Protein AF-A0A958FWH8-F1 (afdb_monomer_lite)

Sequence (508 aa):
MVKNLGAVFLGICIAGCGDSGSDNGLSESYPSDLVITSPFATGSAVEGLTKLTSRFQQISEEPLSPPDYVEKEQEIQNRIQGSSIADCKFNLALFRPKVDVTCYGPQLDFMNHVDGDDASWPDQNMNGSPDLPSGDVGIWESTEASTNEPCVVAKINSIVSEAQAYIQTSQDLLASMLCLAKVKGLDTLPALGASSDLTNVFADIRSDALPIDAENALIERLDDIDGRPQYHSRVTAKIGEGTSFGAVSVSTDLYHLPTSTDNATYKGRLTFTFSGAGYATPGGGCSANSELIGGSIVYEKSASGINYQFKRAKYCEEAQAEPFDSSNDLDASNKYNATTNPGGWASDFTDFRGNFNPDTLVGTYSAAWQAGALDSNTRAFLAQIESADQTYNGCGYYGFGPDVEDTNVGNISGMICNWAGPGNSHTPLTQKVQRQCVDFNRTTKVWESDAALLNISYAPTNDCEINNETSTHDGGGVASFDGETVIPNNLLDLSEMPLSPPTPPSGI

Structure (mmCIF, N/CA/C/O backbone):
data_AF-A0A958FWH8-F1
#
_entry.id   AF-A0A958FWH8-F1
#
loop_
_atom_site.group_PDB
_atom_site.id
_atom_site.type_symbol
_atom_site.label_atom_id
_atom_site.label_alt_id
_atom_site.label_comp_id
_atom_site.label_asym_id
_atom_site.label_entity_id
_atom_site.label_seq_id
_atom_site.pdbx_PDB_ins_code
_atom_site.Cartn_x
_atom_site.Cartn_y
_atom_site.Cartn_z
_atom_site.occupancy
_atom_site.B_iso_or_equiv
_atom_site.auth_seq_id
_atom_site.auth_comp_id
_atom_site.auth_asym_id
_atom_site.auth_atom_id
_atom_site.pdbx_PDB_model_num
ATOM 1 N N . MET A 1 1 ? 34.923 -33.571 40.876 1.00 29.41 1 MET A N 1
ATOM 2 C CA . MET A 1 1 ? 34.723 -32.167 40.449 1.00 29.41 1 MET A CA 1
ATOM 3 C C . MET A 1 1 ? 34.253 -32.211 39.003 1.00 29.41 1 MET A C 1
ATOM 5 O O . MET A 1 1 ? 34.968 -32.812 38.229 1.00 29.41 1 MET A O 1
ATOM 9 N N . VAL A 1 2 ? 33.102 -31.727 38.545 1.00 27.58 2 VAL A N 1
ATOM 10 C CA . VAL A 1 2 ? 31.908 -31.097 39.121 1.00 27.58 2 VAL A CA 1
ATOM 11 C C . VAL A 1 2 ? 30.750 -31.450 38.160 1.00 27.58 2 VAL A C 1
ATOM 13 O O . VAL A 1 2 ? 30.905 -31.331 36.955 1.00 27.58 2 VAL A O 1
ATOM 16 N N . LYS A 1 3 ? 29.647 -31.933 38.748 1.00 27.77 3 LYS A N 1
ATOM 17 C CA . LYS A 1 3 ? 28.214 -31.902 38.370 1.00 27.77 3 LYS A CA 1
ATOM 18 C C . LYS A 1 3 ? 27.804 -31.788 36.881 1.00 27.77 3 LYS A C 1
ATOM 20 O O . LYS A 1 3 ? 27.838 -30.705 36.315 1.00 27.77 3 LYS A O 1
ATOM 25 N N . ASN A 1 4 ? 27.199 -32.864 36.364 1.00 24.00 4 ASN A N 1
ATOM 26 C CA . ASN A 1 4 ? 26.134 -32.806 35.355 1.00 24.00 4 ASN A CA 1
ATOM 27 C C . ASN A 1 4 ? 24.808 -32.478 36.064 1.00 24.00 4 ASN A C 1
ATOM 29 O O . ASN A 1 4 ? 24.345 -33.269 36.887 1.00 24.00 4 ASN A O 1
ATOM 33 N N . LEU A 1 5 ? 24.208 -31.327 35.756 1.00 26.72 5 LEU A N 1
ATOM 34 C CA . LEU A 1 5 ? 22.790 -31.061 35.995 1.00 26.72 5 LEU A CA 1
ATOM 35 C C . LEU A 1 5 ? 22.073 -31.249 34.655 1.00 26.72 5 LEU A C 1
ATOM 37 O O . LEU A 1 5 ? 22.311 -30.489 33.722 1.00 26.72 5 LEU A O 1
ATOM 41 N N . GLY A 1 6 ? 21.209 -32.258 34.565 1.00 24.42 6 GLY A N 1
ATOM 42 C CA . GLY A 1 6 ? 20.199 -32.319 33.517 1.00 24.42 6 GLY A CA 1
ATOM 43 C C . GLY A 1 6 ? 19.140 -31.264 33.813 1.00 24.42 6 GLY A C 1
ATOM 44 O O . GLY A 1 6 ? 18.428 -31.376 34.810 1.00 24.42 6 GLY A O 1
ATOM 45 N N . ALA A 1 7 ? 19.076 -30.228 32.982 1.00 25.33 7 ALA A N 1
ATOM 46 C CA . ALA A 1 7 ? 17.974 -29.281 32.978 1.00 25.33 7 ALA A CA 1
ATOM 47 C C . ALA A 1 7 ? 16.881 -29.824 32.053 1.00 25.33 7 ALA A C 1
ATOM 49 O O . ALA A 1 7 ? 17.103 -30.073 30.870 1.00 25.33 7 ALA A O 1
ATOM 50 N N . VAL A 1 8 ? 15.713 -30.048 32.644 1.00 24.62 8 VAL A N 1
ATOM 51 C CA . VAL A 1 8 ? 14.447 -30.300 31.962 1.00 24.62 8 VAL A CA 1
ATOM 52 C C . VAL A 1 8 ? 14.147 -29.084 31.082 1.00 24.62 8 VAL A C 1
ATOM 54 O O . VAL A 1 8 ? 13.968 -27.986 31.604 1.00 24.62 8 VAL A O 1
ATOM 57 N N . PHE A 1 9 ? 14.121 -29.270 29.761 1.00 24.20 9 PHE A N 1
ATOM 58 C CA . PHE A 1 9 ? 13.606 -28.274 28.822 1.00 24.20 9 PHE A CA 1
ATOM 59 C C . PHE A 1 9 ? 12.085 -28.208 28.991 1.00 24.20 9 PHE A C 1
ATOM 61 O O . PHE A 1 9 ? 11.350 -29.073 28.517 1.00 24.20 9 PHE A O 1
ATOM 68 N N . LEU A 1 10 ? 11.626 -27.202 29.731 1.00 23.67 10 LEU A N 1
ATOM 69 C CA . LEU A 1 10 ? 10.237 -26.774 29.732 1.00 23.67 10 LEU A CA 1
ATOM 70 C C . LEU A 1 10 ? 10.061 -25.907 28.481 1.00 23.67 10 LEU A C 1
ATOM 72 O O . LEU A 1 10 ? 10.603 -24.806 28.418 1.00 23.67 10 LEU A O 1
ATOM 76 N N . GLY A 1 11 ? 9.376 -26.435 27.467 1.00 24.73 11 GLY A N 1
ATOM 77 C CA . GLY A 1 11 ? 8.985 -25.657 26.297 1.00 24.73 11 GLY A CA 1
ATOM 78 C C . GLY A 1 11 ? 8.063 -24.525 26.733 1.00 24.73 11 GLY A C 1
ATOM 79 O O . GLY A 1 11 ? 6.911 -24.766 27.090 1.00 24.73 11 GLY A O 1
ATOM 80 N N . ILE A 1 12 ? 8.582 -23.301 26.730 1.00 24.11 12 ILE A N 1
ATOM 81 C CA . ILE A 1 12 ? 7.764 -22.096 26.791 1.00 24.11 12 ILE A CA 1
ATOM 82 C C . ILE A 1 12 ? 7.284 -21.876 25.361 1.00 24.11 12 ILE A C 1
ATOM 84 O O . ILE A 1 12 ? 7.985 -21.307 24.534 1.00 24.11 12 ILE A O 1
ATOM 88 N N . CYS A 1 13 ? 6.097 -22.399 25.060 1.00 23.88 13 CYS A N 1
ATOM 89 C CA . CYS A 1 13 ? 5.278 -21.800 24.021 1.00 23.88 13 CYS A CA 1
ATOM 90 C C . CYS A 1 13 ? 5.006 -20.369 24.485 1.00 23.88 13 CYS A C 1
ATOM 92 O O . CYS A 1 13 ? 4.452 -20.182 25.573 1.00 23.88 13 CYS A O 1
ATOM 94 N N . ILE A 1 14 ? 5.392 -19.375 23.689 1.00 28.11 14 ILE A N 1
ATOM 95 C CA . ILE A 1 14 ? 4.842 -18.028 23.812 1.00 28.11 14 ILE A CA 1
ATOM 96 C C . ILE A 1 14 ? 3.403 -18.141 23.300 1.00 28.11 14 ILE A C 1
ATOM 98 O O . ILE A 1 14 ? 3.083 -17.834 22.160 1.00 28.11 14 ILE A O 1
ATOM 102 N N . ALA A 1 15 ? 2.533 -18.698 24.143 1.00 27.69 15 ALA A N 1
ATOM 103 C CA . ALA A 1 15 ? 1.140 -18.316 24.121 1.00 27.69 15 ALA A CA 1
ATOM 104 C C . ALA A 1 15 ? 1.144 -16.809 24.366 1.00 27.69 15 ALA A C 1
ATOM 106 O O . ALA A 1 15 ? 1.812 -16.356 25.304 1.00 27.69 15 ALA A O 1
ATOM 107 N N . GLY A 1 16 ? 0.454 -16.050 23.513 1.00 27.23 16 GLY A N 1
ATOM 108 C CA . GLY A 1 16 ? 0.184 -14.646 23.778 1.00 27.23 16 GLY A CA 1
ATOM 109 C C . GLY A 1 16 ? -0.190 -14.499 25.247 1.00 27.23 16 GLY A C 1
ATOM 110 O O . GLY A 1 16 ? -0.942 -15.320 25.783 1.00 27.23 16 GLY A O 1
ATOM 111 N N . CYS A 1 17 ? 0.412 -13.524 25.923 1.00 25.53 17 CYS A N 1
ATOM 112 C CA . CYS A 1 17 ? -0.006 -13.152 27.261 1.00 25.53 17 CYS A CA 1
ATOM 113 C C . CYS A 1 17 ? -1.464 -12.683 27.181 1.00 25.53 17 CYS A C 1
ATOM 115 O O . CYS A 1 17 ? -1.738 -11.493 27.094 1.00 25.53 17 CYS A O 1
ATOM 117 N N . GLY A 1 18 ? -2.396 -13.634 27.227 1.00 30.58 18 GLY A N 1
ATOM 118 C CA . GLY A 1 18 ? -3.714 -13.447 27.787 1.00 30.58 18 GLY A CA 1
ATOM 119 C C . GLY A 1 18 ? -3.495 -13.196 29.266 1.00 30.58 18 GLY A C 1
ATOM 120 O O . GLY A 1 18 ? -3.504 -14.123 30.078 1.00 30.58 18 GLY A O 1
ATOM 121 N N . ASP A 1 19 ? -3.211 -11.941 29.603 1.00 27.64 19 ASP A N 1
ATOM 122 C CA . ASP A 1 19 ? -3.465 -11.482 30.951 1.00 27.64 19 ASP A CA 1
ATOM 123 C C . ASP A 1 19 ? -4.963 -11.668 31.187 1.00 27.64 19 ASP A C 1
ATOM 125 O O . ASP A 1 19 ? -5.799 -11.161 30.445 1.00 27.64 19 ASP A O 1
ATOM 129 N N . SER A 1 20 ? -5.305 -12.427 32.220 1.00 29.58 20 SER A N 1
ATOM 130 C CA . SER A 1 20 ? -6.669 -12.632 32.705 1.00 29.58 20 SER A CA 1
ATOM 131 C C . SER A 1 20 ? -7.260 -11.369 33.358 1.00 29.58 20 SER A C 1
ATOM 133 O O . SER A 1 20 ? -8.041 -11.460 34.307 1.00 29.58 20 SER A O 1
ATOM 135 N N . GLY A 1 21 ? -6.870 -10.185 32.883 1.00 34.41 21 GLY A N 1
ATOM 136 C CA . GLY A 1 21 ? -7.659 -8.973 33.023 1.00 34.41 21 GLY A CA 1
ATOM 137 C C . GLY A 1 21 ? -8.905 -9.125 32.157 1.00 34.41 21 GLY A C 1
ATOM 138 O O . GLY A 1 21 ? -8.860 -9.771 31.118 1.00 34.41 21 GLY A O 1
ATOM 139 N N . SER A 1 22 ? -10.042 -8.604 32.604 1.00 36.16 22 SER A N 1
ATOM 140 C CA . SER A 1 22 ? -11.286 -8.629 31.835 1.00 36.16 22 SER A CA 1
ATOM 141 C C . SER A 1 22 ? -11.073 -7.970 30.468 1.00 36.16 22 SER A C 1
ATOM 143 O O . SER A 1 22 ? -11.106 -6.743 30.364 1.00 36.16 22 SER A O 1
ATOM 145 N N . ASP A 1 23 ? -10.805 -8.766 29.437 1.00 47.56 23 ASP A N 1
ATOM 146 C CA . ASP A 1 23 ? -10.741 -8.272 28.073 1.00 47.56 23 ASP A CA 1
ATOM 147 C C . ASP A 1 23 ? -12.184 -7.993 27.652 1.00 47.56 23 ASP A C 1
ATOM 149 O O . ASP A 1 23 ? -12.983 -8.901 27.430 1.00 47.56 23 ASP A O 1
ATOM 153 N N . ASN A 1 24 ? -12.579 -6.722 27.683 1.00 53.94 24 ASN A N 1
ATOM 154 C CA . ASN A 1 24 ? -13.970 -6.297 27.512 1.00 53.94 24 ASN A CA 1
ATOM 155 C C . ASN A 1 24 ? -14.433 -6.339 26.033 1.00 53.94 24 ASN A C 1
ATOM 157 O O . ASN A 1 24 ? -15.383 -5.654 25.648 1.00 53.94 24 ASN A O 1
ATOM 161 N N . GLY A 1 25 ? -13.756 -7.143 25.203 1.00 66.06 25 GLY A N 1
ATOM 162 C CA . GLY A 1 25 ? -14.030 -7.372 23.782 1.00 66.06 25 GLY A CA 1
ATOM 163 C C . GLY A 1 25 ? -13.422 -6.340 22.824 1.00 66.06 25 GLY A C 1
ATOM 164 O O . GLY A 1 25 ? -13.482 -6.527 21.615 1.00 66.06 25 GLY A O 1
ATOM 165 N N . LEU A 1 26 ? -12.801 -5.261 23.319 1.00 71.06 26 LEU A N 1
ATOM 166 C CA . LEU A 1 26 ? -12.195 -4.237 22.454 1.00 71.06 26 LEU A CA 1
ATOM 167 C C . LEU A 1 26 ? -11.036 -4.781 21.599 1.00 71.06 26 LEU A C 1
ATOM 169 O O . LEU A 1 26 ? -10.888 -4.356 20.454 1.00 71.06 26 LEU A O 1
ATOM 173 N N . SER A 1 27 ? -10.254 -5.735 22.112 1.00 70.00 27 SER A N 1
ATOM 174 C CA . SER A 1 27 ? -9.196 -6.434 21.361 1.00 70.00 27 SER A CA 1
ATOM 175 C C . SER A 1 27 ? -9.745 -7.271 20.195 1.00 70.00 27 SER A C 1
ATOM 177 O O . SER A 1 27 ? -9.114 -7.361 19.147 1.00 70.00 27 SER A O 1
ATOM 179 N N . GLU A 1 28 ? -10.954 -7.822 20.335 1.00 82.50 28 GLU A N 1
ATOM 180 C CA . GLU A 1 28 ? -11.658 -8.547 19.269 1.00 82.50 28 GLU A CA 1
ATOM 181 C C . GLU A 1 28 ? -12.229 -7.601 18.203 1.00 82.50 28 GLU A C 1
ATOM 183 O O . GLU A 1 28 ? -12.536 -8.026 17.095 1.00 82.50 28 GLU A O 1
ATOM 188 N N . SER A 1 29 ? -12.400 -6.314 18.524 1.00 86.88 29 SER A N 1
ATOM 189 C CA . SER A 1 29 ? -12.998 -5.333 17.611 1.00 86.88 29 SER A CA 1
ATOM 190 C C . SER A 1 29 ? -12.020 -4.682 16.639 1.00 86.88 29 SER A C 1
ATOM 192 O O . SER A 1 29 ? -12.431 -3.889 15.790 1.00 86.88 29 SER A O 1
ATOM 194 N N . TYR A 1 30 ? -10.732 -5.009 16.756 1.00 91.50 30 TYR A N 1
ATOM 195 C CA . TYR A 1 30 ? -9.669 -4.296 16.072 1.00 91.50 30 TYR A CA 1
ATOM 196 C C . TYR A 1 30 ? -8.512 -5.226 15.660 1.00 91.50 30 TYR A C 1
ATOM 198 O O . TYR A 1 30 ? -8.052 -6.020 16.479 1.00 91.50 30 TYR A O 1
ATOM 206 N N . PRO A 1 31 ? -7.968 -5.100 14.433 1.00 91.69 31 PRO A N 1
ATOM 207 C CA . PRO A 1 31 ? -6.847 -5.914 13.965 1.00 91.69 31 PRO A CA 1
ATOM 208 C C . PRO A 1 31 ? -5.510 -5.369 14.501 1.00 91.69 31 PRO A C 1
ATOM 210 O O . PRO A 1 31 ? -4.778 -4.671 13.797 1.00 91.69 31 PRO A O 1
ATOM 213 N N . SER A 1 32 ? -5.184 -5.637 15.768 1.00 86.31 32 SER A N 1
ATOM 214 C CA . SER A 1 32 ? -3.998 -5.059 16.433 1.00 86.31 32 SER A CA 1
ATOM 215 C C . SER A 1 32 ? -2.649 -5.522 15.872 1.00 86.31 32 SER A C 1
ATOM 217 O O . SER A 1 32 ? -1.621 -4.935 16.189 1.00 86.31 32 SER A O 1
ATOM 219 N N . ASP A 1 33 ? -2.660 -6.579 15.072 1.00 83.75 33 ASP A N 1
ATOM 220 C CA . ASP A 1 33 ? -1.512 -7.233 14.445 1.00 83.75 33 ASP A CA 1
ATOM 221 C C . ASP A 1 33 ? -1.513 -7.102 12.910 1.00 83.75 33 ASP A C 1
ATOM 223 O O . ASP A 1 33 ? -0.659 -7.678 12.234 1.00 83.75 33 ASP A O 1
ATOM 227 N N . LEU A 1 34 ? -2.448 -6.328 12.341 1.00 86.50 34 LEU A N 1
ATOM 228 C CA . LEU A 1 34 ? -2.379 -5.924 10.940 1.00 86.50 34 LEU A CA 1
ATOM 229 C C . LEU A 1 34 ? -1.310 -4.845 10.811 1.00 86.50 34 LEU A C 1
ATOM 231 O O . LEU A 1 34 ? -1.566 -3.670 11.066 1.00 86.50 34 LEU A O 1
ATOM 235 N N . VAL A 1 35 ? -0.121 -5.243 10.381 1.00 81.94 35 VAL A N 1
ATOM 236 C CA . VAL A 1 35 ? 0.974 -4.321 10.102 1.00 81.94 35 VAL A CA 1
ATOM 237 C C . VAL A 1 35 ? 1.427 -4.512 8.665 1.00 81.94 35 VAL A C 1
ATOM 239 O O . VAL A 1 35 ? 1.616 -5.627 8.186 1.00 81.94 35 VAL A O 1
ATOM 242 N N . ILE A 1 36 ? 1.616 -3.399 7.962 1.00 78.25 36 ILE A N 1
ATOM 243 C CA . ILE A 1 36 ? 2.232 -3.391 6.638 1.00 78.25 36 ILE A CA 1
ATOM 244 C C . ILE A 1 36 ? 3.613 -2.786 6.790 1.00 78.25 36 ILE A C 1
ATOM 246 O O . ILE A 1 36 ? 3.741 -1.620 7.157 1.00 78.25 36 ILE A O 1
ATOM 250 N N . THR A 1 37 ? 4.652 -3.580 6.539 1.00 72.81 37 THR A N 1
ATOM 251 C CA . THR A 1 37 ? 6.037 -3.109 6.442 1.00 72.81 37 THR A CA 1
ATOM 252 C C . THR A 1 37 ? 6.692 -3.681 5.212 1.00 72.81 37 THR A C 1
ATOM 254 O O . THR A 1 37 ? 6.274 -4.718 4.694 1.00 72.81 37 THR A O 1
ATOM 257 N N . SER A 1 38 ? 7.748 -3.012 4.755 1.00 70.12 38 SER A N 1
ATOM 258 C CA . SER A 1 38 ? 8.576 -3.615 3.727 1.00 70.12 38 SER A CA 1
ATOM 259 C C . SER A 1 38 ? 9.249 -4.869 4.280 1.00 70.12 38 SER A C 1
ATOM 261 O O . SER A 1 38 ? 9.788 -4.821 5.393 1.00 70.12 38 SER A O 1
ATOM 263 N N . PRO A 1 39 ? 9.266 -5.967 3.515 1.00 65.12 39 PRO A N 1
ATOM 264 C CA . PRO A 1 39 ? 9.966 -7.178 3.912 1.00 65.12 39 PRO A CA 1
ATOM 265 C C . PRO A 1 39 ? 11.486 -7.070 3.738 1.00 65.12 39 PRO A C 1
ATOM 267 O O . PRO A 1 39 ? 12.247 -7.836 4.323 1.00 65.12 39 PRO A O 1
ATOM 270 N N . PHE A 1 40 ? 11.935 -6.076 2.972 1.00 65.44 40 PHE A N 1
ATOM 271 C CA . PHE A 1 40 ? 13.339 -5.771 2.739 1.00 65.44 40 PHE A CA 1
ATOM 272 C C . PHE A 1 40 ? 13.903 -4.739 3.718 1.00 65.44 40 PHE A C 1
ATOM 274 O O . PHE A 1 40 ? 15.076 -4.382 3.610 1.00 65.44 40 PHE A O 1
ATOM 281 N N . ALA A 1 41 ? 13.096 -4.268 4.676 1.00 61.44 41 ALA A N 1
ATOM 282 C CA . ALA A 1 41 ? 13.542 -3.336 5.699 1.00 61.44 41 ALA A CA 1
ATOM 283 C C . ALA A 1 41 ? 14.579 -4.019 6.602 1.00 61.44 41 ALA A C 1
ATOM 285 O O . ALA A 1 41 ? 14.269 -4.629 7.624 1.00 61.44 41 ALA A O 1
ATOM 286 N N . THR A 1 42 ? 15.849 -3.925 6.229 1.00 51.56 42 THR A N 1
ATOM 287 C CA . THR A 1 42 ? 16.951 -4.222 7.133 1.00 51.56 42 THR A CA 1
ATOM 288 C C . THR A 1 42 ? 17.038 -3.035 8.072 1.00 51.56 42 THR A C 1
ATOM 290 O O . THR A 1 42 ? 17.382 -1.938 7.636 1.00 51.56 42 THR A O 1
ATOM 293 N N . GLY A 1 43 ? 16.626 -3.222 9.327 1.00 41.19 43 GLY A N 1
ATOM 294 C CA . GLY A 1 43 ? 16.459 -2.128 10.278 1.00 41.19 43 GLY A CA 1
ATOM 295 C C . GLY A 1 43 ? 17.613 -1.127 10.228 1.00 41.19 43 GLY A C 1
ATOM 296 O O . GLY A 1 43 ? 18.748 -1.440 10.588 1.00 41.19 43 GLY A O 1
ATOM 297 N N . SER A 1 44 ? 17.303 0.108 9.841 1.00 31.08 44 SER A N 1
ATOM 298 C CA . SER A 1 44 ? 18.153 1.269 10.096 1.00 31.08 44 SER A CA 1
ATOM 299 C C . SER A 1 44 ? 17.977 1.675 11.561 1.00 31.08 44 SER A C 1
ATOM 301 O O . SER A 1 44 ? 17.493 2.754 11.879 1.00 31.08 44 SER A O 1
ATOM 303 N N . ALA A 1 45 ? 18.315 0.769 12.478 1.00 34.03 45 ALA A N 1
ATOM 304 C CA . ALA A 1 45 ? 18.151 0.959 13.916 1.00 34.03 45 ALA A CA 1
ATOM 305 C C . ALA A 1 45 ? 19.443 0.631 14.674 1.00 34.03 45 ALA A C 1
ATOM 307 O O . ALA A 1 45 ? 19.415 0.064 15.761 1.00 34.03 45 ALA A O 1
ATOM 308 N N . VAL A 1 46 ? 20.601 1.036 14.145 1.00 30.81 46 VAL A N 1
ATOM 309 C CA . VAL A 1 46 ? 21.830 1.089 14.961 1.00 30.81 46 VAL A CA 1
ATOM 310 C C . VAL A 1 46 ? 21.814 2.299 15.917 1.00 30.81 46 VAL A C 1
ATOM 312 O O . VAL A 1 46 ? 22.553 2.306 16.896 1.00 30.81 46 VAL A O 1
ATOM 315 N N . GLU A 1 47 ? 20.901 3.266 15.754 1.00 28.56 47 GLU A N 1
ATOM 316 C CA . GLU A 1 47 ? 20.754 4.390 16.703 1.00 28.56 47 GLU A CA 1
ATOM 317 C C . GLU A 1 47 ? 19.556 4.256 17.669 1.00 28.56 47 GLU A C 1
ATOM 319 O O . GLU A 1 47 ? 19.608 4.771 18.789 1.00 28.56 47 GLU A O 1
ATOM 324 N N . GLY A 1 48 ? 18.524 3.474 17.323 1.00 29.47 48 GLY A N 1
ATOM 325 C CA . GLY A 1 48 ? 17.379 3.179 18.205 1.00 29.47 48 GLY A CA 1
ATOM 326 C C . GLY A 1 48 ? 17.648 2.099 19.266 1.00 29.47 48 GLY A C 1
ATOM 327 O O . GLY A 1 48 ? 17.035 2.101 20.338 1.00 29.47 48 GLY A O 1
ATOM 328 N N . LEU A 1 49 ? 18.631 1.220 19.031 1.00 30.77 49 LEU A N 1
ATOM 329 C CA . LEU A 1 49 ? 18.928 0.071 19.895 1.00 30.77 49 LEU A CA 1
ATOM 330 C C . LEU A 1 49 ? 19.478 0.439 21.286 1.00 30.77 49 LEU A C 1
ATOM 332 O O . LEU A 1 49 ? 19.468 -0.390 22.196 1.00 30.77 49 LEU A O 1
ATOM 336 N N . THR A 1 50 ? 19.913 1.682 21.511 1.00 28.31 50 THR A N 1
ATOM 337 C CA . THR A 1 50 ? 20.470 2.097 22.813 1.00 28.31 50 THR A CA 1
ATOM 338 C C . THR A 1 50 ? 19.408 2.169 23.923 1.00 28.31 50 THR A C 1
ATOM 340 O O . THR A 1 50 ? 19.763 2.170 25.100 1.00 28.31 50 THR A O 1
ATOM 343 N N . LYS A 1 51 ? 18.104 2.163 23.596 1.00 30.70 51 LYS A N 1
ATOM 344 C CA . LYS A 1 51 ? 17.012 2.121 24.594 1.00 30.70 51 LYS A CA 1
ATOM 345 C C . LYS A 1 51 ? 16.431 0.725 24.866 1.00 30.70 51 LYS A C 1
ATOM 347 O O . LYS A 1 51 ? 15.707 0.573 25.846 1.00 30.70 51 LYS A O 1
ATOM 352 N N . LEU A 1 52 ? 16.791 -0.294 24.081 1.00 33.47 52 LEU A N 1
ATOM 353 C CA . LEU A 1 52 ? 16.289 -1.678 24.209 1.00 33.47 52 LEU A CA 1
ATOM 354 C C . LEU A 1 52 ? 17.336 -2.679 24.740 1.00 33.47 52 LEU A C 1
ATOM 356 O O . LEU A 1 52 ? 17.055 -3.867 24.906 1.00 33.47 52 LEU A O 1
ATOM 360 N N . THR A 1 53 ? 18.528 -2.201 25.107 1.00 30.73 53 THR A N 1
ATOM 361 C CA . THR A 1 53 ? 19.676 -3.009 25.566 1.00 30.73 53 THR A CA 1
ATOM 362 C C . THR A 1 53 ? 19.506 -3.729 26.911 1.00 30.73 53 THR A C 1
ATOM 364 O O . THR A 1 53 ? 20.422 -4.437 27.320 1.00 30.73 53 THR A O 1
ATOM 367 N N . SER A 1 54 ? 18.365 -3.637 27.604 1.00 29.34 54 SER A N 1
ATOM 368 C CA . SER A 1 54 ? 18.163 -4.366 28.870 1.00 29.34 54 SER A CA 1
ATOM 369 C C . SER A 1 54 ? 17.365 -5.670 28.758 1.00 29.34 54 SER A C 1
ATOM 371 O O . SER A 1 54 ? 17.334 -6.413 29.739 1.00 29.34 54 SER A O 1
ATOM 373 N N . ARG A 1 55 ? 16.762 -6.005 27.601 1.00 31.62 55 ARG A N 1
ATOM 374 C CA . ARG A 1 55 ? 15.929 -7.225 27.459 1.00 31.62 55 ARG A CA 1
ATOM 375 C C . ARG A 1 55 ? 16.227 -8.146 26.267 1.00 31.62 55 ARG A C 1
ATOM 377 O O . ARG A 1 55 ? 15.636 -9.213 26.203 1.00 31.62 55 ARG A O 1
ATOM 384 N N . PHE A 1 56 ? 17.204 -7.829 25.415 1.00 32.78 56 PHE A N 1
ATOM 385 C CA . PHE A 1 56 ? 17.590 -8.668 24.262 1.00 32.78 56 PHE A CA 1
ATOM 386 C C . PHE A 1 56 ? 18.802 -9.590 24.485 1.00 32.78 56 PHE A C 1
ATOM 388 O O . PHE A 1 56 ? 19.384 -10.107 23.536 1.00 32.78 56 PHE A O 1
ATOM 395 N N . GLN A 1 57 ? 19.200 -9.854 25.733 1.00 27.08 57 GLN A N 1
ATOM 396 C CA . GLN A 1 57 ? 20.378 -10.693 26.007 1.00 27.08 57 GLN A CA 1
ATOM 397 C C . GLN A 1 57 ? 20.132 -12.215 25.908 1.00 27.08 57 GLN A C 1
ATOM 399 O O . GLN A 1 57 ? 20.915 -13.002 26.436 1.00 27.08 57 GLN A O 1
ATOM 404 N N . GLN A 1 58 ? 19.083 -12.634 25.197 1.00 30.23 58 GLN A N 1
ATOM 405 C CA . GLN A 1 58 ? 18.873 -14.007 24.737 1.00 30.23 58 GLN A CA 1
ATOM 406 C C . GLN A 1 58 ? 18.183 -13.982 23.368 1.00 30.23 58 GLN A C 1
ATOM 408 O O . GLN A 1 58 ? 16.963 -14.028 23.291 1.00 30.23 58 GLN A O 1
ATOM 413 N N . ILE A 1 59 ? 18.960 -13.912 22.286 1.00 30.91 59 ILE A N 1
ATOM 414 C CA . ILE A 1 59 ? 18.476 -14.294 20.953 1.00 30.91 59 ILE A CA 1
ATOM 415 C C . ILE A 1 59 ? 19.133 -15.635 20.626 1.00 30.91 59 ILE A C 1
ATOM 417 O O . ILE A 1 59 ? 20.316 -15.695 20.284 1.00 30.91 59 ILE A O 1
ATOM 421 N N . SER A 1 60 ? 18.375 -16.715 20.817 1.00 30.53 60 SER A N 1
ATOM 422 C CA . SER A 1 60 ? 18.565 -17.972 20.091 1.00 30.53 60 SER A CA 1
ATOM 423 C C . SER A 1 60 ? 17.840 -17.880 18.749 1.00 30.53 60 SER A C 1
ATOM 425 O O . SER A 1 60 ? 16.837 -17.191 18.683 1.00 30.53 60 SER A O 1
ATOM 427 N N . GLU A 1 61 ? 18.374 -18.555 17.728 1.00 32.06 61 GLU A N 1
ATOM 428 C CA . GLU A 1 61 ? 17.771 -19.134 16.499 1.00 32.06 61 GLU A CA 1
ATOM 429 C C . GLU A 1 61 ? 16.291 -18.842 16.097 1.00 32.06 61 GLU A C 1
ATOM 431 O O . GLU A 1 61 ? 15.624 -19.727 15.574 1.00 32.06 61 GLU A O 1
ATOM 436 N N . GLU A 1 62 ? 15.769 -17.629 16.273 1.00 35.31 62 GLU A N 1
ATOM 437 C CA . GLU A 1 62 ? 14.394 -17.234 15.908 1.00 35.31 62 GLU A CA 1
ATOM 438 C C . GLU A 1 62 ? 14.323 -16.608 14.490 1.00 35.31 62 GLU A C 1
ATOM 440 O O . GLU A 1 62 ? 15.318 -16.030 14.021 1.00 35.31 62 GLU A O 1
ATOM 445 N N . PRO A 1 63 ? 13.179 -16.730 13.779 1.00 36.81 63 PRO A N 1
ATOM 446 C CA . PRO A 1 63 ? 12.969 -16.154 12.448 1.00 36.81 63 PRO A CA 1
ATOM 447 C C . PRO A 1 63 ? 13.078 -14.619 12.441 1.00 36.81 63 PRO A C 1
ATOM 449 O O . PRO A 1 63 ? 12.755 -13.935 13.409 1.00 36.81 63 PRO A O 1
ATOM 452 N N . LEU A 1 64 ? 13.583 -14.078 11.328 1.00 41.25 64 LEU A N 1
ATOM 453 C CA . LEU A 1 64 ? 13.814 -12.647 11.133 1.00 41.25 64 LEU A CA 1
ATOM 454 C C . LEU A 1 64 ? 12.520 -11.971 10.662 1.00 41.25 64 LEU A C 1
ATOM 456 O O . LEU A 1 64 ? 12.360 -11.731 9.470 1.00 41.25 64 LEU A O 1
ATOM 460 N N . SER A 1 65 ? 11.622 -11.611 11.573 1.00 41.72 65 SER A N 1
ATOM 461 C CA . SER A 1 65 ? 10.753 -10.469 11.275 1.00 41.72 65 SER A CA 1
ATOM 462 C C . SER A 1 65 ? 11.625 -9.202 11.272 1.00 41.72 65 SER A C 1
ATOM 464 O O . SER A 1 65 ? 12.473 -9.063 12.165 1.00 41.72 65 SER A O 1
ATOM 466 N N . PRO A 1 66 ? 11.472 -8.256 10.322 1.00 52.00 66 PRO A N 1
ATOM 467 C CA . PRO A 1 66 ? 12.109 -6.954 10.425 1.00 52.00 66 PRO A CA 1
ATOM 468 C C . PRO A 1 66 ? 11.791 -6.316 11.776 1.00 52.00 66 PRO A C 1
ATOM 470 O O . PRO A 1 66 ? 10.640 -6.414 12.225 1.00 52.00 66 PRO A O 1
ATOM 473 N N . PRO A 1 67 ? 12.769 -5.636 12.402 1.00 52.84 67 PRO A N 1
ATOM 474 C CA . PRO A 1 67 ? 12.550 -4.899 13.644 1.00 52.84 67 PRO A CA 1
ATOM 475 C C . PRO A 1 67 ? 11.313 -3.999 13.546 1.00 52.84 67 PRO A C 1
ATOM 477 O O . PRO A 1 67 ? 10.469 -4.015 14.432 1.00 52.84 67 PRO A O 1
ATOM 480 N N . ASP A 1 68 ? 11.140 -3.337 12.400 1.00 65.62 68 ASP A N 1
ATOM 481 C CA . ASP A 1 68 ? 10.032 -2.430 12.114 1.00 65.62 68 ASP A CA 1
ATOM 482 C C . ASP A 1 68 ? 8.635 -3.069 12.174 1.00 65.62 68 ASP A C 1
ATOM 484 O O . ASP A 1 68 ? 7.687 -2.368 12.522 1.00 65.62 68 ASP A O 1
ATOM 488 N N . TYR A 1 69 ? 8.467 -4.349 11.815 1.00 71.69 69 TYR A N 1
ATOM 489 C CA . TYR A 1 69 ? 7.155 -5.017 11.877 1.00 71.69 69 TYR A CA 1
ATOM 490 C C . TYR A 1 69 ? 6.765 -5.276 13.328 1.00 71.69 69 TYR A C 1
ATOM 492 O O . TYR A 1 69 ? 5.713 -4.819 13.772 1.00 71.69 69 TYR A O 1
ATOM 500 N N . VAL A 1 70 ? 7.657 -5.927 14.081 1.00 74.50 70 VAL A N 1
ATOM 501 C CA . VAL A 1 70 ? 7.432 -6.262 15.495 1.00 74.50 70 VAL A CA 1
ATOM 502 C C . VAL A 1 70 ? 7.281 -4.995 16.333 1.00 74.50 70 VAL A C 1
ATOM 504 O O . VAL A 1 70 ? 6.408 -4.920 17.194 1.00 74.50 70 VAL A O 1
ATOM 507 N N . GLU A 1 71 ? 8.104 -3.974 16.080 1.00 76.38 71 GLU A N 1
ATOM 508 C CA . GLU A 1 71 ? 8.016 -2.691 16.779 1.00 76.38 71 GLU A CA 1
ATOM 509 C C . GLU A 1 71 ? 6.671 -2.003 16.527 1.00 76.38 71 GLU A C 1
ATOM 511 O O . GLU A 1 71 ? 6.030 -1.569 17.483 1.00 76.38 71 GLU A O 1
ATOM 516 N N . LYS A 1 72 ? 6.197 -1.952 15.276 1.00 76.56 72 LYS A N 1
ATOM 517 C CA . LYS A 1 72 ? 4.908 -1.324 14.941 1.00 76.56 72 LYS A CA 1
ATOM 518 C C . LYS A 1 72 ? 3.708 -2.099 15.467 1.00 76.56 72 LYS A C 1
ATOM 520 O O . LYS A 1 72 ? 2.765 -1.493 15.973 1.00 76.56 72 LYS A O 1
ATOM 525 N N . GLU A 1 73 ? 3.748 -3.423 15.380 1.00 83.38 73 GLU A N 1
ATOM 526 C CA . GLU A 1 73 ? 2.729 -4.279 15.986 1.00 83.38 73 GLU A CA 1
ATOM 527 C C . GLU A 1 73 ? 2.644 -4.000 17.490 1.00 83.38 73 GLU A C 1
ATOM 529 O O . GLU A 1 73 ? 1.571 -3.719 18.029 1.00 83.38 73 GLU A O 1
ATOM 534 N N . GLN A 1 74 ? 3.795 -3.974 18.163 1.00 83.25 74 GLN A N 1
ATOM 535 C CA . GLN A 1 74 ? 3.863 -3.695 19.588 1.00 83.25 74 GLN A CA 1
ATOM 536 C C . GLN A 1 74 ? 3.401 -2.269 19.927 1.00 83.25 74 GLN A C 1
ATOM 538 O O . GLN A 1 74 ? 2.770 -2.075 20.966 1.00 83.25 74 GLN A O 1
ATOM 543 N N . GLU A 1 75 ? 3.680 -1.265 19.087 1.00 82.44 75 GLU A N 1
ATOM 544 C CA . GLU A 1 75 ? 3.168 0.104 19.250 1.00 82.44 75 GLU A CA 1
ATOM 545 C C . GLU A 1 75 ? 1.631 0.137 19.259 1.00 82.44 75 GLU A C 1
ATOM 547 O O . GLU A 1 75 ? 1.038 0.727 20.168 1.00 82.44 75 GLU A O 1
ATOM 552 N N . ILE A 1 76 ? 0.983 -0.531 18.298 1.00 84.69 76 ILE A N 1
ATOM 553 C CA . ILE A 1 76 ? -0.483 -0.608 18.201 1.00 84.69 76 ILE A CA 1
ATOM 554 C C . ILE A 1 76 ? -1.060 -1.377 19.397 1.00 84.69 76 ILE A C 1
ATOM 556 O O . ILE A 1 76 ? -1.989 -0.896 20.054 1.00 84.69 76 ILE A O 1
ATOM 560 N N . GLN A 1 77 ? -0.486 -2.537 19.728 1.00 86.38 77 GLN A N 1
ATOM 561 C CA . GLN A 1 77 ? -0.923 -3.356 20.861 1.00 86.38 77 GLN A CA 1
ATOM 562 C C . GLN A 1 77 ? -0.798 -2.607 22.192 1.00 86.38 77 GLN A C 1
ATOM 564 O O . GLN A 1 77 ? -1.749 -2.576 22.976 1.00 86.38 77 GLN A O 1
ATOM 569 N N . ASN A 1 78 ? 0.336 -1.942 22.434 1.00 85.81 78 ASN A N 1
ATOM 570 C CA . ASN A 1 78 ? 0.549 -1.128 23.632 1.00 85.81 78 ASN A CA 1
ATOM 571 C C . ASN A 1 78 ? -0.490 -0.013 23.742 1.00 85.81 78 ASN A C 1
ATOM 573 O O . ASN A 1 78 ? -0.969 0.269 24.841 1.00 85.81 78 ASN A O 1
ATOM 577 N N . ARG A 1 79 ? -0.854 0.609 22.614 1.00 86.62 79 ARG A N 1
ATOM 578 C CA . ARG A 1 79 ? -1.853 1.675 22.600 1.00 86.62 79 ARG A CA 1
ATOM 579 C C . ARG A 1 79 ? -3.228 1.155 22.989 1.00 86.62 79 ARG A C 1
ATOM 581 O O . ARG A 1 79 ? -3.843 1.704 23.894 1.00 86.62 79 ARG A O 1
ATOM 588 N N . ILE A 1 80 ? -3.692 0.074 22.367 1.00 86.94 80 ILE A N 1
ATOM 589 C CA . ILE A 1 80 ? -5.004 -0.527 22.672 1.00 86.94 80 ILE A CA 1
ATOM 590 C C . ILE A 1 80 ? -5.060 -1.009 24.128 1.00 86.94 80 ILE A C 1
ATOM 592 O O . ILE A 1 80 ? -6.079 -0.878 24.810 1.00 86.94 80 ILE A O 1
ATOM 596 N N . GLN A 1 81 ? -3.944 -1.526 24.642 1.00 86.06 81 GLN A N 1
ATOM 597 C CA . GLN A 1 81 ? -3.836 -1.981 26.024 1.00 86.06 81 GLN A CA 1
ATOM 598 C C . GLN A 1 81 ? -3.626 -0.842 27.033 1.00 86.06 81 GLN A C 1
ATOM 600 O O . GLN A 1 81 ? -3.707 -1.101 28.239 1.00 86.06 81 GLN A O 1
ATOM 605 N N . GLY A 1 82 ? -3.445 0.398 26.570 1.00 87.06 82 GLY A N 1
ATOM 606 C CA . GLY A 1 82 ? -3.187 1.584 27.380 1.00 87.06 82 GLY A CA 1
ATOM 607 C C . GLY A 1 82 ? -4.147 1.765 28.559 1.00 87.06 82 GLY A C 1
ATOM 608 O O . GLY A 1 82 ? -5.303 1.332 28.542 1.00 87.06 82 GLY A O 1
ATOM 609 N N . SER A 1 83 ? -3.644 2.393 29.624 1.00 88.56 83 SER A N 1
ATOM 610 C CA . SER A 1 83 ? -4.376 2.585 30.890 1.00 88.56 83 SER A CA 1
ATOM 611 C C . SER A 1 83 ? -4.447 4.047 31.335 1.00 88.56 83 SER A C 1
ATOM 613 O O . SER A 1 83 ? -5.122 4.382 32.309 1.00 88.56 83 SER A O 1
ATOM 615 N N . SER A 1 84 ? -3.783 4.937 30.601 1.00 90.00 84 SER A N 1
ATOM 616 C CA . SER A 1 84 ? -3.778 6.374 30.823 1.00 90.00 84 SER A CA 1
ATOM 617 C C . SER A 1 84 ? -3.945 7.134 29.507 1.00 90.00 84 SER A C 1
ATOM 619 O O . SER A 1 84 ? -3.628 6.629 28.434 1.00 90.00 84 SER A O 1
ATOM 621 N N . ILE A 1 85 ? -4.372 8.399 29.585 1.00 86.81 85 ILE A N 1
ATOM 622 C CA . ILE A 1 85 ? -4.467 9.286 28.409 1.00 86.81 85 ILE A CA 1
ATOM 623 C C . ILE A 1 85 ? -3.110 9.409 27.694 1.00 86.81 85 ILE A C 1
ATOM 625 O O . ILE A 1 85 ? -3.069 9.601 26.483 1.00 86.81 85 ILE A O 1
ATOM 629 N N . ALA A 1 86 ? -1.995 9.301 28.426 1.00 85.81 86 ALA A N 1
ATOM 630 C CA . ALA A 1 86 ? -0.662 9.359 27.837 1.00 85.81 86 ALA A CA 1
ATOM 631 C C . ALA A 1 86 ? -0.379 8.161 26.916 1.00 85.81 86 ALA A C 1
ATOM 633 O O . ALA A 1 86 ? 0.224 8.359 25.865 1.00 85.81 86 ALA A O 1
ATOM 634 N N . ASP A 1 87 ? -0.863 6.968 27.274 1.00 88.00 87 ASP A N 1
ATOM 635 C CA . ASP A 1 87 ? -0.692 5.744 26.479 1.00 88.00 87 ASP A CA 1
ATOM 636 C C . ASP A 1 87 ? -1.510 5.792 25.182 1.00 88.00 87 ASP A C 1
ATOM 638 O O . ASP A 1 87 ? -1.132 5.189 24.184 1.00 88.00 87 ASP A O 1
ATOM 642 N N . CYS A 1 88 ? -2.612 6.548 25.180 1.00 88.19 88 CYS A N 1
ATOM 643 C CA . CYS A 1 88 ? -3.490 6.683 24.022 1.00 88.19 88 CYS A CA 1
ATOM 644 C C . CYS A 1 88 ? -2.969 7.655 22.959 1.00 88.19 88 CYS A C 1
ATOM 646 O O . CYS A 1 88 ? -3.603 7.794 21.917 1.00 88.19 88 CYS A O 1
ATOM 648 N N . LYS A 1 89 ? -1.861 8.362 23.203 1.00 83.69 89 LYS A N 1
ATOM 649 C CA . LYS A 1 89 ? -1.285 9.309 22.239 1.00 83.69 89 LYS A CA 1
ATOM 650 C C . LYS A 1 89 ? -0.523 8.578 21.131 1.00 83.69 89 LYS A C 1
ATOM 652 O O . LYS A 1 89 ? -0.075 7.443 21.290 1.00 83.69 89 LYS A O 1
ATOM 657 N N . PHE A 1 90 ? -0.353 9.253 20.002 1.00 78.56 90 PHE A N 1
ATOM 658 C CA . PHE A 1 90 ? 0.348 8.724 18.838 1.00 78.56 90 PHE A CA 1
ATOM 659 C C . PHE A 1 90 ? 1.100 9.833 18.105 1.00 78.56 90 PHE A C 1
ATOM 661 O O . PHE A 1 90 ? 0.874 11.021 18.342 1.00 78.56 90 PHE A O 1
ATOM 668 N N . ASN A 1 91 ? 2.002 9.419 17.221 1.00 70.06 91 ASN A N 1
ATOM 669 C CA . ASN A 1 91 ? 2.675 10.302 16.281 1.00 70.06 91 ASN A CA 1
ATOM 670 C C . ASN A 1 91 ? 2.125 10.007 14.892 1.00 70.06 91 ASN A C 1
ATOM 672 O O . ASN A 1 91 ? 1.970 8.847 14.530 1.00 70.06 91 ASN A O 1
ATOM 676 N N . LEU A 1 92 ? 1.874 11.040 14.097 1.00 66.69 92 LEU A N 1
ATOM 677 C CA . LEU A 1 92 ? 1.382 10.841 12.741 1.00 66.69 92 LEU A CA 1
ATOM 678 C C . LEU A 1 92 ? 2.489 10.314 11.828 1.00 66.69 92 LEU A C 1
ATOM 680 O O . LEU A 1 92 ? 3.470 11.011 11.557 1.00 66.69 92 LEU A O 1
ATOM 684 N N . ALA A 1 93 ? 2.308 9.089 11.332 1.00 61.94 93 ALA A N 1
ATOM 685 C CA . ALA A 1 93 ? 3.226 8.467 10.383 1.00 61.94 93 ALA A CA 1
ATOM 686 C C . ALA A 1 93 ? 3.236 9.197 9.029 1.00 61.94 93 ALA A C 1
ATOM 688 O O . ALA A 1 93 ? 4.280 9.248 8.384 1.00 61.94 93 ALA A O 1
ATOM 689 N N . LEU A 1 94 ? 2.123 9.830 8.638 1.00 59.78 94 LEU A N 1
ATOM 690 C CA . LEU A 1 94 ? 2.000 10.604 7.394 1.00 59.78 94 LEU A CA 1
ATOM 691 C C . LEU A 1 94 ? 2.940 11.805 7.266 1.00 59.78 94 LEU A C 1
ATOM 693 O O . LEU A 1 94 ? 3.122 12.306 6.162 1.00 59.78 94 LEU A O 1
ATOM 697 N N . PHE A 1 95 ? 3.535 12.270 8.364 1.00 54.34 95 PHE A N 1
ATOM 698 C CA . PHE A 1 95 ? 4.521 13.354 8.331 1.00 54.34 95 PHE A CA 1
ATOM 699 C C . PHE A 1 95 ? 5.964 12.855 8.300 1.00 54.34 95 PHE A C 1
ATOM 701 O O . PHE A 1 95 ? 6.897 13.650 8.430 1.00 54.34 95 PHE A O 1
ATOM 708 N N . ARG A 1 96 ? 6.175 11.544 8.142 1.00 54.91 96 ARG A N 1
ATOM 709 C CA . ARG A 1 96 ? 7.508 11.016 7.867 1.00 54.91 96 ARG A CA 1
ATOM 710 C C . ARG A 1 96 ? 7.879 11.344 6.416 1.00 54.91 96 ARG A C 1
ATOM 712 O O . ARG A 1 96 ? 7.041 11.161 5.534 1.00 54.91 96 ARG A O 1
ATOM 719 N N . PRO A 1 97 ? 9.106 11.830 6.155 1.00 48.06 97 PRO A N 1
ATOM 720 C CA . PRO A 1 97 ? 9.565 12.067 4.794 1.00 48.06 97 PRO A CA 1
ATOM 721 C C . PRO A 1 97 ? 9.429 10.792 3.964 1.00 48.06 97 PRO A C 1
ATOM 723 O O . PRO A 1 97 ? 9.817 9.714 4.422 1.00 48.06 97 PRO A O 1
ATOM 726 N N . LYS A 1 98 ? 8.892 10.922 2.748 1.00 54.84 98 LYS A N 1
ATOM 727 C CA . LYS A 1 98 ? 8.956 9.855 1.752 1.00 54.84 98 LYS A CA 1
ATOM 728 C C . LYS A 1 98 ? 10.426 9.503 1.512 1.00 54.84 98 LYS A C 1
ATOM 730 O O . LYS A 1 98 ? 11.269 10.394 1.415 1.00 54.84 98 LYS A O 1
ATOM 735 N N . VAL A 1 99 ? 10.724 8.210 1.416 1.00 63.09 99 VAL A N 1
ATOM 736 C CA . VAL A 1 99 ? 12.039 7.748 0.967 1.00 63.09 99 VAL A CA 1
ATOM 737 C C . VAL A 1 99 ? 12.042 7.791 -0.556 1.00 63.09 99 VAL A C 1
ATOM 739 O O . VAL A 1 99 ? 11.424 6.941 -1.208 1.00 63.09 99 VAL A O 1
ATOM 742 N N . ASP A 1 100 ? 12.687 8.809 -1.115 1.00 67.00 100 ASP A N 1
ATOM 743 C CA . ASP A 1 100 ? 12.939 8.881 -2.549 1.00 67.00 100 ASP A CA 1
ATOM 744 C C . ASP A 1 100 ? 14.056 7.899 -2.914 1.00 67.00 100 ASP A C 1
ATOM 746 O O . ASP A 1 100 ? 15.114 7.873 -2.289 1.00 67.00 100 ASP A O 1
ATOM 750 N N . VAL A 1 101 ? 13.783 7.059 -3.910 1.00 78.56 101 VAL A N 1
ATOM 751 C CA . VAL A 1 101 ? 14.715 6.052 -4.426 1.00 78.56 101 VAL A CA 1
ATOM 752 C C . VAL A 1 101 ? 15.266 6.601 -5.724 1.00 78.56 101 VAL A C 1
ATOM 754 O O . VAL A 1 101 ? 14.506 6.814 -6.665 1.00 78.56 101 VAL A O 1
ATOM 757 N N . THR A 1 102 ? 16.567 6.862 -5.756 1.00 83.06 102 THR A N 1
ATOM 758 C CA . THR A 1 102 ? 17.231 7.524 -6.884 1.00 83.06 102 THR A CA 1
ATOM 759 C C . THR A 1 102 ? 17.679 6.538 -7.948 1.00 83.06 102 THR A C 1
ATOM 761 O O . THR A 1 102 ? 17.728 6.892 -9.122 1.00 83.06 102 THR A O 1
ATOM 764 N N . CYS A 1 103 ? 17.920 5.280 -7.568 1.00 85.12 103 CYS A N 1
ATOM 765 C CA . CYS A 1 103 ? 18.222 4.237 -8.537 1.00 85.12 103 CYS A CA 1
ATOM 766 C C . CYS A 1 103 ? 17.031 3.917 -9.440 1.00 85.12 103 CYS A C 1
ATOM 768 O O . CYS A 1 103 ? 17.251 3.400 -10.523 1.00 85.12 103 CYS A O 1
ATOM 770 N N . TYR A 1 104 ? 15.787 4.200 -9.037 1.00 85.25 104 TYR A N 1
ATOM 771 C CA . TYR A 1 104 ? 14.599 3.973 -9.861 1.00 85.25 104 TYR A CA 1
ATOM 772 C C . TYR A 1 104 ? 14.182 5.267 -10.558 1.00 85.25 104 TYR A C 1
ATOM 774 O O . TYR A 1 104 ? 13.822 6.239 -9.900 1.00 85.25 104 TYR A O 1
ATOM 782 N N . GLY A 1 105 ? 14.118 5.245 -11.887 1.00 79.75 105 GLY A N 1
ATOM 783 C CA . GLY A 1 105 ? 13.739 6.397 -12.695 1.00 79.75 105 GLY A CA 1
ATOM 784 C C . GLY A 1 105 ? 14.757 7.537 -12.628 1.00 79.75 105 GLY A C 1
ATOM 785 O O . GLY A 1 105 ? 14.341 8.661 -12.347 1.00 79.75 105 GLY A O 1
ATOM 786 N N . PRO A 1 106 ? 16.058 7.296 -12.868 1.00 75.69 106 PRO A N 1
ATOM 787 C CA . PRO A 1 106 ? 17.021 8.385 -12.943 1.00 75.69 106 PRO A CA 1
ATOM 788 C C . PRO A 1 106 ? 16.599 9.397 -14.018 1.00 75.69 106 PRO A C 1
ATOM 790 O O . PRO A 1 106 ? 15.868 9.071 -14.957 1.00 75.69 106 PRO A O 1
ATOM 793 N N . GLN A 1 107 ? 17.044 10.639 -13.861 1.00 74.75 107 GLN A N 1
ATOM 794 C CA . GLN A 1 107 ? 16.851 11.673 -14.873 1.00 74.75 107 GLN A CA 1
ATOM 795 C C . GLN A 1 107 ? 17.696 11.322 -16.101 1.00 74.75 107 GLN A C 1
ATOM 797 O O . GLN A 1 107 ? 18.888 11.042 -15.967 1.00 74.75 107 GLN A O 1
ATOM 802 N N . LEU A 1 108 ? 17.064 11.297 -17.273 1.00 71.38 108 LEU A N 1
ATOM 803 C CA . LEU A 1 108 ? 17.696 10.895 -18.527 1.00 71.38 108 LEU A CA 1
ATOM 804 C C . LEU A 1 108 ? 17.516 11.989 -19.564 1.00 71.38 108 LEU A C 1
ATOM 806 O O . LEU A 1 108 ? 16.383 12.266 -19.954 1.00 71.38 108 LEU A O 1
ATOM 810 N N . ASP A 1 109 ? 18.621 12.542 -20.046 1.00 69.06 109 ASP A N 1
ATOM 811 C CA . ASP A 1 109 ? 18.619 13.435 -21.195 1.00 69.06 109 ASP A CA 1
ATOM 812 C C . ASP A 1 109 ? 18.313 12.635 -22.479 1.00 69.06 109 ASP A C 1
ATOM 814 O O . ASP A 1 109 ? 18.831 11.531 -22.688 1.00 69.06 109 ASP A O 1
ATOM 818 N N . PHE A 1 110 ? 17.457 13.183 -23.341 1.00 65.44 110 PHE A N 1
ATOM 819 C CA . PHE A 1 110 ? 17.135 12.643 -24.665 1.00 65.44 110 PHE A CA 1
ATOM 820 C C . PHE A 1 110 ? 17.731 13.463 -25.828 1.00 65.44 110 PHE A C 1
ATOM 822 O O . PHE A 1 110 ? 17.296 13.343 -26.976 1.00 65.44 110 PHE A O 1
ATOM 829 N N . MET A 1 111 ? 18.736 14.301 -25.590 1.00 64.25 111 MET A N 1
ATOM 830 C CA . MET A 1 111 ? 19.500 14.969 -26.640 1.00 64.25 111 MET A CA 1
ATOM 831 C C . MET A 1 111 ? 20.093 13.951 -27.625 1.00 64.25 111 MET A C 1
ATOM 833 O O . MET A 1 111 ? 20.793 13.019 -27.242 1.00 64.25 111 MET A O 1
ATOM 837 N N . ASN A 1 112 ? 19.852 14.165 -28.924 1.00 62.38 112 ASN A N 1
ATOM 838 C CA . ASN A 1 112 ? 20.237 13.254 -30.014 1.00 62.38 112 ASN A CA 1
ATOM 839 C C . ASN A 1 112 ? 19.604 11.849 -29.925 1.00 62.38 112 ASN A C 1
ATOM 841 O O . ASN A 1 112 ? 20.193 10.866 -30.383 1.00 62.38 112 ASN A O 1
ATOM 845 N N . HIS A 1 113 ? 18.403 11.740 -29.350 1.00 68.44 113 HIS A N 1
ATOM 846 C CA . HIS A 1 113 ? 17.641 10.494 -29.344 1.00 68.44 113 HIS A CA 1
ATOM 847 C C . HIS A 1 113 ? 17.428 9.944 -30.764 1.00 68.44 113 HIS A C 1
ATOM 849 O O . HIS A 1 113 ? 17.032 10.689 -31.658 1.00 68.44 113 HIS A O 1
ATOM 855 N N . VAL A 1 114 ? 17.599 8.633 -30.963 1.00 71.12 114 VAL A N 1
ATOM 856 C CA . VAL A 1 114 ? 17.496 7.985 -32.294 1.00 71.12 114 VAL A CA 1
ATOM 857 C C . VAL A 1 114 ? 16.107 8.113 -32.922 1.00 71.12 114 VAL A C 1
ATOM 859 O O . VAL A 1 114 ? 15.970 8.176 -34.139 1.00 71.12 114 VAL A O 1
ATOM 862 N N . ASP A 1 115 ? 15.079 8.189 -32.077 1.00 73.06 115 ASP A N 1
ATOM 863 C CA . ASP A 1 115 ? 13.685 8.400 -32.484 1.00 73.06 115 ASP A CA 1
ATOM 864 C C . ASP A 1 115 ? 13.287 9.885 -32.591 1.00 73.06 115 ASP A C 1
ATOM 866 O O . ASP A 1 115 ? 12.119 10.208 -32.816 1.00 73.06 115 ASP A O 1
ATOM 870 N N . GLY A 1 116 ? 14.228 10.805 -32.365 1.00 67.19 116 GLY A N 1
ATOM 871 C CA . GLY A 1 116 ? 14.007 12.243 -32.451 1.00 67.19 116 GLY A CA 1
ATOM 872 C C . GLY A 1 116 ? 14.508 12.821 -33.773 1.00 67.19 116 GLY A C 1
ATOM 873 O O . GLY A 1 116 ? 15.668 12.652 -34.133 1.00 67.19 116 GLY A O 1
ATOM 874 N N . ASP A 1 117 ? 13.662 13.582 -34.469 1.00 59.44 117 ASP A N 1
ATOM 875 C CA . ASP A 1 117 ? 14.138 14.490 -35.513 1.00 59.44 117 ASP A CA 1
ATOM 876 C C . ASP A 1 117 ? 14.739 15.738 -34.841 1.00 59.44 117 ASP A C 1
ATOM 878 O O . ASP A 1 117 ? 14.025 16.551 -34.247 1.00 59.44 117 ASP A O 1
ATOM 882 N N . ASP A 1 118 ? 16.052 15.927 -34.995 1.00 52.06 118 ASP A N 1
ATOM 883 C CA . ASP A 1 118 ? 16.850 17.055 -34.468 1.00 52.06 118 ASP A CA 1
ATOM 884 C C . ASP A 1 118 ? 16.296 18.447 -34.880 1.00 52.06 118 ASP A C 1
ATOM 886 O O . ASP A 1 118 ? 16.621 19.487 -34.312 1.00 52.06 118 ASP A O 1
ATOM 890 N N . ALA A 1 119 ? 15.410 18.480 -35.885 1.00 46.50 119 ALA A N 1
ATOM 891 C CA . ALA A 1 119 ? 14.810 19.684 -36.456 1.00 46.50 119 ALA A CA 1
ATOM 892 C C . ALA A 1 119 ? 13.349 19.958 -36.033 1.00 46.50 119 ALA A C 1
ATOM 894 O O . ALA A 1 119 ? 12.818 21.012 -36.394 1.00 46.50 119 ALA A O 1
ATOM 895 N N . SER A 1 120 ? 12.670 19.044 -35.325 1.00 46.53 120 SER A N 1
ATOM 896 C CA . SER A 1 120 ? 11.226 19.163 -35.043 1.00 46.53 120 SER A CA 1
ATOM 897 C C . SER A 1 120 ? 10.872 19.608 -33.627 1.00 46.53 120 SER A C 1
ATOM 899 O O . SER A 1 120 ? 9.694 19.850 -33.359 1.00 46.53 120 SER A O 1
ATOM 901 N N . TRP A 1 121 ? 11.846 19.736 -32.727 1.00 51.91 121 TRP A N 1
ATOM 902 C CA . TRP A 1 121 ? 11.569 20.053 -31.329 1.00 51.91 121 TRP A CA 1
ATOM 903 C C . TRP A 1 121 ? 11.959 21.492 -30.993 1.00 51.91 121 TRP A C 1
ATOM 905 O O . TRP A 1 121 ? 13.144 21.811 -30.901 1.00 51.91 121 TRP A O 1
ATOM 915 N N . PRO A 1 122 ? 10.980 22.403 -30.828 1.00 39.62 122 PRO A N 1
ATOM 916 C CA . PRO A 1 122 ? 11.269 23.682 -30.216 1.00 39.62 122 PRO A CA 1
ATOM 917 C C . PRO A 1 122 ? 11.653 23.435 -28.754 1.00 39.62 122 PRO A C 1
ATOM 919 O O . PRO A 1 122 ? 11.002 22.656 -28.062 1.00 39.62 122 PRO A O 1
ATOM 922 N N . ASP A 1 123 ? 12.680 24.153 -28.311 1.00 44.00 123 ASP A N 1
ATOM 923 C CA . ASP A 1 123 ? 13.078 24.506 -26.938 1.00 44.00 123 ASP A CA 1
ATOM 924 C C . ASP A 1 123 ? 11.908 25.060 -26.083 1.00 44.00 123 ASP A C 1
ATOM 926 O O . ASP A 1 123 ? 11.962 26.152 -25.530 1.00 44.00 123 ASP A O 1
ATOM 930 N N . GLN A 1 124 ? 10.755 24.392 -26.058 1.00 41.25 124 GLN A N 1
ATOM 931 C CA . GLN A 1 124 ? 9.532 24.882 -25.429 1.00 41.25 124 GLN A CA 1
ATOM 932 C C . GLN A 1 124 ? 8.678 23.718 -24.932 1.00 41.25 124 GLN A C 1
ATOM 934 O O . GLN A 1 124 ? 7.644 23.392 -25.512 1.00 41.25 124 GLN A O 1
ATOM 939 N N . ASN A 1 125 ? 9.104 23.111 -23.824 1.00 39.91 125 ASN A N 1
ATOM 940 C CA . ASN A 1 125 ? 8.396 23.226 -22.541 1.00 39.91 125 ASN A CA 1
ATOM 941 C C . ASN A 1 125 ? 8.859 22.129 -21.580 1.00 39.91 125 ASN A C 1
ATOM 943 O O . ASN A 1 125 ? 8.299 21.046 -21.602 1.00 39.91 125 ASN A O 1
ATOM 947 N N . MET A 1 126 ? 9.836 22.449 -20.729 1.00 41.91 126 MET A N 1
ATOM 948 C CA . MET A 1 126 ? 9.778 22.365 -19.258 1.00 41.91 126 MET A CA 1
ATOM 949 C C . MET A 1 126 ? 11.118 22.912 -18.729 1.00 41.91 126 MET A C 1
ATOM 951 O O . MET A 1 126 ? 12.084 22.184 -18.576 1.00 41.91 126 MET A O 1
ATOM 955 N N . ASN A 1 127 ? 11.222 24.230 -18.518 1.00 40.78 127 ASN A N 1
ATOM 956 C CA . ASN A 1 127 ? 12.356 24.856 -17.812 1.00 40.78 127 ASN A CA 1
ATOM 957 C C . ASN A 1 127 ? 13.795 24.536 -18.306 1.00 40.78 127 ASN A C 1
ATOM 959 O O . ASN A 1 127 ? 14.736 24.591 -17.519 1.00 40.78 127 ASN A O 1
ATOM 963 N N . GLY A 1 128 ? 13.990 24.310 -19.609 1.00 42.75 128 GLY A N 1
ATOM 964 C CA . GLY A 1 128 ? 15.317 24.364 -20.239 1.00 42.75 128 GLY A CA 1
ATOM 965 C C . GLY A 1 128 ? 16.214 23.139 -20.042 1.00 42.75 128 GLY A C 1
ATOM 966 O O . GLY A 1 128 ? 17.425 23.287 -20.182 1.00 42.75 128 GLY A O 1
ATOM 967 N N . SER A 1 129 ? 15.649 21.964 -19.744 1.00 53.28 129 SER A N 1
ATOM 968 C CA . SER A 1 129 ? 16.401 20.704 -19.727 1.00 53.28 129 SER A CA 1
ATOM 969 C C . SER A 1 129 ? 15.682 19.620 -20.555 1.00 53.28 129 SER A C 1
ATOM 971 O O . SER A 1 129 ? 14.488 19.400 -20.332 1.00 53.28 129 SER A O 1
ATOM 973 N N . PRO A 1 130 ? 16.345 18.994 -21.543 1.00 59.56 130 PRO A N 1
ATOM 974 C CA . PRO A 1 130 ? 15.798 17.946 -22.412 1.00 59.56 130 PRO A CA 1
ATOM 975 C C . PRO A 1 130 ? 15.727 16.579 -21.708 1.00 59.56 130 PRO A C 1
ATOM 977 O O . PRO A 1 130 ? 16.241 15.585 -22.207 1.00 59.56 130 PRO A O 1
ATOM 980 N N . ASP A 1 131 ? 15.067 16.512 -20.550 1.00 69.06 131 ASP A N 1
ATOM 981 C CA . ASP A 1 131 ? 14.996 15.283 -19.753 1.00 69.06 131 ASP A CA 1
ATOM 982 C C . ASP A 1 131 ? 13.674 14.533 -19.910 1.00 69.06 131 ASP A C 1
ATOM 984 O O . ASP A 1 131 ? 12.589 15.122 -19.931 1.00 69.06 131 ASP A O 1
ATOM 988 N N . LEU A 1 132 ? 13.759 13.205 -19.953 1.00 69.19 132 LEU A N 1
ATOM 989 C CA . LEU A 1 132 ? 12.609 12.321 -19.845 1.00 69.19 132 LEU A CA 1
ATOM 990 C C . LEU A 1 132 ? 11.995 12.434 -18.440 1.00 69.19 132 LEU A C 1
ATOM 992 O O . LEU A 1 132 ? 12.732 12.496 -17.448 1.00 69.19 132 LEU A O 1
ATOM 996 N N . PRO A 1 133 ? 10.655 12.395 -18.315 1.00 70.38 133 PRO A N 1
ATOM 997 C CA . PRO A 1 133 ? 10.006 12.287 -17.018 1.00 70.38 133 PRO A CA 1
ATOM 998 C C . PRO A 1 133 ? 10.528 11.075 -16.232 1.00 70.38 133 PRO A C 1
ATOM 1000 O O . PRO A 1 133 ? 10.528 9.938 -16.713 1.00 70.38 133 PRO A O 1
ATOM 1003 N N . SER A 1 134 ? 10.983 11.326 -15.003 1.00 71.94 134 SER A N 1
ATOM 1004 C CA . SER A 1 134 ? 11.505 10.293 -14.106 1.00 71.94 134 SER A CA 1
ATOM 1005 C C . SER A 1 134 ? 10.473 9.182 -13.879 1.00 71.94 134 SER A C 1
ATOM 1007 O O . SER A 1 134 ? 9.297 9.436 -13.622 1.00 71.94 134 SER A O 1
ATOM 1009 N N . GLY A 1 135 ? 10.920 7.928 -13.973 1.00 73.94 135 GLY A N 1
ATOM 1010 C CA . GLY A 1 135 ? 10.112 6.740 -13.682 1.00 73.94 135 GLY A CA 1
ATOM 1011 C C . GLY A 1 135 ? 9.142 6.303 -14.784 1.00 73.94 135 GLY A C 1
ATOM 1012 O O . GLY A 1 135 ? 8.689 5.158 -14.735 1.00 73.94 135 GLY A O 1
ATOM 1013 N N . ASP A 1 136 ? 8.880 7.144 -15.788 1.00 72.94 136 ASP A N 1
ATOM 1014 C CA . ASP A 1 136 ? 7.945 6.855 -16.886 1.00 72.94 136 ASP A CA 1
ATOM 1015 C C . ASP A 1 136 ? 8.469 5.827 -17.880 1.00 72.94 136 ASP A C 1
ATOM 1017 O O . ASP A 1 136 ? 7.695 5.047 -18.419 1.00 72.94 136 ASP A O 1
ATOM 1021 N N . VAL A 1 137 ? 9.783 5.778 -18.079 1.00 73.44 137 VAL A N 1
ATOM 1022 C CA . VAL A 1 137 ? 10.432 4.708 -18.846 1.00 73.44 137 VAL A CA 1
ATOM 1023 C C . VAL A 1 137 ? 10.796 3.517 -17.957 1.00 73.44 137 VAL A C 1
ATOM 1025 O O . VAL A 1 137 ? 11.149 2.455 -18.442 1.00 73.44 137 VAL A O 1
ATOM 1028 N N . GLY A 1 138 ? 10.710 3.634 -16.631 1.00 77.81 138 GLY A N 1
ATOM 1029 C CA . GLY A 1 138 ? 11.019 2.510 -15.745 1.00 77.81 138 GLY A CA 1
ATOM 1030 C C . GLY A 1 138 ? 12.468 2.029 -15.793 1.00 77.81 138 GLY A C 1
ATOM 1031 O O . GLY A 1 138 ? 12.743 0.895 -15.420 1.00 77.81 138 GLY A O 1
ATOM 1032 N N . ILE A 1 139 ? 13.394 2.864 -16.264 1.00 81.38 139 ILE A N 1
ATOM 1033 C CA . ILE A 1 139 ? 14.829 2.598 -16.149 1.00 81.38 139 ILE A CA 1
ATOM 1034 C C . ILE A 1 139 ? 15.200 2.613 -14.674 1.00 81.38 139 ILE A C 1
ATOM 1036 O O . ILE A 1 139 ? 14.746 3.483 -13.929 1.00 81.38 139 ILE A O 1
ATOM 1040 N N . TRP A 1 140 ? 16.034 1.671 -14.252 1.00 86.06 140 TRP A N 1
ATOM 1041 C CA . TRP A 1 140 ? 16.651 1.736 -12.940 1.00 86.06 140 TRP A CA 1
ATOM 1042 C C . TRP A 1 140 ? 18.103 1.262 -12.958 1.00 86.06 140 TRP A C 1
ATOM 1044 O O . TRP A 1 140 ? 18.518 0.496 -13.827 1.00 86.06 140 TRP A O 1
ATOM 1054 N N . GLU A 1 141 ? 18.881 1.706 -11.980 1.00 85.88 141 GLU A N 1
ATOM 1055 C CA . GLU A 1 141 ? 20.243 1.248 -11.726 1.00 85.88 141 GLU A CA 1
ATOM 1056 C C . GLU A 1 141 ? 20.245 -0.038 -10.892 1.00 85.88 141 GLU A C 1
ATOM 1058 O O . GLU A 1 141 ? 19.252 -0.405 -10.269 1.00 85.88 141 GLU A O 1
ATOM 1063 N N . SER A 1 142 ? 21.371 -0.752 -10.835 1.00 88.44 142 SER A N 1
ATOM 1064 C CA . SER A 1 142 ? 21.462 -1.975 -10.027 1.00 88.44 142 SER A CA 1
ATOM 1065 C C . SER A 1 142 ? 21.413 -1.713 -8.519 1.00 88.44 142 SER A C 1
ATOM 1067 O O . SER A 1 142 ? 21.092 -2.616 -7.747 1.00 88.44 142 SER A O 1
ATOM 1069 N N . THR A 1 143 ? 21.763 -0.510 -8.072 1.00 87.75 143 TH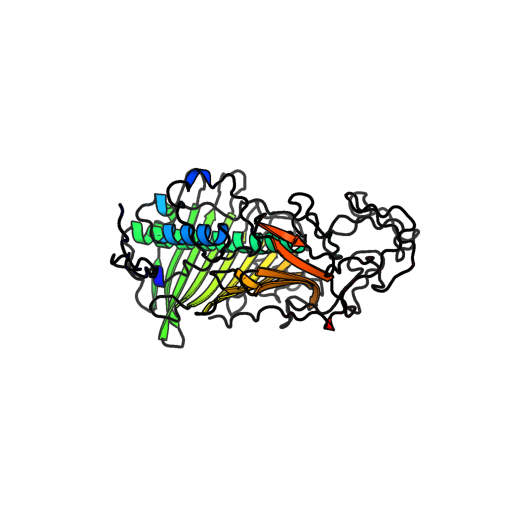R A N 1
ATOM 1070 C CA . THR A 1 143 ? 21.989 -0.197 -6.656 1.00 87.75 143 THR A CA 1
ATOM 1071 C C . THR A 1 143 ? 21.542 1.215 -6.332 1.00 87.75 143 THR A C 1
ATOM 1073 O O . THR A 1 143 ? 21.791 2.125 -7.113 1.00 87.75 143 THR A O 1
ATOM 1076 N N . GLU A 1 144 ? 20.947 1.407 -5.160 1.00 85.88 144 GLU A N 1
ATOM 1077 C CA . GLU A 1 144 ? 20.645 2.727 -4.611 1.00 85.88 144 GLU A CA 1
ATOM 1078 C C . GLU A 1 144 ? 21.927 3.410 -4.129 1.00 85.88 144 GLU A C 1
ATOM 1080 O O . GLU A 1 144 ? 22.636 2.886 -3.270 1.00 85.88 144 GLU A O 1
ATOM 1085 N N . ALA A 1 145 ? 22.233 4.592 -4.665 1.00 81.06 145 ALA A N 1
ATOM 1086 C CA . ALA A 1 145 ? 23.492 5.279 -4.381 1.00 81.06 145 ALA A CA 1
ATOM 1087 C C . ALA A 1 145 ? 23.643 5.668 -2.900 1.00 81.06 145 ALA A C 1
ATOM 1089 O O . ALA A 1 145 ? 24.754 5.687 -2.367 1.00 81.06 145 ALA A O 1
ATOM 1090 N N . SER A 1 146 ? 22.530 5.982 -2.230 1.00 76.56 146 SER A N 1
ATOM 1091 C CA . SER A 1 146 ? 22.527 6.458 -0.845 1.00 76.56 146 SER A CA 1
ATOM 1092 C C . SER A 1 146 ? 22.737 5.349 0.195 1.00 76.56 146 SER A C 1
ATOM 1094 O O . SER A 1 146 ? 23.389 5.586 1.215 1.00 76.56 146 SER A O 1
ATOM 1096 N N . THR A 1 147 ? 22.226 4.141 -0.057 1.00 75.88 147 THR A N 1
ATOM 1097 C CA . THR A 1 147 ? 22.250 3.005 0.885 1.00 75.88 147 THR A CA 1
ATOM 1098 C C . THR A 1 147 ? 23.130 1.844 0.420 1.00 75.88 147 THR A C 1
ATOM 1100 O O . THR A 1 147 ? 23.467 0.973 1.222 1.00 75.88 147 THR A O 1
ATOM 1103 N N . ASN A 1 148 ? 23.537 1.837 -0.853 1.00 81.62 148 ASN A N 1
ATOM 1104 C CA . ASN A 1 148 ? 24.234 0.743 -1.532 1.00 81.62 148 ASN A CA 1
ATOM 1105 C C . ASN A 1 148 ? 23.448 -0.586 -1.531 1.00 81.62 148 ASN A C 1
ATOM 1107 O O . ASN A 1 148 ? 24.028 -1.657 -1.720 1.00 81.62 148 ASN A O 1
ATOM 1111 N N . GLU A 1 149 ? 22.132 -0.538 -1.309 1.00 84.69 149 GLU A N 1
ATOM 1112 C CA . GLU A 1 149 ? 21.261 -1.709 -1.408 1.00 84.69 149 GLU A CA 1
ATOM 1113 C C . GLU A 1 149 ? 20.862 -1.967 -2.877 1.00 84.69 149 GLU A C 1
ATOM 1115 O O . GLU A 1 149 ? 20.859 -1.035 -3.688 1.00 84.69 149 GLU A O 1
ATOM 1120 N N . PRO A 1 150 ? 20.523 -3.210 -3.262 1.00 90.06 150 PRO A N 1
ATOM 1121 C CA . PRO A 1 150 ? 19.972 -3.500 -4.583 1.00 90.06 150 PRO A CA 1
ATOM 1122 C C . PRO A 1 150 ? 18.746 -2.633 -4.887 1.00 90.06 150 PRO A C 1
ATOM 1124 O O . PRO A 1 150 ? 17.878 -2.468 -4.033 1.00 90.06 150 PRO A O 1
ATOM 1127 N N . CYS A 1 151 ? 18.618 -2.105 -6.103 1.00 88.75 151 CYS A N 1
ATOM 1128 C CA . CYS A 1 151 ? 17.541 -1.153 -6.388 1.00 88.75 151 CYS A CA 1
ATOM 1129 C C . CYS A 1 151 ? 16.132 -1.736 -6.198 1.00 88.75 151 CYS A C 1
ATOM 1131 O O . CYS A 1 151 ? 15.234 -1.061 -5.699 1.00 88.75 151 CYS A O 1
ATOM 1133 N N . VAL A 1 152 ? 15.948 -3.022 -6.506 1.00 88.50 152 VAL A N 1
ATOM 1134 C CA . VAL A 1 152 ? 14.709 -3.761 -6.230 1.00 88.50 152 VAL A CA 1
ATOM 1135 C C . VAL A 1 152 ? 14.305 -3.705 -4.747 1.00 88.50 152 VAL A C 1
ATOM 1137 O O . VAL A 1 152 ? 13.130 -3.533 -4.433 1.00 88.50 152 VAL A O 1
ATOM 1140 N N . VAL A 1 153 ? 15.279 -3.775 -3.835 1.00 85.31 153 VAL A N 1
ATOM 1141 C CA . VAL A 1 153 ? 15.099 -3.718 -2.375 1.00 85.31 153 VAL A CA 1
ATOM 1142 C C . VAL A 1 153 ? 14.683 -2.303 -1.973 1.00 85.31 153 VAL A C 1
ATOM 1144 O O . VAL A 1 153 ? 13.638 -2.128 -1.342 1.00 85.31 153 VAL A O 1
ATOM 1147 N N . ALA A 1 154 ? 15.429 -1.291 -2.431 1.00 84.50 154 ALA A N 1
ATOM 1148 C CA . ALA A 1 154 ? 15.126 0.120 -2.185 1.00 84.50 154 ALA A CA 1
ATOM 1149 C C . ALA A 1 154 ? 13.723 0.506 -2.687 1.00 84.50 154 ALA A C 1
ATOM 1151 O O . ALA A 1 154 ? 12.940 1.143 -1.977 1.00 84.50 154 ALA A O 1
ATOM 1152 N N . LYS A 1 155 ? 13.362 0.077 -3.903 1.00 84.38 155 LYS A N 1
ATOM 1153 C CA . LYS A 1 155 ? 12.076 0.406 -4.524 1.00 84.38 155 LYS A CA 1
ATOM 1154 C C . LYS A 1 155 ? 10.899 -0.196 -3.763 1.00 84.38 155 LYS A C 1
ATOM 1156 O O . LYS A 1 155 ? 9.916 0.508 -3.528 1.00 84.38 155 LYS A O 1
ATOM 1161 N N . ILE A 1 156 ? 11.000 -1.454 -3.333 1.00 79.94 156 ILE A N 1
ATOM 1162 C CA . ILE A 1 156 ? 9.960 -2.087 -2.509 1.00 79.94 156 ILE A CA 1
ATOM 1163 C C . ILE A 1 156 ? 9.863 -1.387 -1.156 1.00 79.94 156 ILE A C 1
ATOM 1165 O O . ILE A 1 156 ? 8.757 -1.049 -0.741 1.00 79.94 156 ILE A O 1
ATOM 1169 N N . ASN A 1 157 ? 11.000 -1.092 -0.512 1.00 79.06 157 ASN A N 1
ATOM 1170 C CA . ASN A 1 157 ? 11.042 -0.320 0.733 1.00 79.06 157 ASN A CA 1
ATOM 1171 C C . ASN A 1 157 ? 10.251 0.992 0.608 1.00 79.06 157 ASN A C 1
ATOM 1173 O O . ASN A 1 157 ? 9.399 1.276 1.451 1.00 79.06 157 ASN A O 1
ATOM 1177 N N . SER A 1 158 ? 10.470 1.744 -0.472 1.00 78.62 158 SER A N 1
ATOM 1178 C CA . SER A 1 158 ? 9.771 3.004 -0.746 1.00 78.62 158 SER A CA 1
ATOM 1179 C C . SER A 1 158 ? 8.267 2.820 -0.977 1.00 78.62 158 SER A C 1
ATOM 1181 O O . SER A 1 158 ? 7.466 3.496 -0.329 1.00 78.62 158 SER A O 1
ATOM 1183 N N . ILE A 1 159 ? 7.865 1.866 -1.826 1.00 77.00 159 ILE A N 1
ATOM 1184 C CA . ILE A 1 159 ? 6.445 1.613 -2.124 1.00 77.00 159 ILE A CA 1
ATOM 1185 C C . ILE A 1 159 ? 5.684 1.188 -0.862 1.00 77.00 159 ILE A C 1
ATOM 1187 O O . ILE A 1 159 ? 4.613 1.721 -0.568 1.00 77.00 159 ILE A O 1
ATOM 1191 N N . VAL A 1 160 ? 6.230 0.243 -0.089 1.00 77.69 160 VAL A N 1
ATOM 1192 C CA . VAL A 1 160 ? 5.542 -0.244 1.112 1.00 77.69 160 VAL A CA 1
ATOM 1193 C C . VAL A 1 160 ? 5.517 0.825 2.205 1.00 77.69 160 VAL A C 1
ATOM 1195 O O . VAL A 1 160 ? 4.531 0.923 2.934 1.00 77.69 160 VAL A O 1
ATOM 1198 N N . SER A 1 161 ? 6.564 1.650 2.312 1.00 76.69 161 SER A N 1
ATOM 1199 C CA . SER A 1 161 ? 6.611 2.757 3.274 1.00 76.69 161 SER A CA 1
ATOM 1200 C C . SER A 1 161 ? 5.504 3.786 3.025 1.00 76.69 161 SER A C 1
ATOM 1202 O O . SER A 1 161 ? 4.912 4.282 3.986 1.00 76.69 161 SER A O 1
ATOM 1204 N N . GLU A 1 162 ? 5.163 4.054 1.761 1.00 75.62 162 GLU A N 1
ATOM 1205 C CA . GLU A 1 162 ? 4.046 4.936 1.420 1.00 75.62 162 GLU A CA 1
ATOM 1206 C C . GLU A 1 162 ? 2.708 4.360 1.902 1.00 75.62 162 GLU A C 1
ATOM 1208 O O . GLU A 1 162 ? 1.996 5.027 2.654 1.00 75.62 162 GLU A O 1
ATOM 1213 N N . ALA A 1 163 ? 2.384 3.112 1.543 1.00 81.38 163 ALA A N 1
ATOM 1214 C CA . ALA A 1 163 ? 1.151 2.454 1.992 1.00 81.38 163 ALA A CA 1
ATOM 1215 C C . ALA A 1 163 ? 1.067 2.400 3.529 1.00 81.38 163 ALA A C 1
ATOM 1217 O O . ALA A 1 163 ? 0.047 2.747 4.132 1.00 81.38 163 ALA A O 1
ATOM 1218 N N . GLN A 1 164 ? 2.180 2.038 4.169 1.00 82.12 164 GLN A N 1
ATOM 1219 C CA . GLN A 1 164 ? 2.316 1.983 5.619 1.00 82.12 164 GLN A CA 1
ATOM 1220 C C . GLN A 1 164 ? 1.976 3.316 6.292 1.00 82.12 164 GLN A C 1
ATOM 1222 O O . GLN A 1 164 ? 1.309 3.301 7.320 1.00 82.12 164 GLN A O 1
ATOM 1227 N N . ALA A 1 165 ? 2.407 4.460 5.754 1.00 79.44 165 ALA A N 1
ATOM 1228 C CA . ALA A 1 165 ? 2.193 5.753 6.403 1.00 79.44 165 ALA A CA 1
ATOM 1229 C C . ALA A 1 165 ? 0.700 6.110 6.537 1.00 79.44 165 ALA A C 1
ATOM 1231 O O . ALA A 1 165 ? 0.272 6.572 7.603 1.00 79.44 165 ALA A O 1
ATOM 1232 N N . TYR A 1 166 ? -0.093 5.856 5.489 1.00 85.12 166 TYR A N 1
ATOM 1233 C CA . TYR A 1 166 ? -1.545 6.068 5.503 1.00 85.12 166 TYR A CA 1
ATOM 1234 C C . TYR A 1 166 ? -2.241 5.086 6.442 1.00 85.12 166 TYR A C 1
ATOM 1236 O O . TYR A 1 166 ? -2.988 5.500 7.328 1.00 85.12 166 TYR A O 1
ATOM 1244 N N . ILE A 1 167 ? -1.942 3.794 6.293 1.00 88.19 167 ILE A N 1
ATOM 1245 C CA . ILE A 1 167 ? -2.588 2.734 7.070 1.00 88.19 167 ILE A CA 1
ATOM 1246 C C . ILE A 1 167 ? -2.259 2.877 8.555 1.00 88.19 167 ILE A C 1
ATOM 1248 O O . ILE A 1 167 ? -3.177 2.887 9.369 1.00 88.19 167 ILE A O 1
ATOM 1252 N N . GLN A 1 168 ? -0.987 3.086 8.909 1.00 84.81 168 GLN A N 1
ATOM 1253 C CA . GLN A 1 168 ? -0.568 3.293 10.295 1.00 84.81 168 GLN A CA 1
ATOM 1254 C C . GLN A 1 168 ? -1.233 4.533 10.896 1.00 84.81 168 GLN A C 1
ATOM 1256 O O . GLN A 1 168 ? -1.679 4.488 12.033 1.00 84.81 168 GLN A O 1
ATOM 1261 N N . THR A 1 169 ? -1.353 5.632 10.149 1.00 84.31 169 THR A N 1
ATOM 1262 C CA . THR A 1 169 ? -2.027 6.836 10.658 1.00 84.31 169 THR A CA 1
ATOM 1263 C C . THR A 1 169 ? -3.504 6.582 10.958 1.00 84.31 169 THR A C 1
ATOM 1265 O O . THR A 1 169 ? -3.991 6.939 12.031 1.00 84.31 169 THR A O 1
ATOM 1268 N N . SER A 1 170 ? -4.213 5.938 10.034 1.00 91.06 170 SER A N 1
ATOM 1269 C CA . SER A 1 170 ? -5.611 5.552 10.213 1.00 91.06 170 SER A CA 1
ATOM 1270 C C . SER A 1 170 ? -5.793 4.572 11.376 1.00 91.06 170 SER A C 1
ATOM 1272 O O . SER A 1 170 ? -6.691 4.739 12.201 1.00 91.06 170 SER A O 1
ATOM 1274 N N . GLN A 1 171 ? -4.903 3.589 11.494 1.00 91.06 171 GLN A N 1
ATOM 1275 C CA . GLN A 1 171 ? -4.877 2.646 12.606 1.00 91.06 171 GLN A CA 1
ATOM 1276 C C . GLN A 1 171 ? -4.600 3.334 13.944 1.00 91.06 171 GLN A C 1
ATOM 1278 O O . GLN A 1 171 ? -5.274 3.066 14.936 1.00 91.06 171 GLN A O 1
ATOM 1283 N N . ASP A 1 172 ? -3.647 4.260 13.981 1.00 87.12 172 ASP A N 1
ATOM 1284 C CA . ASP A 1 172 ? -3.287 4.990 15.187 1.00 87.12 172 ASP A CA 1
ATOM 1285 C C . ASP A 1 172 ? -4.467 5.819 15.709 1.00 87.12 172 ASP A C 1
ATOM 1287 O O . ASP A 1 172 ? -4.765 5.751 16.900 1.00 87.12 172 ASP A O 1
ATOM 1291 N N . LEU A 1 173 ? -5.191 6.517 14.824 1.00 90.69 173 LEU A N 1
ATOM 1292 C CA . LEU A 1 173 ? -6.404 7.272 15.168 1.00 90.69 173 LEU A CA 1
ATOM 1293 C C . LEU A 1 173 ? -7.475 6.383 15.814 1.00 90.69 173 LEU A C 1
ATOM 1295 O O . LEU A 1 173 ? -8.026 6.722 16.866 1.00 90.69 173 LEU A O 1
ATOM 1299 N N . LEU A 1 174 ? -7.751 5.229 15.206 1.00 93.88 174 LEU A N 1
ATOM 1300 C CA . LEU A 1 174 ? -8.758 4.287 15.690 1.00 93.88 174 LEU A CA 1
ATOM 1301 C C . LEU A 1 174 ? -8.322 3.611 16.999 1.00 93.88 174 LEU A C 1
ATOM 1303 O O . LEU A 1 174 ? -9.084 3.583 17.963 1.00 93.88 174 LEU A O 1
ATOM 1307 N N . ALA A 1 175 ? -7.079 3.132 17.085 1.00 91.75 175 ALA A N 1
ATOM 1308 C CA . ALA A 1 175 ? -6.521 2.533 18.298 1.00 91.75 175 ALA A CA 1
ATOM 1309 C C . ALA A 1 175 ? -6.523 3.525 19.474 1.00 91.75 175 ALA A C 1
ATOM 1311 O O . ALA A 1 175 ? -6.845 3.165 20.607 1.00 91.75 175 ALA A O 1
ATOM 1312 N N . SER A 1 176 ? -6.216 4.795 19.207 1.00 90.88 176 SER A N 1
ATOM 1313 C CA . SER A 1 176 ? -6.317 5.889 20.170 1.00 90.88 176 SER A CA 1
ATOM 1314 C C . SER A 1 176 ? -7.739 6.116 20.678 1.00 90.88 176 SER A C 1
ATOM 1316 O O . SER A 1 176 ? -7.930 6.302 21.882 1.00 90.88 176 SER A O 1
ATOM 1318 N N . MET A 1 177 ? -8.736 6.087 19.789 1.00 92.81 177 MET A N 1
ATOM 1319 C CA . MET A 1 177 ? -10.148 6.183 20.164 1.00 92.81 177 MET A CA 1
ATOM 1320 C C . MET A 1 177 ? -10.545 5.047 21.119 1.00 92.81 177 MET A C 1
ATOM 1322 O O . MET A 1 177 ? -11.125 5.316 22.174 1.00 92.81 177 MET A O 1
ATOM 1326 N N . LEU A 1 178 ? -10.181 3.800 20.800 1.00 91.88 178 LEU A N 1
ATOM 1327 C CA . LEU A 1 178 ? -10.480 2.632 21.641 1.00 91.88 178 LEU A CA 1
ATOM 1328 C C . LEU A 1 178 ? -9.755 2.695 22.994 1.00 91.88 178 LEU A C 1
ATOM 1330 O O . LEU A 1 178 ? -10.358 2.434 24.037 1.00 91.88 178 LEU A O 1
ATOM 1334 N N . CYS A 1 179 ? -8.488 3.117 23.001 1.00 91.81 179 CYS A N 1
ATOM 1335 C CA . CYS A 1 179 ? -7.729 3.346 24.230 1.00 91.81 179 CYS A CA 1
ATOM 1336 C C . CYS A 1 179 ? -8.410 4.382 25.132 1.00 91.81 179 CYS A C 1
ATOM 1338 O O . CYS A 1 179 ? -8.585 4.152 26.329 1.00 91.81 179 CYS A O 1
ATOM 1340 N N . LEU A 1 180 ? -8.843 5.518 24.576 1.00 91.38 180 LEU A N 1
ATOM 1341 C CA . LEU A 1 180 ? -9.505 6.561 25.360 1.00 91.38 180 LEU A CA 1
ATOM 1342 C C . LEU A 1 180 ? -10.858 6.101 25.896 1.00 91.38 180 LEU A C 1
ATOM 1344 O O . LEU A 1 180 ? -11.163 6.379 27.056 1.00 91.38 180 LEU A O 1
ATOM 1348 N N . ALA A 1 181 ? -11.634 5.354 25.107 1.00 90.88 181 ALA A N 1
ATOM 1349 C CA . ALA A 1 181 ? -12.865 4.729 25.583 1.00 90.88 181 ALA A CA 1
ATOM 1350 C C . ALA A 1 181 ? -12.589 3.859 26.818 1.00 90.88 181 ALA A C 1
ATOM 1352 O O . ALA A 1 181 ? -13.217 4.054 27.862 1.00 90.88 181 ALA A O 1
ATOM 1353 N N . LYS A 1 182 ? -11.560 3.005 26.760 1.00 90.50 182 LYS A N 1
ATOM 1354 C CA . LYS A 1 182 ? -11.121 2.184 27.895 1.00 90.50 182 LYS A CA 1
ATOM 1355 C C . LYS A 1 182 ? -10.705 3.021 29.107 1.00 90.50 182 LYS A C 1
ATOM 1357 O O . LYS A 1 182 ? -11.206 2.803 30.208 1.00 90.50 182 LYS A O 1
ATOM 1362 N N . VAL A 1 183 ? -9.844 4.022 28.919 1.00 90.38 183 VAL A N 1
ATOM 1363 C CA . VAL A 1 183 ? -9.365 4.913 29.996 1.00 90.38 183 VAL A CA 1
ATOM 1364 C C . VAL A 1 183 ? -10.511 5.668 30.680 1.00 90.38 183 VAL A C 1
ATOM 1366 O O . VAL A 1 183 ? -10.425 5.988 31.867 1.00 90.38 183 VAL A O 1
ATOM 1369 N N . LYS A 1 184 ? -11.600 5.945 29.958 1.00 89.00 184 LYS A N 1
ATOM 1370 C CA . LYS A 1 184 ? -12.796 6.618 30.483 1.00 89.00 184 LYS A CA 1
ATOM 1371 C C . LYS A 1 184 ? -13.849 5.664 31.054 1.00 89.00 184 LYS A C 1
ATOM 1373 O O . LYS A 1 184 ? -14.900 6.138 31.482 1.00 89.00 184 LYS A O 1
ATOM 1378 N N . GLY A 1 185 ? -13.576 4.359 31.103 1.00 86.62 185 GLY A N 1
ATOM 1379 C CA . GLY A 1 185 ? -14.521 3.353 31.596 1.00 86.62 185 GLY A CA 1
ATOM 1380 C C . GLY A 1 185 ? -15.690 3.087 30.642 1.00 86.62 185 GLY A C 1
ATOM 1381 O O . GLY A 1 185 ? -16.762 2.687 31.085 1.00 86.62 185 GLY A O 1
ATOM 1382 N N . LEU A 1 186 ? -15.496 3.348 29.346 1.00 84.56 186 LEU A N 1
ATOM 1383 C CA . LEU A 1 186 ? -16.383 2.963 28.243 1.00 84.56 186 LEU A CA 1
ATOM 1384 C C . LEU A 1 186 ? -15.787 1.762 27.496 1.00 84.56 186 LEU A C 1
ATOM 1386 O O . LEU A 1 186 ? -15.744 1.722 26.272 1.00 84.56 186 LEU A O 1
ATOM 1390 N N . ASP A 1 187 ? -15.267 0.801 28.251 1.00 74.69 187 ASP A N 1
ATOM 1391 C CA . ASP A 1 187 ? -14.543 -0.366 27.754 1.00 74.69 187 ASP A CA 1
ATOM 1392 C C . ASP A 1 187 ? -15.453 -1.479 27.220 1.00 74.69 187 ASP A C 1
ATOM 1394 O O . ASP A 1 187 ? -14.958 -2.476 26.706 1.00 74.69 187 ASP A O 1
ATOM 1398 N N . THR A 1 188 ? -16.772 -1.314 27.304 1.00 81.31 188 THR A N 1
ATOM 1399 C CA . THR A 1 188 ? -17.740 -2.291 26.796 1.00 81.31 188 THR A CA 1
ATOM 1400 C C . THR A 1 188 ? -18.138 -1.980 25.359 1.00 81.31 188 THR A C 1
ATOM 1402 O O . THR A 1 188 ? -18.575 -0.873 25.039 1.00 81.31 188 THR A O 1
ATOM 1405 N N . LEU A 1 189 ? -18.022 -2.984 24.488 1.00 85.19 189 LEU A N 1
ATOM 1406 C CA . LEU A 1 189 ? -18.545 -2.903 23.127 1.00 85.19 189 LEU A CA 1
ATOM 1407 C C . LEU A 1 189 ? -20.069 -2.683 23.125 1.00 85.19 189 LEU A C 1
ATOM 1409 O O . LEU A 1 189 ? -20.767 -3.233 23.987 1.00 85.19 189 LEU A O 1
ATOM 1413 N N . PRO A 1 190 ? -20.614 -1.939 22.142 1.00 90.50 190 PRO A N 1
ATOM 1414 C CA . PRO A 1 190 ? -22.055 -1.785 22.008 1.00 90.50 190 PRO A CA 1
ATOM 1415 C C . PRO A 1 190 ? -22.746 -3.139 21.779 1.00 90.50 190 PRO A C 1
ATOM 1417 O O . PRO A 1 190 ? -22.155 -4.118 21.307 1.00 90.50 190 PRO A O 1
ATOM 1420 N N . ALA A 1 191 ? -24.033 -3.200 22.125 1.00 90.56 191 ALA A N 1
ATOM 1421 C CA . ALA A 1 191 ? -24.871 -4.349 21.793 1.00 90.56 191 ALA A CA 1
ATOM 1422 C C . ALA A 1 191 ? -24.960 -4.537 20.267 1.00 90.56 191 ALA A C 1
ATOM 1424 O O . ALA A 1 191 ? -24.763 -3.593 19.506 1.00 90.56 191 ALA A O 1
ATOM 1425 N N . LEU A 1 192 ? -25.287 -5.751 19.816 1.00 90.38 192 LEU A N 1
ATOM 1426 C CA . LEU A 1 192 ? -25.504 -6.021 18.393 1.00 90.38 192 LEU A CA 1
ATOM 1427 C C . LEU A 1 192 ? -26.602 -5.097 17.831 1.00 90.38 192 LEU A C 1
ATOM 1429 O O . LEU A 1 192 ? -27.686 -4.998 18.409 1.00 90.38 192 LEU A O 1
ATOM 1433 N N . GLY A 1 193 ? -26.307 -4.424 16.721 1.00 91.31 193 GLY A N 1
ATOM 1434 C CA . GLY A 1 193 ? -27.153 -3.412 16.089 1.00 91.31 193 GLY A CA 1
ATOM 1435 C C . GLY A 1 193 ? -27.107 -2.026 16.746 1.00 91.31 193 GLY A C 1
ATOM 1436 O O . GLY A 1 193 ? -27.929 -1.181 16.398 1.00 91.31 193 GLY A O 1
ATOM 1437 N N . ALA A 1 194 ? -26.202 -1.785 17.701 1.00 93.56 194 ALA A N 1
ATOM 1438 C CA . ALA A 1 194 ? -26.055 -0.502 18.388 1.00 93.56 194 ALA A CA 1
ATOM 1439 C C . ALA A 1 194 ? -24.695 0.163 18.113 1.00 93.56 194 ALA A C 1
ATOM 1441 O O . ALA A 1 194 ? -23.732 -0.481 17.686 1.00 93.56 194 ALA A O 1
ATOM 1442 N N . SER A 1 195 ? -24.631 1.462 18.412 1.00 94.25 195 SER A N 1
ATOM 1443 C CA . SER A 1 195 ? -23.443 2.306 18.299 1.00 94.25 195 SER A CA 1
ATOM 1444 C C . SER A 1 195 ? -23.114 2.998 19.623 1.00 94.25 195 SER A C 1
ATOM 1446 O O . SER A 1 195 ? -23.994 3.241 20.455 1.00 94.25 195 SER A O 1
ATOM 1448 N N . SER A 1 196 ? -21.839 3.333 19.798 1.00 93.81 196 SER A N 1
ATOM 1449 C CA . SER A 1 196 ? -21.325 4.179 20.872 1.00 93.81 196 SER A CA 1
ATOM 1450 C C . SER A 1 196 ? -20.648 5.402 20.259 1.00 93.81 196 SER A C 1
ATOM 1452 O O . SER A 1 196 ? -19.678 5.261 19.517 1.00 93.81 196 SER A O 1
ATOM 1454 N N . ASP A 1 197 ? -21.144 6.598 20.584 1.00 95.00 197 ASP A N 1
ATOM 1455 C CA . ASP A 1 197 ? -20.512 7.868 20.209 1.00 95.00 197 ASP A CA 1
ATOM 1456 C C . ASP A 1 197 ? -19.380 8.195 21.192 1.00 95.00 197 ASP A C 1
ATOM 1458 O O . ASP A 1 197 ? -19.589 8.365 22.397 1.00 95.00 197 ASP A O 1
ATOM 1462 N N . LEU A 1 198 ? -18.169 8.267 20.654 1.00 94.31 198 LEU A N 1
ATOM 1463 C CA . LEU A 1 198 ? -16.922 8.522 21.358 1.00 94.31 198 LEU A CA 1
ATOM 1464 C C . LEU A 1 198 ? -16.336 9.893 21.004 1.00 94.31 198 LEU A C 1
ATOM 1466 O O . LEU A 1 198 ? -15.224 10.188 21.428 1.00 94.31 198 LEU A O 1
ATOM 1470 N N . THR A 1 199 ? -17.052 10.761 20.283 1.00 94.62 199 THR A N 1
ATOM 1471 C CA . THR A 1 199 ? -16.529 12.046 19.772 1.00 94.62 199 THR A CA 1
ATOM 1472 C C . THR A 1 199 ? -15.942 12.913 20.889 1.00 94.62 199 THR A C 1
ATOM 1474 O O . THR A 1 199 ? -14.799 13.364 20.814 1.00 94.62 199 THR A O 1
ATOM 1477 N N . ASN A 1 200 ? -16.682 13.071 21.991 1.00 91.62 200 ASN A N 1
ATOM 1478 C CA . ASN A 1 200 ? -16.218 13.840 23.152 1.00 91.62 200 ASN A CA 1
ATOM 1479 C C . ASN A 1 200 ? -15.048 13.171 23.886 1.00 91.62 200 ASN A C 1
ATOM 1481 O O . ASN A 1 200 ? -14.238 13.857 24.500 1.00 91.62 200 ASN A O 1
ATOM 1485 N N . VAL A 1 201 ? -14.968 11.839 23.848 1.00 90.81 201 VAL A N 1
ATOM 1486 C CA . VAL A 1 201 ? -13.886 11.072 24.477 1.00 90.81 201 VAL A CA 1
ATOM 1487 C C . VAL A 1 201 ? -12.615 11.174 23.645 1.00 90.81 201 VAL A C 1
ATOM 1489 O O . VAL A 1 201 ? -11.542 11.404 24.191 1.00 90.81 201 VAL A O 1
ATOM 1492 N N . PHE A 1 202 ? -12.738 11.062 22.325 1.00 91.00 202 PHE A N 1
ATOM 1493 C CA . PHE A 1 202 ? -11.628 11.182 21.394 1.00 91.00 202 PHE A CA 1
ATOM 1494 C C . PHE A 1 202 ? -11.010 12.585 21.419 1.00 91.00 202 PHE A C 1
ATOM 1496 O O . PHE A 1 202 ? -9.791 12.713 21.349 1.00 91.00 202 PHE A O 1
ATOM 1503 N N . ALA A 1 203 ? -11.812 13.634 21.639 1.00 88.19 203 ALA A N 1
ATOM 1504 C CA . ALA A 1 203 ? -11.321 15.005 21.799 1.00 88.19 203 ALA A CA 1
ATOM 1505 C C . ALA A 1 203 ? -10.298 15.184 22.947 1.00 88.19 203 ALA A C 1
ATOM 1507 O O . ALA A 1 203 ? -9.515 16.136 22.921 1.00 88.19 203 ALA A O 1
ATOM 1508 N N . ASP A 1 204 ? -10.238 14.269 23.924 1.00 86.38 204 ASP A N 1
ATOM 1509 C CA . ASP A 1 204 ? -9.250 14.310 25.012 1.00 86.38 204 ASP A CA 1
ATOM 1510 C C . ASP A 1 204 ? -7.831 13.908 24.573 1.00 86.38 204 ASP A C 1
ATOM 1512 O O . ASP A 1 204 ? -6.880 14.084 25.340 1.00 86.38 204 ASP A O 1
ATOM 1516 N N . ILE A 1 205 ? -7.647 13.403 23.345 1.00 80.81 205 ILE A N 1
ATOM 1517 C CA . ILE A 1 205 ? -6.312 13.097 22.811 1.00 80.81 205 ILE A CA 1
ATOM 1518 C C . ILE A 1 205 ? -5.452 14.342 22.575 1.00 80.81 205 ILE A C 1
ATOM 1520 O O . ILE A 1 205 ? -4.230 14.234 22.433 1.00 80.81 205 ILE A O 1
ATOM 1524 N N . ARG A 1 206 ? -6.096 15.517 22.520 1.00 70.69 206 ARG A N 1
ATOM 1525 C CA . ARG A 1 206 ? -5.484 16.809 22.205 1.00 70.69 206 ARG A CA 1
ATOM 1526 C C . ARG A 1 206 ? -4.146 16.984 22.921 1.00 70.69 206 ARG A C 1
ATOM 1528 O O . ARG A 1 206 ? -4.024 16.836 24.139 1.00 70.69 206 ARG A O 1
ATOM 1535 N N . SER A 1 207 ? -3.130 17.330 22.140 1.00 66.88 207 SER A N 1
ATOM 1536 C CA . SER A 1 207 ? -1.818 17.702 22.649 1.00 66.88 207 SER A CA 1
ATOM 1537 C C . SER A 1 207 ? -1.405 19.046 22.067 1.00 66.88 207 SER A C 1
ATOM 1539 O O . SER A 1 207 ? -1.717 19.338 20.916 1.00 66.88 207 SER A O 1
ATOM 1541 N N . ASP A 1 208 ? -0.662 19.842 22.837 1.00 61.38 208 ASP A N 1
ATOM 1542 C CA . ASP A 1 208 ? -0.142 21.133 22.360 1.00 61.38 208 ASP A CA 1
ATOM 1543 C C . ASP A 1 208 ? 0.801 20.972 21.150 1.00 61.38 208 ASP A C 1
ATOM 1545 O O . ASP A 1 208 ? 0.984 21.905 20.375 1.00 61.38 208 ASP A O 1
ATOM 1549 N N . ALA A 1 209 ? 1.398 19.785 20.980 1.00 62.47 209 ALA A N 1
ATOM 1550 C CA . ALA A 1 209 ? 2.295 19.462 19.871 1.00 62.47 209 ALA A CA 1
ATOM 1551 C C . ALA A 1 209 ? 1.555 19.023 18.596 1.00 62.47 209 ALA A C 1
ATOM 1553 O O . ALA A 1 209 ? 2.091 19.167 17.499 1.00 62.47 209 ALA A O 1
ATOM 1554 N N . LEU A 1 210 ? 0.340 18.488 18.736 1.00 67.56 210 LEU A N 1
ATOM 1555 C CA . LEU A 1 210 ? -0.497 18.040 17.632 1.00 67.56 210 LEU A CA 1
ATOM 1556 C C . LEU A 1 210 ? -1.974 18.297 17.975 1.00 67.56 210 LEU A C 1
ATOM 1558 O O . LEU A 1 210 ? -2.622 17.437 18.587 1.00 67.56 210 LEU A O 1
ATOM 1562 N N . PRO A 1 211 ? -2.498 19.488 17.637 1.00 79.00 211 PRO A N 1
ATOM 1563 C CA . PRO A 1 211 ? -3.901 19.818 17.842 1.00 79.00 211 PRO A CA 1
ATOM 1564 C C . PRO A 1 211 ? -4.788 18.885 17.018 1.00 79.00 211 PRO A C 1
ATOM 1566 O O . PRO A 1 211 ? -4.567 18.729 15.818 1.00 79.00 211 PRO A O 1
ATOM 1569 N N . ILE A 1 212 ? -5.774 18.268 17.668 1.00 84.94 212 ILE A N 1
ATOM 1570 C CA . ILE A 1 212 ? -6.768 17.397 17.035 1.00 84.94 212 ILE A CA 1
ATOM 1571 C C . ILE A 1 212 ? -8.153 17.930 17.396 1.00 84.94 212 ILE A C 1
ATOM 1573 O O . ILE A 1 212 ? -8.505 18.030 18.575 1.00 84.94 212 ILE A O 1
ATOM 1577 N N . ASP A 1 213 ? -8.938 18.272 16.386 1.00 89.56 213 ASP A N 1
ATOM 1578 C CA . ASP A 1 213 ? -10.339 18.630 16.526 1.00 89.56 213 ASP A CA 1
ATOM 1579 C C . ASP A 1 213 ? -11.213 17.474 16.045 1.00 89.56 213 ASP A C 1
ATOM 1581 O O . ASP A 1 213 ? -11.271 17.177 14.855 1.00 89.56 213 ASP A O 1
ATOM 1585 N N . ALA A 1 214 ? -11.830 16.772 16.994 1.00 92.31 214 ALA A N 1
ATOM 1586 C CA . ALA A 1 214 ? -12.680 15.625 16.716 1.00 92.31 214 ALA A CA 1
ATOM 1587 C C . ALA A 1 214 ? -14.049 16.096 16.210 1.00 92.31 214 ALA A C 1
ATOM 1589 O O . ALA A 1 214 ? -14.764 16.795 16.925 1.00 92.31 214 ALA A O 1
ATOM 1590 N N . GLU A 1 215 ? -14.428 15.673 15.007 1.00 95.25 215 GLU A N 1
ATOM 1591 C CA . GLU A 1 215 ? -15.738 15.969 14.417 1.00 95.25 215 GLU A CA 1
ATOM 1592 C C . GLU A 1 215 ? -16.701 14.790 14.598 1.00 95.25 215 GLU A C 1
ATOM 1594 O O . GLU A 1 215 ? -17.882 14.978 14.890 1.00 95.25 215 GLU A O 1
ATOM 1599 N N . ASN A 1 216 ? -16.185 13.567 14.471 1.00 95.94 216 ASN A N 1
ATOM 1600 C CA . ASN A 1 216 ? -16.919 12.337 14.720 1.00 95.94 216 ASN A CA 1
ATOM 1601 C C . ASN A 1 216 ? -15.967 11.249 15.225 1.00 95.94 216 ASN A C 1
ATOM 1603 O O . ASN A 1 216 ? -14.864 11.100 14.706 1.00 95.94 216 ASN A O 1
ATOM 1607 N N . ALA A 1 217 ? -16.388 10.480 16.220 1.00 96.44 217 ALA A N 1
ATOM 1608 C CA . ALA A 1 217 ? -15.728 9.237 16.590 1.00 96.44 217 ALA A CA 1
ATOM 1609 C C . ALA A 1 217 ? -16.784 8.246 17.082 1.00 96.44 217 ALA A C 1
ATOM 1611 O O . ALA A 1 217 ? -17.552 8.580 17.983 1.00 96.44 217 ALA A O 1
ATOM 1612 N N . LEU A 1 218 ? -16.856 7.050 16.503 1.00 95.75 218 LEU A N 1
ATOM 1613 C CA . LEU A 1 218 ? -17.834 6.039 16.901 1.00 95.75 218 LEU A CA 1
ATOM 1614 C C . LEU A 1 218 ? -17.302 4.620 16.744 1.00 95.75 218 LEU A C 1
ATOM 1616 O O . LEU A 1 218 ? -16.403 4.356 15.945 1.00 95.75 218 LEU A O 1
ATOM 1620 N N . ILE A 1 219 ? -17.927 3.710 17.486 1.00 95.12 219 ILE A N 1
ATOM 1621 C CA . ILE A 1 219 ? -17.833 2.267 17.277 1.00 95.12 219 ILE A CA 1
ATOM 1622 C C . ILE A 1 219 ? -19.236 1.660 17.221 1.00 95.12 219 ILE A C 1
ATOM 1624 O O . ILE A 1 219 ? -20.117 2.006 18.007 1.00 95.12 219 ILE A O 1
ATOM 1628 N N . GLU A 1 220 ? -19.430 0.737 16.295 1.00 94.94 220 GLU A N 1
ATOM 1629 C CA . GLU A 1 220 ? -20.660 0.019 15.999 1.00 94.94 220 GLU A CA 1
ATOM 1630 C C . GLU A 1 220 ? -20.413 -1.483 16.033 1.00 94.94 220 GLU A C 1
ATOM 1632 O O . GLU A 1 220 ? -19.351 -1.966 15.634 1.00 94.94 220 GLU A O 1
ATOM 1637 N N . ARG A 1 221 ? -21.423 -2.229 16.486 1.00 94.19 221 ARG A N 1
ATOM 1638 C CA . ARG A 1 221 ? -21.434 -3.689 16.403 1.00 94.19 221 ARG A CA 1
ATOM 1639 C C . ARG A 1 221 ? -22.565 -4.127 15.489 1.00 94.19 221 ARG A C 1
ATOM 1641 O O . ARG A 1 221 ? -23.735 -4.025 15.848 1.00 94.19 221 ARG A O 1
ATOM 1648 N N . LEU A 1 222 ? -22.204 -4.616 14.317 1.00 93.31 222 LEU A N 1
ATOM 1649 C CA . LEU A 1 222 ? -23.086 -5.059 13.246 1.00 93.31 222 LEU A CA 1
ATOM 1650 C C . LEU A 1 222 ? -23.154 -6.591 13.206 1.00 93.31 222 LEU A C 1
ATOM 1652 O O . LEU A 1 222 ? -22.357 -7.277 13.852 1.00 93.31 222 LEU A O 1
ATOM 1656 N N . ASP A 1 223 ? -24.127 -7.113 12.463 1.00 89.12 223 ASP A N 1
ATOM 1657 C CA . ASP A 1 223 ? -24.266 -8.545 12.192 1.00 89.12 223 ASP A CA 1
ATOM 1658 C C . ASP A 1 223 ? -23.816 -8.828 10.757 1.00 89.12 223 ASP A C 1
ATOM 1660 O O . ASP A 1 223 ? -24.303 -8.195 9.818 1.00 89.12 223 ASP A O 1
ATOM 1664 N N . ASP A 1 224 ? -22.871 -9.748 10.599 1.00 87.56 224 ASP A N 1
ATOM 1665 C CA . ASP A 1 224 ? -22.456 -10.266 9.297 1.00 87.56 224 ASP A CA 1
ATOM 1666 C C . ASP A 1 224 ? -23.504 -11.253 8.745 1.00 87.56 224 ASP A C 1
ATOM 1668 O O . ASP A 1 224 ? -24.355 -11.766 9.475 1.00 87.56 224 ASP A O 1
ATOM 1672 N N . ILE A 1 225 ? -23.422 -11.585 7.455 1.00 81.69 225 ILE A N 1
ATOM 1673 C CA . ILE A 1 225 ? -24.329 -12.533 6.790 1.00 81.69 225 ILE A CA 1
ATOM 1674 C C . ILE A 1 225 ? -24.354 -13.919 7.459 1.00 81.69 225 ILE A C 1
ATOM 1676 O O . ILE A 1 225 ? -25.380 -14.601 7.430 1.00 81.69 225 ILE A O 1
ATOM 1680 N N . ASP A 1 226 ? -23.246 -14.308 8.098 1.00 83.75 226 ASP A N 1
ATOM 1681 C CA . ASP A 1 226 ? -23.096 -15.565 8.839 1.00 83.75 226 ASP A CA 1
ATOM 1682 C C . ASP A 1 226 ? -23.507 -15.460 10.325 1.00 83.75 226 ASP A C 1
ATOM 1684 O O . ASP A 1 226 ? -23.302 -16.404 11.093 1.00 83.75 226 ASP A O 1
ATOM 1688 N N . GLY A 1 227 ? -24.070 -14.329 10.766 1.00 82.69 227 GLY A N 1
ATOM 1689 C CA . GLY A 1 227 ? -24.459 -14.101 12.163 1.00 82.69 227 GLY A CA 1
ATOM 1690 C C . GLY A 1 227 ? -23.278 -13.812 13.102 1.00 82.69 227 GLY A C 1
ATOM 1691 O O . GLY A 1 227 ? -23.361 -14.052 14.313 1.00 82.69 227 GLY A O 1
ATOM 1692 N N . ARG A 1 228 ? -22.128 -13.413 12.541 1.00 86.12 228 ARG A N 1
ATOM 1693 C CA . ARG A 1 228 ? -20.908 -13.081 13.291 1.00 86.12 228 ARG A CA 1
ATOM 1694 C C . ARG A 1 228 ? -20.883 -11.587 13.615 1.00 86.12 228 ARG A C 1
ATOM 1696 O O . ARG A 1 228 ? -21.303 -10.787 12.782 1.00 86.12 228 ARG A O 1
ATOM 1703 N N . PRO A 1 229 ? -20.339 -11.183 14.776 1.00 89.06 229 PRO A N 1
ATOM 1704 C CA . PRO A 1 229 ? -20.179 -9.770 15.076 1.00 89.06 229 PRO A CA 1
ATOM 1705 C C . PRO A 1 229 ? -19.160 -9.139 14.120 1.00 89.06 229 PRO A C 1
ATOM 1707 O O . PRO A 1 229 ? -17.995 -9.531 14.098 1.00 89.06 229 PRO A O 1
ATOM 1710 N N . GLN A 1 230 ? -19.606 -8.141 13.369 1.00 94.00 230 GLN A N 1
ATOM 1711 C CA . GLN A 1 230 ? -18.752 -7.236 12.612 1.00 94.00 230 GLN A CA 1
ATOM 1712 C C . GLN A 1 230 ? -18.628 -5.926 13.391 1.00 94.00 230 GLN A C 1
ATOM 1714 O O . GLN A 1 230 ? -19.603 -5.429 13.954 1.00 94.00 230 GLN A O 1
ATOM 1719 N N . TYR A 1 231 ? -17.436 -5.352 13.422 1.00 95.06 231 TYR A N 1
ATOM 1720 C CA . TYR A 1 231 ? -17.166 -4.098 14.110 1.00 95.06 231 TYR A CA 1
ATOM 1721 C C . TYR A 1 231 ? -16.904 -3.004 13.096 1.00 95.06 231 TYR A C 1
ATOM 1723 O O . TYR A 1 231 ? -16.087 -3.186 12.198 1.00 95.06 231 TYR A O 1
ATOM 1731 N N . HIS A 1 232 ? -17.588 -1.877 13.247 1.00 95.94 232 HIS A N 1
ATOM 1732 C CA . HIS A 1 232 ? -17.388 -0.699 12.416 1.00 95.94 232 HIS A CA 1
ATOM 1733 C C . HIS A 1 232 ? -16.919 0.455 13.302 1.00 95.94 232 HIS A C 1
ATOM 1735 O O . HIS A 1 232 ? -17.603 0.837 14.245 1.00 95.94 232 HIS A O 1
ATOM 1741 N N . SER A 1 233 ? -15.723 0.972 13.047 1.00 96.38 233 SER A N 1
ATOM 1742 C CA . SER A 1 233 ? -15.137 2.092 13.782 1.00 96.38 233 SER A CA 1
ATOM 1743 C C . SER A 1 233 ? -14.863 3.240 12.827 1.00 96.38 233 SER A C 1
ATOM 1745 O O . SER A 1 233 ? -14.255 3.028 11.780 1.00 96.38 233 SER A O 1
ATOM 1747 N N . ARG A 1 234 ? -15.261 4.456 13.200 1.00 97.31 234 ARG A N 1
ATOM 1748 C CA . ARG A 1 234 ? -15.049 5.656 12.387 1.00 97.31 234 ARG A CA 1
ATOM 1749 C C . ARG A 1 234 ? -14.456 6.776 13.219 1.00 97.31 234 ARG A C 1
ATOM 1751 O O . ARG A 1 234 ? -14.886 7.000 14.347 1.00 97.31 234 ARG A O 1
ATOM 1758 N N . VAL A 1 235 ? -13.509 7.500 12.630 1.00 96.56 235 VAL A N 1
ATOM 1759 C CA . VAL A 1 235 ? -12.984 8.768 13.143 1.00 96.56 235 VAL A CA 1
ATOM 1760 C C . VAL A 1 235 ? -12.949 9.786 12.006 1.00 96.56 235 VAL A C 1
ATOM 1762 O O . VAL A 1 235 ? -12.338 9.540 10.969 1.00 96.56 235 VAL A O 1
ATOM 1765 N N . THR A 1 236 ? -13.546 10.952 12.236 1.00 96.00 236 THR A N 1
ATOM 1766 C CA . THR A 1 236 ? -13.389 12.151 11.408 1.00 96.00 236 THR A CA 1
ATOM 1767 C C . THR A 1 236 ? -12.854 13.276 12.284 1.00 96.00 236 THR A C 1
ATOM 1769 O O . THR A 1 236 ? -13.401 13.559 13.354 1.00 96.00 236 THR A O 1
ATOM 1772 N N . ALA A 1 237 ? -11.759 13.902 11.865 1.00 92.25 237 ALA A N 1
ATOM 1773 C CA . ALA A 1 237 ? -11.095 14.938 12.641 1.00 92.25 237 ALA A CA 1
ATOM 1774 C C . ALA A 1 237 ? -10.304 15.906 11.760 1.00 92.25 237 ALA A C 1
ATOM 1776 O O . ALA A 1 237 ? -9.876 15.563 10.660 1.00 92.25 237 ALA A O 1
ATOM 1777 N N . LYS A 1 238 ? -10.029 17.095 12.295 1.00 89.81 238 LYS A N 1
ATOM 1778 C CA . LYS A 1 238 ? -9.015 18.010 11.765 1.00 89.81 238 LYS A CA 1
ATOM 1779 C C . LYS A 1 238 ? -7.768 17.945 12.621 1.00 89.81 238 LYS A C 1
ATOM 1781 O O . LYS A 1 238 ? -7.847 18.015 13.844 1.00 89.81 238 LYS A O 1
ATOM 1786 N N . ILE A 1 239 ? -6.610 17.827 11.989 1.00 83.62 239 ILE A N 1
ATOM 1787 C CA . ILE A 1 239 ? -5.336 17.656 12.676 1.00 83.62 239 ILE A CA 1
ATOM 1788 C C . ILE A 1 239 ? -4.354 18.742 12.245 1.00 83.62 239 ILE A C 1
ATOM 1790 O O . ILE A 1 239 ? -4.285 19.098 11.073 1.00 83.62 239 ILE A O 1
ATOM 1794 N N . GLY A 1 240 ? -3.577 19.265 13.194 1.00 78.81 240 GLY A N 1
ATOM 1795 C CA . GLY A 1 240 ? -2.470 20.176 12.905 1.00 78.81 240 GLY A CA 1
ATOM 1796 C C . GLY A 1 240 ? -2.864 21.636 12.696 1.00 78.81 240 GLY A C 1
ATOM 1797 O O . GLY A 1 240 ? -2.056 22.416 12.189 1.00 78.81 240 GLY A O 1
ATOM 1798 N N . GLU A 1 241 ? -4.067 22.047 13.098 1.00 78.44 241 GLU A N 1
ATOM 1799 C CA . GLU A 1 241 ? -4.457 23.457 13.032 1.00 78.44 241 GLU A CA 1
ATOM 1800 C C . GLU A 1 241 ? -3.464 24.343 13.809 1.00 78.44 241 GLU A C 1
ATOM 1802 O O . GLU A 1 241 ? -3.107 24.057 14.951 1.00 78.44 241 GLU A O 1
ATOM 1807 N N . GLY A 1 242 ? -2.972 25.408 13.169 1.00 72.38 242 GLY A N 1
ATOM 1808 C CA . GLY A 1 242 ? -1.972 26.310 13.755 1.00 72.38 242 GLY A CA 1
ATOM 1809 C C . GLY A 1 242 ? -0.533 25.772 13.787 1.00 72.38 242 GLY A C 1
ATOM 1810 O O . GLY A 1 242 ? 0.349 26.456 14.307 1.00 72.38 242 GLY A O 1
ATOM 1811 N N . THR A 1 243 ? -0.269 24.588 13.227 1.00 72.88 243 THR A N 1
ATOM 1812 C CA . THR A 1 243 ? 1.091 24.049 13.048 1.00 72.88 243 THR A CA 1
ATOM 1813 C C . THR A 1 243 ? 1.712 24.496 11.718 1.00 72.88 243 THR A C 1
ATOM 1815 O O . THR A 1 243 ? 1.039 25.048 10.847 1.00 72.88 243 THR A O 1
ATOM 1818 N N . SER A 1 244 ? 3.013 24.247 11.533 1.00 69.19 244 SER A N 1
ATOM 1819 C CA . SER A 1 244 ? 3.750 24.632 10.320 1.00 69.19 244 SER A CA 1
ATOM 1820 C C . SER A 1 244 ? 3.347 23.873 9.052 1.00 69.19 244 SER A C 1
ATOM 1822 O O . SER A 1 244 ? 3.667 24.341 7.965 1.00 69.19 244 SER A O 1
ATOM 1824 N N . PHE A 1 245 ? 2.679 22.721 9.169 1.00 67.06 245 PHE A N 1
ATOM 1825 C CA . PHE A 1 245 ? 2.222 21.918 8.025 1.00 67.06 245 PHE A CA 1
ATOM 1826 C C . PHE A 1 245 ? 0.739 22.151 7.672 1.00 67.06 245 PHE A C 1
ATOM 1828 O O . PHE A 1 245 ? 0.245 21.592 6.696 1.00 67.06 245 PHE A O 1
ATOM 1835 N N . GLY A 1 246 ? 0.044 23.024 8.413 1.00 73.81 246 GLY A N 1
ATOM 1836 C CA . GLY A 1 246 ? -1.352 23.382 8.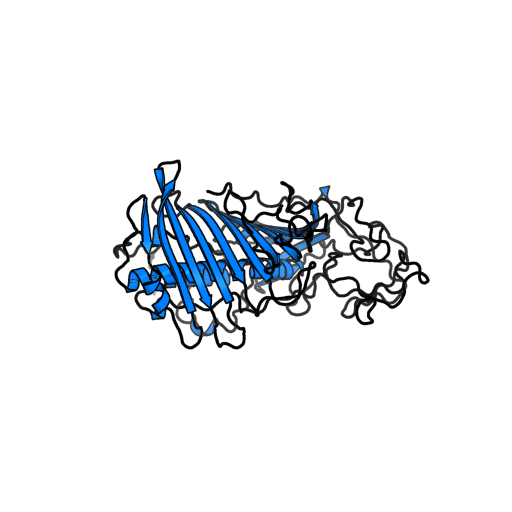158 1.00 73.81 246 GLY A CA 1
ATOM 1837 C C . GLY A 1 246 ? -2.367 22.360 8.677 1.00 73.81 246 GLY A C 1
ATOM 1838 O O . GLY A 1 246 ? -2.017 21.290 9.168 1.00 73.81 246 GLY A O 1
ATOM 1839 N N . ALA A 1 247 ? -3.649 22.723 8.597 1.00 81.19 247 ALA A N 1
ATOM 1840 C CA . ALA A 1 247 ? -4.741 21.842 8.998 1.00 81.19 247 ALA A CA 1
ATOM 1841 C C . ALA A 1 247 ? -4.991 20.760 7.937 1.00 81.19 247 ALA A C 1
ATOM 1843 O O . ALA A 1 247 ? -5.045 21.055 6.740 1.00 81.19 247 ALA A O 1
ATOM 1844 N N . VAL A 1 248 ? -5.183 19.531 8.407 1.00 82.56 248 VAL A N 1
ATOM 1845 C CA . VAL A 1 248 ? -5.473 18.342 7.604 1.00 82.56 248 VAL A CA 1
ATOM 1846 C C . VAL A 1 248 ? -6.790 17.750 8.080 1.00 82.56 248 VAL A C 1
ATOM 1848 O O . VAL A 1 248 ? -6.904 17.368 9.244 1.00 82.56 248 VAL A O 1
ATOM 1851 N N . SER A 1 249 ? -7.775 17.664 7.197 1.00 89.25 249 SER A N 1
ATOM 1852 C CA . SER A 1 249 ? -9.006 16.918 7.442 1.00 89.25 249 SER A CA 1
ATOM 1853 C C . SER A 1 249 ? -8.746 15.439 7.183 1.00 89.25 249 SER A C 1
ATOM 1855 O O . SER A 1 249 ? -8.207 15.074 6.139 1.00 89.25 249 SER A O 1
ATOM 1857 N N . VAL A 1 250 ? -9.127 14.594 8.136 1.00 90.25 250 VAL A N 1
ATOM 1858 C CA . VAL A 1 250 ? -8.985 13.141 8.069 1.00 90.25 250 VAL A CA 1
ATOM 1859 C C . VAL A 1 250 ? -10.341 12.500 8.296 1.00 90.25 250 VAL A C 1
ATOM 1861 O O . VAL A 1 250 ? -11.018 12.835 9.266 1.00 90.25 250 VAL A O 1
ATOM 1864 N N . SER A 1 251 ? -10.705 11.543 7.447 1.00 95.12 251 SER A N 1
ATOM 1865 C CA . SER A 1 251 ? -11.749 10.560 7.741 1.00 95.12 251 SER A CA 1
ATOM 1866 C C . SER A 1 251 ? -11.143 9.174 7.653 1.00 95.12 251 SER A C 1
ATOM 1868 O O . SER A 1 251 ? -10.309 8.910 6.790 1.00 95.12 251 SER A O 1
ATOM 1870 N N . THR A 1 252 ? -11.511 8.291 8.566 1.00 96.38 252 THR A N 1
ATOM 1871 C CA . THR A 1 252 ? -11.073 6.901 8.576 1.00 96.38 252 THR A CA 1
ATOM 1872 C C . THR A 1 252 ? -12.216 6.022 9.048 1.00 96.38 252 THR A C 1
ATOM 1874 O O . THR A 1 252 ? -12.848 6.312 10.061 1.00 96.38 252 THR A O 1
ATOM 1877 N N . ASP A 1 253 ? -12.416 4.924 8.334 1.00 96.88 253 ASP A N 1
ATOM 1878 C CA . ASP A 1 253 ? -13.509 3.977 8.498 1.00 96.88 253 ASP A CA 1
ATOM 1879 C C . ASP A 1 253 ? -12.944 2.563 8.458 1.00 96.88 253 ASP A C 1
ATOM 1881 O O . ASP A 1 253 ? -12.364 2.156 7.456 1.00 96.88 253 ASP A O 1
ATOM 1885 N N . LEU A 1 254 ? -13.101 1.810 9.540 1.00 97.00 254 LEU A N 1
ATOM 1886 C CA . LEU A 1 254 ? -12.644 0.434 9.666 1.00 97.00 254 LEU A CA 1
ATOM 1887 C C . LEU A 1 254 ? -13.835 -0.474 9.889 1.00 97.00 254 LEU A C 1
ATOM 1889 O O . LEU A 1 254 ? -14.499 -0.384 10.917 1.00 97.00 254 LEU A O 1
ATOM 1893 N N . TYR A 1 255 ? -14.021 -1.417 8.984 1.00 95.69 255 TYR A N 1
ATOM 1894 C CA . TYR A 1 255 ? -14.823 -2.595 9.226 1.00 95.69 255 TYR A CA 1
ATOM 1895 C C . TYR A 1 255 ? -13.907 -3.786 9.505 1.00 95.69 255 TYR A C 1
ATOM 1897 O O . TYR A 1 255 ? -12.989 -4.081 8.734 1.00 95.69 255 TYR A O 1
ATOM 1905 N N . HIS A 1 256 ? -14.166 -4.484 10.602 1.00 95.62 256 HIS A N 1
ATOM 1906 C CA . HIS A 1 256 ? -13.382 -5.618 11.067 1.00 95.62 256 HIS A CA 1
ATOM 1907 C C . HIS A 1 256 ? -14.300 -6.791 11.411 1.00 95.62 256 HIS A C 1
ATOM 1909 O O . HIS A 1 256 ? -15.287 -6.634 12.129 1.00 95.62 256 HIS A O 1
ATOM 1915 N N . LEU A 1 257 ? -13.981 -7.969 10.884 1.00 94.75 257 LEU A N 1
ATOM 1916 C CA . LEU A 1 257 ? -14.746 -9.196 11.057 1.00 94.75 257 LEU A CA 1
ATOM 1917 C C . LEU A 1 257 ? -13.814 -10.317 11.535 1.00 94.75 257 LEU A C 1
ATOM 1919 O O . LEU A 1 257 ? -13.129 -10.935 10.710 1.00 94.75 257 LEU A O 1
ATOM 1923 N N . PRO A 1 258 ? -13.803 -10.625 12.840 1.00 92.88 258 PRO A N 1
ATOM 1924 C CA . PRO A 1 258 ? -13.148 -11.820 13.350 1.00 92.88 258 PRO A CA 1
ATOM 1925 C C . PRO A 1 258 ? -13.782 -13.080 12.756 1.00 92.88 258 PRO A C 1
ATOM 1927 O O . PRO A 1 258 ? -15.000 -13.275 12.796 1.00 92.88 258 PRO A O 1
ATOM 1930 N N . THR A 1 259 ? -12.953 -13.967 12.210 1.00 91.06 259 THR A N 1
ATOM 1931 C CA . THR A 1 259 ? -13.386 -15.281 11.707 1.00 91.06 259 THR A CA 1
ATOM 1932 C C . THR A 1 259 ? -13.082 -16.413 12.685 1.00 91.06 259 THR A C 1
ATOM 1934 O O . THR A 1 259 ? -13.578 -17.526 12.506 1.00 91.06 259 THR A O 1
ATOM 1937 N N . SER A 1 260 ? -12.331 -16.121 13.748 1.00 88.06 260 SER A N 1
ATOM 1938 C CA . SER A 1 260 ? -12.183 -16.956 14.939 1.00 88.06 260 SER A CA 1
ATOM 1939 C C . SER A 1 260 ? -12.547 -16.166 16.198 1.00 88.06 260 SER A C 1
ATOM 1941 O O . SER A 1 260 ? -12.502 -14.939 16.218 1.00 88.06 260 SER A O 1
ATOM 1943 N N . THR A 1 261 ? -12.929 -16.873 17.263 1.00 80.12 261 THR A N 1
ATOM 1944 C CA . THR A 1 261 ? -13.393 -16.260 18.522 1.00 80.12 261 THR A CA 1
ATOM 1945 C C . THR A 1 261 ? -12.314 -15.484 19.270 1.00 80.12 261 THR A C 1
ATOM 1947 O O . THR A 1 261 ? -12.637 -14.653 20.097 1.00 80.12 261 THR A O 1
ATOM 1950 N N . ASP A 1 262 ? -11.048 -15.793 19.017 1.00 81.62 262 ASP A N 1
ATOM 1951 C CA . ASP A 1 262 ? -9.869 -15.167 19.620 1.00 81.62 262 ASP A CA 1
ATOM 1952 C C . ASP A 1 262 ? -9.235 -14.097 18.717 1.00 81.62 262 ASP A C 1
ATOM 1954 O O . ASP A 1 262 ? -8.134 -13.634 18.998 1.00 81.62 262 ASP A O 1
ATOM 1958 N N . ASN A 1 263 ? -9.893 -13.754 17.604 1.00 87.75 263 ASN A N 1
ATOM 1959 C CA . ASN A 1 263 ? -9.371 -12.854 16.579 1.00 87.75 263 ASN A CA 1
ATOM 1960 C C . ASN A 1 263 ? -8.012 -13.281 15.975 1.00 87.75 263 ASN A C 1
ATOM 1962 O O . ASN A 1 263 ? -7.306 -12.470 15.386 1.00 87.75 263 ASN A O 1
ATOM 1966 N N . ALA A 1 264 ? -7.629 -14.561 16.076 1.00 87.94 264 ALA A N 1
ATOM 1967 C CA . ALA A 1 264 ? -6.422 -15.084 15.426 1.00 87.94 264 ALA A CA 1
ATOM 1968 C C . ALA A 1 264 ? -6.534 -15.119 13.889 1.00 87.94 264 ALA A C 1
ATOM 1970 O O . ALA A 1 264 ? -5.526 -15.130 13.179 1.00 87.94 264 ALA A O 1
ATOM 1971 N N . THR A 1 265 ? -7.765 -15.153 13.374 1.00 92.19 265 THR A N 1
ATOM 1972 C CA . THR A 1 265 ? -8.092 -15.023 11.951 1.00 92.19 265 THR A CA 1
ATOM 1973 C C . THR A 1 265 ? -9.202 -14.002 11.782 1.00 92.19 265 THR A C 1
ATOM 1975 O O . THR A 1 265 ? -10.137 -13.963 12.589 1.00 92.19 265 THR A O 1
ATOM 1978 N N . TYR A 1 266 ? -9.117 -13.195 10.730 1.00 94.00 266 TYR A N 1
ATOM 1979 C CA . TYR A 1 266 ? -10.074 -12.125 10.482 1.00 94.00 266 TYR A CA 1
ATOM 1980 C C . TYR A 1 266 ? -10.030 -11.636 9.041 1.00 94.00 266 TYR A C 1
ATOM 1982 O O . TYR A 1 266 ? -9.085 -11.890 8.291 1.00 94.00 266 TYR A O 1
ATOM 1990 N N . LYS A 1 267 ? -11.043 -10.856 8.679 1.00 95.50 267 LYS A N 1
ATOM 1991 C CA . LYS A 1 267 ? -11.093 -10.060 7.454 1.00 95.50 267 LYS A CA 1
ATOM 1992 C C . LYS A 1 267 ? -11.480 -8.634 7.794 1.00 95.50 267 LYS A C 1
ATOM 1994 O O . LYS A 1 267 ? -12.081 -8.377 8.836 1.00 95.50 267 LYS A O 1
ATOM 1999 N N . GLY A 1 268 ? -11.180 -7.704 6.905 1.00 95.38 268 GLY A N 1
ATOM 2000 C CA . GLY A 1 268 ? -11.705 -6.363 7.058 1.00 95.38 268 GLY A CA 1
ATOM 2001 C C . GLY A 1 268 ? -11.375 -5.434 5.914 1.00 95.38 268 GLY A C 1
ATOM 2002 O O . GLY A 1 268 ? -10.716 -5.798 4.935 1.00 95.38 268 GLY A O 1
ATOM 2003 N N . ARG A 1 269 ? -11.874 -4.213 6.069 1.00 96.25 269 ARG A N 1
ATOM 2004 C CA . ARG A 1 269 ? -11.674 -3.109 5.145 1.00 96.25 269 ARG A CA 1
ATOM 2005 C C . ARG A 1 269 ? -11.442 -1.835 5.940 1.00 96.25 269 ARG A C 1
ATOM 2007 O O . ARG A 1 269 ? -12.193 -1.548 6.866 1.00 96.25 269 ARG A O 1
ATOM 2014 N N . LEU A 1 270 ? -10.415 -1.084 5.577 1.00 96.56 270 LEU A N 1
ATOM 2015 C CA . LEU A 1 270 ? -10.145 0.246 6.107 1.00 96.56 270 LEU A CA 1
ATOM 2016 C C . LEU A 1 270 ? -10.158 1.229 4.940 1.00 96.56 270 LEU A C 1
ATOM 2018 O O . LEU A 1 270 ? -9.410 1.038 3.988 1.00 96.56 270 LEU A O 1
ATOM 2022 N N . THR A 1 271 ? -10.976 2.268 5.011 1.00 97.56 271 THR A N 1
ATOM 2023 C CA . THR A 1 271 ? -10.960 3.389 4.067 1.00 97.56 271 THR A CA 1
ATOM 2024 C C . THR A 1 271 ? -10.534 4.661 4.764 1.00 97.56 271 THR A C 1
ATOM 2026 O O . THR A 1 271 ? -10.777 4.840 5.959 1.00 97.56 271 THR A O 1
ATOM 2029 N N . PHE A 1 272 ? -9.908 5.562 4.020 1.00 95.50 272 PHE A N 1
ATOM 2030 C CA . PHE A 1 272 ? -9.507 6.856 4.537 1.00 95.50 272 PHE A CA 1
ATOM 2031 C C . PHE A 1 272 ? -9.561 7.945 3.478 1.00 95.50 272 PHE A C 1
ATOM 2033 O O . PHE A 1 272 ? -9.370 7.704 2.284 1.00 95.50 272 PHE A O 1
ATOM 2040 N N . THR A 1 273 ? -9.736 9.172 3.951 1.00 93.88 273 THR A N 1
ATOM 2041 C CA . THR A 1 273 ? -9.541 10.375 3.153 1.00 93.88 273 THR A CA 1
ATOM 2042 C C . THR A 1 273 ? -8.682 11.378 3.903 1.00 93.88 273 THR A C 1
ATOM 2044 O O . THR A 1 273 ? -8.912 11.610 5.090 1.00 93.88 273 THR A O 1
ATOM 2047 N N . PHE A 1 274 ? -7.750 12.014 3.200 1.00 88.19 274 PHE A N 1
ATOM 2048 C CA . PHE A 1 274 ? -6.937 13.117 3.706 1.00 88.19 274 PHE A CA 1
ATOM 2049 C C . PHE A 1 274 ? -7.084 14.320 2.775 1.00 88.19 274 PHE A C 1
ATOM 2051 O O . PHE A 1 274 ? -6.871 14.179 1.573 1.00 88.19 274 PHE A O 1
ATOM 2058 N N . SER A 1 275 ? -7.423 15.496 3.303 1.00 86.44 275 SER A N 1
ATOM 2059 C CA . SER A 1 275 ? -7.402 16.746 2.529 1.00 86.44 275 SER A CA 1
ATOM 2060 C C . SER A 1 275 ? -6.842 17.910 3.338 1.00 86.44 275 SER A C 1
ATOM 2062 O O . SER A 1 275 ? -6.924 17.931 4.568 1.00 86.44 275 SER A O 1
ATOM 2064 N N . GLY A 1 276 ? -6.223 18.877 2.664 1.00 77.12 276 GLY A N 1
ATOM 2065 C CA . GLY A 1 276 ? -5.654 20.060 3.309 1.00 77.12 276 GLY A CA 1
ATOM 2066 C C . GLY A 1 276 ? -4.406 20.607 2.620 1.00 77.12 276 GLY A C 1
ATOM 2067 O O . GLY A 1 276 ? -3.788 19.966 1.772 1.00 77.12 276 GLY A O 1
ATOM 2068 N N . ALA A 1 277 ? -4.003 21.813 3.028 1.00 60.44 277 ALA A N 1
ATOM 2069 C CA . ALA A 1 277 ? -2.963 22.603 2.361 1.00 60.44 277 ALA A CA 1
ATOM 2070 C C . ALA A 1 277 ? -1.565 21.949 2.340 1.00 60.44 277 ALA A C 1
ATOM 2072 O O . ALA A 1 277 ? -0.748 22.299 1.494 1.00 60.44 277 ALA A O 1
ATOM 2073 N N . GLY A 1 278 ? -1.285 21.008 3.249 1.00 56.00 278 GLY A N 1
ATOM 2074 C CA . GLY A 1 278 ? -0.009 20.286 3.316 1.00 56.00 278 GLY A CA 1
ATOM 2075 C C . GLY A 1 278 ? 0.175 19.188 2.259 1.00 56.00 278 GLY A C 1
ATOM 2076 O O . GLY A 1 278 ? 1.276 18.655 2.154 1.00 56.00 278 GLY A O 1
ATOM 2077 N N . TYR A 1 279 ? -0.871 18.856 1.490 1.00 59.12 279 TYR A N 1
ATOM 2078 C CA . TYR A 1 279 ? -0.875 17.734 0.537 1.00 59.12 279 TYR A CA 1
ATOM 2079 C C . TYR A 1 279 ? -1.067 18.139 -0.923 1.00 59.12 279 TYR A C 1
ATOM 2081 O O . TYR A 1 279 ? -0.961 17.279 -1.787 1.00 59.12 279 TYR A O 1
ATOM 2089 N N . ALA A 1 280 ? -1.326 19.417 -1.207 1.00 54.94 280 ALA A N 1
ATOM 2090 C CA . ALA A 1 280 ? -1.573 19.875 -2.567 1.00 54.94 280 ALA A CA 1
ATOM 2091 C C . ALA A 1 280 ? -0.267 19.910 -3.379 1.00 54.94 280 ALA A C 1
ATOM 2093 O O . ALA A 1 280 ? 0.505 20.868 -3.303 1.00 54.94 280 ALA A O 1
ATOM 2094 N N . THR A 1 281 ? -0.032 18.880 -4.187 1.00 53.03 281 THR A N 1
ATOM 2095 C CA . THR A 1 281 ? 0.980 18.890 -5.247 1.00 53.03 281 THR A CA 1
ATOM 2096 C C . THR A 1 281 ? 0.269 19.054 -6.587 1.00 53.03 281 THR A C 1
ATOM 2098 O O . THR A 1 281 ? -0.379 18.115 -7.025 1.00 53.03 281 THR A O 1
ATOM 2101 N N . PRO A 1 282 ? 0.346 20.215 -7.264 1.00 50.19 282 PRO A N 1
ATOM 2102 C CA . PRO A 1 282 ? -0.363 20.412 -8.525 1.00 50.19 282 PRO A CA 1
ATOM 2103 C C . PRO A 1 282 ? 0.020 19.341 -9.560 1.00 50.19 282 PRO A C 1
ATOM 2105 O O . PRO A 1 282 ? 1.177 19.264 -9.971 1.00 50.19 282 PRO A O 1
ATOM 2108 N N . GLY A 1 283 ? -0.953 18.538 -9.992 1.00 55.34 283 GLY A N 1
ATOM 2109 C CA . GLY A 1 283 ? -0.802 17.501 -11.013 1.00 55.34 283 GLY A CA 1
ATOM 2110 C C . GLY A 1 283 ? -2.152 17.128 -11.638 1.00 55.34 283 GLY A C 1
ATOM 2111 O O . GLY A 1 283 ? -3.206 17.483 -11.115 1.00 55.34 283 GLY A O 1
ATOM 2112 N N . GLY A 1 284 ? -2.138 16.473 -12.802 1.00 58.47 284 GLY A N 1
ATOM 2113 C CA . GLY A 1 284 ? -3.327 15.796 -13.353 1.00 58.47 284 GLY A CA 1
ATOM 2114 C C . GLY A 1 284 ? -4.473 16.669 -13.890 1.00 58.47 284 GLY A C 1
ATOM 2115 O O . GLY A 1 284 ? -5.458 16.129 -14.381 1.00 58.47 284 GLY A O 1
ATOM 2116 N N . GLY A 1 285 ? -4.368 18.001 -13.862 1.00 60.38 285 GLY A N 1
ATOM 2117 C CA . GLY A 1 285 ? -5.426 18.908 -14.341 1.00 60.38 285 GLY A CA 1
ATOM 2118 C C . GLY A 1 285 ? -6.320 19.503 -13.246 1.00 60.38 285 GLY A C 1
ATOM 2119 O O . GLY A 1 285 ? -7.252 20.236 -13.575 1.00 60.38 285 GLY A O 1
ATOM 2120 N N . CYS A 1 286 ? -6.021 19.255 -11.966 1.00 66.25 286 CYS A N 1
ATOM 2121 C CA . CYS A 1 286 ? -6.621 19.994 -10.851 1.00 66.25 286 CYS A CA 1
ATOM 2122 C C . CYS A 1 286 ? -6.089 21.441 -10.811 1.00 66.25 286 CYS A C 1
ATOM 2124 O O . CYS A 1 286 ? -4.933 21.688 -11.175 1.00 66.25 286 CYS A O 1
ATOM 2126 N N . SER A 1 287 ? -6.889 22.417 -10.363 1.00 62.34 287 SER A N 1
ATOM 2127 C CA . SER A 1 287 ? -6.350 23.749 -10.073 1.00 62.34 287 SER A CA 1
ATOM 2128 C C . SER A 1 287 ? -5.520 23.701 -8.784 1.00 62.34 287 SER A C 1
ATOM 2130 O O . SER A 1 287 ? -5.649 22.811 -7.941 1.00 62.34 287 SER A O 1
ATOM 2132 N N . ALA A 1 288 ? -4.573 24.629 -8.658 1.00 56.34 288 ALA A N 1
ATOM 2133 C CA . ALA A 1 288 ? -3.649 24.624 -7.537 1.00 56.34 288 ALA A CA 1
ATOM 2134 C C . ALA A 1 288 ? -4.400 24.808 -6.202 1.00 56.34 288 ALA A C 1
ATOM 2136 O O . ALA A 1 288 ? -5.179 25.753 -6.060 1.00 56.34 288 ALA A O 1
ATOM 2137 N N . ASN A 1 289 ? -4.030 23.992 -5.204 1.00 56.84 289 ASN A N 1
ATOM 2138 C CA . ASN A 1 289 ? -4.312 24.134 -3.762 1.00 56.84 289 ASN A CA 1
ATOM 2139 C C . ASN A 1 289 ? -5.492 23.352 -3.154 1.00 56.84 289 ASN A C 1
ATOM 2141 O O . ASN A 1 289 ? -5.863 23.659 -2.020 1.00 56.84 289 ASN A O 1
ATOM 2145 N N . SER A 1 290 ? -6.048 22.338 -3.819 1.00 62.25 290 SER A N 1
ATOM 2146 C CA . SER A 1 290 ? -7.060 21.478 -3.184 1.00 62.25 290 SER A CA 1
ATOM 2147 C C . SER A 1 290 ? -7.023 20.053 -3.750 1.00 62.25 290 SER A C 1
ATOM 2149 O O . SER A 1 290 ? -7.569 19.779 -4.822 1.00 62.25 290 SER A O 1
ATOM 2151 N N . GLU A 1 291 ? -6.347 19.153 -3.036 1.00 77.06 291 GLU A N 1
ATOM 2152 C CA . GLU A 1 291 ? -6.296 17.725 -3.351 1.00 77.06 291 GLU A CA 1
ATOM 2153 C C . GLU A 1 291 ? -6.887 16.917 -2.194 1.00 77.06 291 GLU A C 1
ATOM 2155 O O . GLU A 1 291 ? -6.594 17.161 -1.019 1.00 77.06 291 GLU A O 1
ATOM 2160 N N . LEU A 1 292 ? -7.696 15.923 -2.551 1.00 86.75 292 LEU A N 1
ATOM 2161 C CA . LEU A 1 292 ? -8.180 14.888 -1.651 1.00 86.75 292 LEU A CA 1
ATOM 2162 C C . LEU A 1 292 ? -7.428 13.598 -1.974 1.00 86.75 292 LEU A C 1
ATOM 2164 O O . LEU A 1 292 ? -7.451 13.122 -3.107 1.00 86.75 292 LEU A O 1
ATOM 2168 N N . ILE A 1 293 ? -6.788 13.003 -0.977 1.00 89.38 293 ILE A N 1
ATOM 2169 C CA . ILE A 1 293 ? -6.210 11.667 -1.083 1.00 89.38 293 ILE A CA 1
ATOM 2170 C C . ILE A 1 293 ? -7.243 10.686 -0.552 1.00 89.38 293 ILE A C 1
ATOM 2172 O O . ILE A 1 293 ? -7.551 10.712 0.637 1.00 89.38 293 ILE A O 1
ATOM 2176 N N . GLY A 1 294 ? -7.762 9.828 -1.424 1.00 92.75 294 GLY A N 1
ATOM 2177 C CA . GLY A 1 294 ? -8.614 8.704 -1.047 1.00 92.75 294 GLY A CA 1
ATOM 2178 C C . GLY A 1 294 ? -7.809 7.413 -1.048 1.00 92.75 294 GLY A C 1
ATOM 2179 O O . GLY A 1 294 ? -6.957 7.211 -1.917 1.00 92.75 294 GLY A O 1
ATOM 2180 N N . GLY A 1 295 ? -8.075 6.525 -0.098 1.00 95.31 295 GLY A N 1
ATOM 2181 C CA . GLY A 1 295 ? -7.485 5.196 -0.125 1.00 95.31 295 GLY A CA 1
ATOM 2182 C C . GLY A 1 295 ? -8.274 4.158 0.646 1.00 95.31 295 GLY A C 1
ATOM 2183 O O . GLY A 1 295 ? -9.091 4.470 1.512 1.00 95.31 295 GLY A O 1
ATOM 2184 N N . SER A 1 296 ? -8.025 2.907 0.294 1.00 96.69 296 SER A N 1
ATOM 2185 C CA . SER A 1 296 ? -8.639 1.735 0.897 1.00 96.69 296 SER A CA 1
ATOM 2186 C C . SER A 1 296 ? -7.592 0.651 1.112 1.00 96.69 296 SER A C 1
ATOM 2188 O O . SER A 1 296 ? -6.605 0.552 0.386 1.00 96.69 296 SER A O 1
ATOM 2190 N N . ILE A 1 297 ? -7.804 -0.190 2.114 1.00 96.00 297 ILE A N 1
ATOM 2191 C CA . ILE A 1 297 ? -7.156 -1.487 2.226 1.00 96.00 297 ILE A CA 1
ATOM 2192 C C . ILE A 1 297 ? -8.200 -2.540 2.550 1.00 96.00 297 ILE A C 1
ATOM 2194 O O . ILE A 1 297 ? -8.954 -2.409 3.511 1.00 96.00 297 ILE A O 1
ATOM 2198 N N . VAL A 1 298 ? -8.195 -3.612 1.770 1.00 96.44 298 VAL A N 1
ATOM 2199 C CA . VAL A 1 298 ? -8.908 -4.851 2.063 1.00 96.44 298 VAL A CA 1
ATOM 2200 C C . VAL A 1 298 ? -7.884 -5.874 2.522 1.00 96.44 298 VAL A C 1
ATOM 2202 O O . VAL A 1 298 ? -6.852 -6.043 1.873 1.00 96.44 298 VAL A O 1
ATOM 2205 N N . TYR A 1 299 ? -8.147 -6.552 3.635 1.00 95.88 299 TYR A N 1
ATOM 2206 C CA . TYR A 1 299 ? -7.194 -7.480 4.236 1.00 95.88 299 TYR A CA 1
ATOM 2207 C C . TYR A 1 299 ? -7.870 -8.741 4.776 1.00 95.88 299 TYR A C 1
ATOM 2209 O O . TYR A 1 299 ? -9.043 -8.749 5.154 1.00 95.88 299 TYR A O 1
ATOM 2217 N N . GLU A 1 300 ? -7.095 -9.818 4.825 1.00 95.56 300 GLU A N 1
ATOM 2218 C CA . GLU A 1 300 ? -7.459 -11.104 5.403 1.00 95.56 300 GLU A CA 1
ATOM 2219 C C . GLU A 1 300 ? -6.245 -11.698 6.116 1.00 95.56 300 GLU A C 1
ATOM 2221 O O . GLU A 1 300 ? -5.179 -11.856 5.520 1.00 95.56 300 GLU A O 1
ATOM 2226 N N . LYS A 1 301 ? -6.421 -12.060 7.387 1.00 93.81 301 LYS A N 1
ATOM 2227 C CA . LYS A 1 301 ? -5.467 -12.863 8.143 1.00 93.81 301 LYS A CA 1
ATOM 2228 C C . LYS A 1 301 ? -5.995 -14.283 8.279 1.00 93.81 301 LYS A C 1
ATOM 2230 O O . LYS A 1 301 ? -7.084 -14.525 8.798 1.00 93.81 301 LYS A O 1
ATOM 2235 N N . SER A 1 302 ? -5.172 -15.224 7.841 1.00 92.19 302 SER A N 1
ATOM 2236 C CA . SER A 1 302 ? -5.379 -16.663 7.973 1.00 92.19 302 SER A CA 1
ATOM 2237 C C . SER A 1 302 ? -4.314 -17.268 8.890 1.00 92.19 302 SER A C 1
ATOM 2239 O O . SER A 1 302 ? -3.340 -16.609 9.247 1.00 92.19 302 SER A O 1
ATOM 2241 N N . ALA A 1 303 ? -4.440 -18.559 9.206 1.00 86.50 303 ALA A N 1
ATOM 2242 C CA . ALA A 1 303 ? -3.397 -19.285 9.935 1.00 86.50 303 ALA A CA 1
ATOM 2243 C C . ALA A 1 303 ? -2.049 -19.347 9.183 1.00 86.50 303 ALA A C 1
ATOM 2245 O O . ALA A 1 303 ? -1.021 -19.608 9.796 1.00 86.50 303 ALA A O 1
ATOM 2246 N N . SER A 1 304 ? -2.054 -19.151 7.859 1.00 82.44 304 SER A N 1
ATOM 2247 C CA . SER A 1 304 ? -0.871 -19.263 6.997 1.00 82.44 304 SER A CA 1
ATOM 2248 C C . SER A 1 304 ? -0.229 -17.927 6.622 1.00 82.44 304 SER A C 1
ATOM 2250 O O . SER A 1 304 ? 0.871 -17.931 6.076 1.00 82.44 304 SER A O 1
ATOM 2252 N N . GLY A 1 305 ? -0.895 -16.798 6.875 1.00 90.25 305 GLY A N 1
ATOM 2253 C CA . GLY A 1 305 ? -0.374 -15.494 6.480 1.00 90.25 305 GLY A CA 1
ATOM 2254 C C . GLY A 1 305 ? -1.420 -14.390 6.393 1.00 90.25 305 GLY A C 1
ATOM 2255 O O . GLY A 1 305 ? -2.617 -14.622 6.604 1.00 90.25 305 GLY A O 1
ATOM 2256 N N . ILE A 1 306 ? -0.936 -13.200 6.048 1.00 91.81 306 ILE A N 1
ATOM 2257 C CA . ILE A 1 306 ? -1.718 -11.994 5.785 1.00 91.81 306 ILE A CA 1
ATOM 2258 C C . ILE A 1 306 ? -1.763 -11.769 4.274 1.00 91.81 306 ILE A C 1
ATOM 2260 O O . ILE A 1 306 ? -0.732 -11.764 3.601 1.00 91.81 306 ILE A O 1
ATOM 2264 N N . ASN A 1 307 ? -2.969 -11.569 3.753 1.00 94.88 307 ASN A N 1
ATOM 2265 C CA . ASN A 1 307 ? -3.229 -11.154 2.383 1.00 94.88 307 ASN A CA 1
ATOM 2266 C C . ASN A 1 307 ? -3.886 -9.773 2.395 1.00 94.88 307 ASN A C 1
ATOM 2268 O O . ASN A 1 307 ? -4.821 -9.556 3.166 1.00 94.88 307 ASN A O 1
ATOM 2272 N N . TYR A 1 308 ? -3.445 -8.852 1.546 1.00 94.62 308 TYR A N 1
ATOM 2273 C CA . TYR A 1 308 ? -4.063 -7.534 1.447 1.00 94.62 308 TYR A CA 1
ATOM 2274 C C . TYR A 1 308 ? -3.957 -6.925 0.052 1.00 94.62 308 TYR A C 1
ATOM 2276 O O . TYR A 1 308 ? -3.069 -7.257 -0.734 1.00 94.62 308 TYR A O 1
ATOM 2284 N N . GLN A 1 309 ? -4.859 -5.984 -0.208 1.00 95.62 309 GLN A N 1
ATOM 2285 C CA . GLN A 1 309 ? -4.814 -5.048 -1.321 1.00 95.62 309 GLN A CA 1
ATOM 2286 C C . GLN A 1 309 ? -5.048 -3.644 -0.771 1.00 95.62 309 GLN A C 1
ATOM 2288 O O . GLN A 1 309 ? -6.079 -3.385 -0.160 1.00 95.62 309 GLN A O 1
ATOM 2293 N N . PHE A 1 310 ? -4.092 -2.756 -0.994 1.00 95.12 310 PHE A N 1
ATOM 2294 C CA . PHE A 1 310 ? -4.150 -1.333 -0.714 1.00 95.12 310 PHE A CA 1
ATOM 2295 C C . PHE A 1 310 ? -4.326 -0.573 -2.025 1.00 95.12 310 PHE A C 1
ATOM 2297 O O . PHE A 1 310 ? -3.578 -0.800 -2.973 1.00 95.12 310 PHE A O 1
ATOM 2304 N N . LYS A 1 311 ? -5.275 0.355 -2.073 1.00 96.06 311 LYS A N 1
ATOM 2305 C CA . LYS A 1 311 ? -5.459 1.274 -3.191 1.00 96.06 311 LYS A CA 1
ATOM 2306 C C . LYS A 1 311 ? -5.382 2.710 -2.702 1.00 96.06 311 LYS A C 1
ATOM 2308 O O . LYS A 1 311 ? -5.843 3.024 -1.605 1.00 96.06 311 LYS A O 1
ATOM 2313 N N . ARG A 1 312 ? -4.842 3.599 -3.531 1.00 93.94 312 ARG A N 1
ATOM 2314 C CA . ARG A 1 312 ? -4.812 5.040 -3.255 1.00 93.94 312 ARG A CA 1
ATOM 2315 C C . ARG A 1 312 ? -4.918 5.841 -4.540 1.00 93.94 312 ARG A C 1
ATOM 2317 O O . ARG A 1 312 ? -4.270 5.490 -5.520 1.00 93.94 312 ARG A O 1
ATOM 2324 N N . ALA A 1 313 ? -5.646 6.950 -4.497 1.00 92.00 313 ALA A N 1
ATOM 2325 C CA . ALA A 1 313 ? -5.724 7.900 -5.592 1.00 92.00 313 ALA A CA 1
ATOM 2326 C C . ALA A 1 313 ? -5.779 9.351 -5.101 1.00 92.00 313 ALA A C 1
ATOM 2328 O O . ALA A 1 313 ? -6.163 9.628 -3.960 1.00 92.00 313 ALA A O 1
ATOM 2329 N N . LYS A 1 314 ? -5.385 10.275 -5.981 1.00 88.44 314 LYS A N 1
ATOM 2330 C CA . LYS A 1 314 ? -5.452 11.725 -5.757 1.00 88.44 314 LYS A CA 1
ATOM 2331 C C . LYS A 1 314 ? -6.576 12.342 -6.589 1.00 88.44 314 LYS A C 1
ATOM 2333 O O . LYS A 1 314 ? -6.597 12.204 -7.815 1.00 88.44 314 LYS A O 1
ATOM 2338 N N . TYR A 1 315 ? -7.481 13.044 -5.918 1.00 87.69 315 TYR A N 1
ATOM 2339 C CA . TYR A 1 315 ? -8.685 13.655 -6.477 1.00 87.69 315 TYR A CA 1
ATOM 2340 C C . TYR A 1 315 ? -8.600 15.179 -6.435 1.00 87.69 315 TYR A C 1
ATOM 2342 O O . TYR A 1 315 ? -8.023 15.753 -5.508 1.00 87.69 315 TYR A O 1
ATOM 2350 N N . CYS A 1 316 ? -9.236 15.831 -7.408 1.00 77.88 316 CYS A N 1
ATOM 2351 C CA . CYS A 1 316 ? -9.407 17.279 -7.393 1.00 77.88 316 CYS A CA 1
ATOM 2352 C C . CYS A 1 316 ? -10.517 17.657 -6.399 1.00 77.88 316 CYS A C 1
ATOM 2354 O O . CYS A 1 316 ? -11.687 17.378 -6.643 1.00 77.88 316 CYS A O 1
ATOM 2356 N N . GLU A 1 317 ? -10.171 18.314 -5.291 1.00 71.75 317 GLU A N 1
ATOM 2357 C CA . GLU A 1 317 ? -11.117 18.644 -4.207 1.00 71.75 317 GLU A CA 1
ATOM 2358 C C . GLU A 1 317 ? -12.105 19.777 -4.582 1.00 71.75 317 GLU A C 1
ATOM 2360 O O . GLU A 1 317 ? -13.111 19.988 -3.907 1.00 71.75 317 GLU A O 1
ATOM 2365 N N . GLU A 1 318 ? -11.876 20.488 -5.694 1.00 67.38 318 GLU A N 1
ATOM 2366 C CA . GLU A 1 318 ? -12.768 21.553 -6.200 1.00 67.38 318 GLU A CA 1
ATOM 2367 C C . GLU A 1 318 ? -14.169 21.061 -6.566 1.00 67.38 318 GLU A C 1
ATOM 2369 O O . GLU A 1 318 ? -15.138 21.827 -6.540 1.00 67.38 318 GLU A O 1
ATOM 2374 N N . ALA A 1 319 ? -14.271 19.786 -6.927 1.00 64.94 319 ALA A N 1
ATOM 2375 C CA . ALA A 1 319 ? -15.523 19.084 -7.098 1.00 64.94 319 ALA A CA 1
ATOM 2376 C C . ALA A 1 319 ? -15.655 18.090 -5.943 1.00 64.94 319 ALA A C 1
ATOM 2378 O O . ALA A 1 319 ? -14.670 17.484 -5.537 1.00 64.94 319 ALA A O 1
ATOM 2379 N N . GLN A 1 320 ? -16.864 17.937 -5.396 1.00 77.00 320 GLN A N 1
ATOM 2380 C CA . GLN A 1 320 ? -17.123 16.965 -4.332 1.00 77.00 320 GLN A CA 1
ATOM 2381 C C . GLN A 1 320 ? -16.755 15.563 -4.833 1.00 77.00 320 GLN A C 1
ATOM 2383 O O . GLN A 1 320 ? -17.502 14.960 -5.601 1.00 77.00 320 GLN A O 1
ATOM 2388 N N . ALA A 1 321 ? -15.563 15.106 -4.460 1.00 84.62 321 ALA A N 1
ATOM 2389 C CA . ALA A 1 321 ? -15.042 13.810 -4.835 1.00 84.62 321 ALA A CA 1
ATOM 2390 C C . ALA A 1 321 ? -15.686 12.743 -3.951 1.00 84.62 321 ALA A C 1
ATOM 2392 O O . ALA A 1 321 ? -15.761 12.899 -2.734 1.00 84.62 321 ALA A O 1
ATOM 2393 N N . GLU A 1 322 ? -16.112 11.651 -4.578 1.00 90.88 322 GLU A N 1
ATOM 2394 C CA . GLU A 1 322 ? -16.662 10.463 -3.923 1.00 90.88 322 GLU A CA 1
ATOM 2395 C C . GLU A 1 322 ? -15.724 9.287 -4.244 1.00 90.88 322 GLU A C 1
ATOM 2397 O O . GLU A 1 322 ? -15.905 8.617 -5.261 1.00 90.88 322 GLU A O 1
ATOM 2402 N N . PRO A 1 323 ? -14.646 9.075 -3.462 1.00 93.56 323 PRO A N 1
ATOM 2403 C CA . PRO A 1 323 ? -13.562 8.169 -3.848 1.00 93.56 323 PRO A CA 1
ATOM 2404 C C . PRO A 1 323 ? -13.947 6.690 -3.897 1.00 93.56 323 PRO A C 1
ATOM 2406 O O . PRO A 1 323 ? -13.247 5.900 -4.530 1.00 93.56 323 PRO A O 1
ATOM 2409 N N . PHE A 1 324 ? -15.007 6.309 -3.185 1.00 95.69 324 PHE A N 1
ATOM 2410 C CA . PHE A 1 324 ? -15.325 4.916 -2.901 1.00 95.69 324 PHE A CA 1
ATOM 2411 C C . PHE A 1 324 ? -16.534 4.421 -3.693 1.00 95.69 324 PHE A C 1
ATOM 2413 O O . PHE A 1 324 ? -17.502 5.151 -3.904 1.00 95.69 324 PHE A O 1
ATOM 2420 N N . ASP A 1 325 ? -16.486 3.155 -4.096 1.00 94.50 325 ASP A N 1
ATOM 2421 C CA . ASP A 1 325 ? -17.576 2.464 -4.773 1.00 94.50 325 ASP A CA 1
ATOM 2422 C C . ASP A 1 325 ? -18.673 1.992 -3.794 1.00 94.50 325 ASP A C 1
ATOM 2424 O O . ASP A 1 325 ? -18.642 2.230 -2.584 1.00 94.50 325 ASP A O 1
ATOM 2428 N N . SER A 1 326 ? -19.671 1.265 -4.306 1.00 92.56 326 SER A N 1
ATOM 2429 C CA . SER A 1 326 ? -20.757 0.711 -3.483 1.00 92.56 326 SER A CA 1
ATOM 2430 C C . SER A 1 326 ? -20.313 -0.356 -2.478 1.00 92.56 326 SER A C 1
ATOM 2432 O O . SER A 1 326 ? -21.059 -0.670 -1.552 1.00 92.56 326 SER A O 1
ATOM 2434 N N . SER A 1 327 ? -19.136 -0.945 -2.677 1.00 90.38 327 SER A N 1
ATOM 2435 C CA . SER A 1 327 ? -18.502 -1.872 -1.743 1.00 90.38 327 SER A CA 1
ATOM 2436 C C . SER A 1 327 ? -17.623 -1.136 -0.729 1.00 90.38 327 SER A C 1
ATOM 2438 O O . SER A 1 327 ? -17.003 -1.784 0.112 1.00 90.38 327 SER A O 1
ATOM 2440 N N . ASN A 1 328 ? -17.600 0.199 -0.749 1.00 92.69 328 ASN A N 1
ATOM 2441 C CA . ASN A 1 328 ? -16.719 1.027 0.062 1.00 92.69 328 ASN A CA 1
ATOM 2442 C C . ASN A 1 328 ? -15.231 0.725 -0.204 1.00 92.69 328 ASN A C 1
ATOM 2444 O O . ASN A 1 328 ? -14.418 0.838 0.703 1.00 92.69 328 ASN A O 1
ATOM 2448 N N . ASP A 1 329 ? -14.870 0.284 -1.411 1.00 94.50 329 ASP A N 1
ATOM 2449 C CA . ASP A 1 329 ? -13.481 0.174 -1.868 1.00 94.50 329 ASP A CA 1
ATOM 2450 C C . ASP A 1 329 ? -13.128 1.374 -2.756 1.00 94.50 329 ASP A C 1
ATOM 2452 O O . ASP A 1 329 ? -14.017 2.035 -3.286 1.00 94.50 329 ASP A O 1
ATOM 2456 N N . LEU A 1 330 ? -11.843 1.697 -2.912 1.00 96.06 330 LEU A N 1
ATOM 2457 C CA . LEU A 1 330 ? -11.440 2.807 -3.772 1.00 96.06 330 LEU A CA 1
ATOM 2458 C C . LEU A 1 330 ? -11.784 2.505 -5.238 1.00 96.06 330 LEU A C 1
ATOM 2460 O O . LEU A 1 330 ? -11.333 1.499 -5.799 1.00 96.06 330 LEU A O 1
ATOM 2464 N N . ASP A 1 331 ? -12.546 3.405 -5.857 1.00 95.38 331 ASP A N 1
ATOM 2465 C CA . ASP A 1 331 ? -13.065 3.239 -7.209 1.00 95.38 331 ASP A CA 1
ATOM 2466 C C . ASP A 1 331 ? -12.026 3.648 -8.263 1.00 95.38 331 ASP A C 1
ATOM 2468 O O . ASP A 1 331 ? -11.801 4.833 -8.532 1.00 95.38 331 ASP A O 1
ATOM 2472 N N . ALA A 1 332 ? -11.411 2.648 -8.897 1.00 95.25 332 ALA A N 1
ATOM 2473 C CA . ALA A 1 332 ? -10.472 2.846 -10.001 1.00 95.25 332 ALA A CA 1
ATOM 2474 C C . ALA A 1 332 ? -11.128 3.471 -11.243 1.00 95.25 332 ALA A C 1
ATOM 2476 O O . ALA A 1 332 ? -10.454 4.178 -11.991 1.00 95.25 332 ALA A O 1
ATOM 2477 N N . SER A 1 333 ? -12.436 3.276 -11.435 1.00 94.75 333 SER A N 1
ATOM 2478 C CA . SER A 1 333 ? -13.182 3.812 -12.580 1.00 94.75 333 SER A CA 1
ATOM 2479 C C . SER A 1 333 ? -13.595 5.274 -12.412 1.00 94.75 333 SER A C 1
ATOM 2481 O O . SER A 1 333 ? -13.998 5.923 -13.381 1.00 94.75 333 SER A O 1
ATOM 2483 N N . ASN A 1 334 ? -13.443 5.835 -11.206 1.00 93.62 334 ASN A N 1
ATOM 2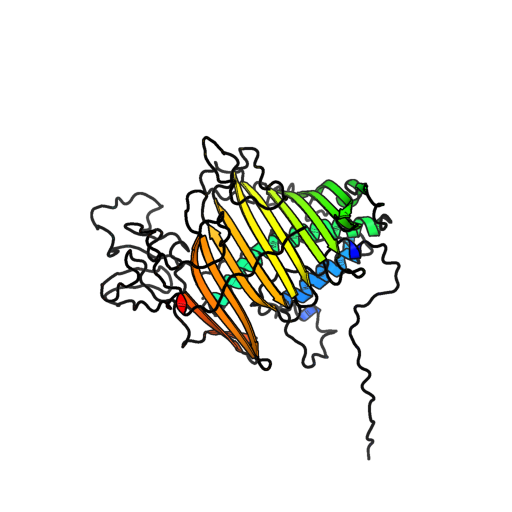484 C CA . ASN A 1 334 ? -13.760 7.228 -10.902 1.00 93.62 334 ASN A CA 1
ATOM 2485 C C . ASN A 1 334 ? -12.696 8.203 -11.452 1.00 93.62 334 ASN A C 1
ATOM 2487 O O . ASN A 1 334 ? -12.131 9.013 -10.720 1.00 93.62 334 ASN A O 1
ATOM 2491 N N . LYS A 1 335 ? -12.404 8.122 -12.752 1.00 91.88 335 LYS A N 1
ATOM 2492 C CA . LYS A 1 335 ? -11.402 8.926 -13.461 1.00 91.88 335 LYS A CA 1
ATOM 2493 C C . LYS A 1 335 ? -11.867 10.355 -13.701 1.00 91.88 335 LYS A C 1
ATOM 2495 O O . LYS A 1 335 ? -13.013 10.597 -14.090 1.00 91.88 335 LYS A O 1
ATOM 2500 N N . TYR A 1 336 ? -10.952 11.303 -13.539 1.00 89.56 336 TYR A N 1
ATOM 2501 C CA . TYR A 1 336 ? -11.194 12.711 -13.813 1.00 89.56 336 TYR A CA 1
ATOM 2502 C C . TYR A 1 336 ? -11.572 12.944 -15.277 1.00 89.56 336 TYR A C 1
ATOM 2504 O O . TYR A 1 336 ? -10.888 12.531 -16.215 1.00 89.56 336 TYR A O 1
ATOM 2512 N N . ASN A 1 337 ? -12.649 13.697 -15.471 1.00 87.88 337 ASN A N 1
ATOM 2513 C CA . ASN A 1 337 ? -13.005 14.290 -16.746 1.00 87.88 337 ASN A CA 1
ATOM 2514 C C . ASN A 1 337 ? -13.572 15.687 -16.501 1.00 87.88 337 ASN A C 1
ATOM 2516 O O . ASN A 1 337 ? -14.623 15.827 -15.879 1.00 87.88 337 ASN A O 1
ATOM 2520 N N . ALA A 1 338 ? -12.936 16.712 -17.067 1.00 84.25 338 ALA A N 1
ATOM 2521 C CA . ALA A 1 338 ? -13.308 18.111 -16.847 1.00 84.25 338 ALA A CA 1
ATOM 2522 C C . ALA A 1 338 ? -14.785 18.448 -17.150 1.00 84.25 338 ALA A C 1
ATOM 2524 O O . ALA A 1 338 ? -15.296 19.449 -16.656 1.00 84.25 338 ALA A O 1
ATOM 2525 N N . THR A 1 339 ? -15.475 17.650 -17.976 1.00 86.00 339 THR A N 1
ATOM 2526 C CA . THR A 1 339 ? -16.881 17.879 -18.351 1.00 86.00 339 THR A CA 1
ATOM 2527 C C . THR A 1 339 ? -17.849 16.936 -17.640 1.00 86.00 339 THR A C 1
ATOM 2529 O O . THR A 1 339 ? -18.906 17.377 -17.196 1.00 86.00 339 THR A O 1
ATOM 2532 N N . THR A 1 340 ? -17.533 15.640 -17.570 1.00 89.88 340 THR A N 1
ATOM 2533 C CA . THR A 1 340 ? -18.478 14.612 -17.098 1.00 89.88 340 THR A CA 1
ATOM 2534 C C . THR A 1 340 ? -18.193 14.107 -15.691 1.00 89.88 340 THR A C 1
ATOM 2536 O O . THR A 1 340 ? -19.107 13.577 -15.068 1.00 89.88 340 THR A O 1
ATOM 2539 N N . ASN A 1 341 ? -16.961 14.252 -15.197 1.00 89.25 341 ASN A N 1
ATOM 2540 C CA . ASN A 1 341 ? -16.562 13.800 -13.867 1.00 89.25 341 ASN A CA 1
ATOM 2541 C C . ASN A 1 341 ? -15.429 14.669 -13.279 1.00 89.25 341 ASN A C 1
ATOM 2543 O O . ASN A 1 341 ? -14.292 14.211 -13.147 1.00 89.25 341 ASN A O 1
ATOM 2547 N N . PRO A 1 342 ? -15.696 15.947 -12.959 1.00 86.06 342 PRO A N 1
ATOM 2548 C CA . PRO A 1 342 ? -14.660 16.862 -12.480 1.00 86.06 342 PRO A CA 1
ATOM 2549 C C . PRO A 1 342 ? -14.142 16.521 -11.072 1.00 86.06 342 PRO A C 1
ATOM 2551 O O . PRO A 1 342 ? -13.121 17.068 -10.672 1.00 86.06 342 PRO A O 1
ATOM 2554 N N . GLY A 1 343 ? -14.832 15.643 -10.331 1.00 85.50 343 GLY A N 1
ATOM 2555 C CA . GLY A 1 343 ? -14.429 15.158 -9.004 1.00 85.50 343 GLY A CA 1
ATOM 2556 C C . GLY A 1 343 ? -13.727 13.802 -9.019 1.00 85.50 343 GLY A C 1
ATOM 2557 O O . GLY A 1 343 ? -13.495 13.244 -7.952 1.00 85.50 343 GLY A O 1
ATOM 2558 N N . GLY A 1 344 ? -13.422 13.257 -10.200 1.00 89.62 344 GLY A N 1
ATOM 2559 C CA . GLY A 1 344 ? -12.660 12.018 -10.320 1.00 89.62 344 GLY A CA 1
ATOM 2560 C C . GLY A 1 344 ? -11.182 12.189 -9.967 1.00 89.62 344 GLY A C 1
ATOM 2561 O O . GLY A 1 344 ? -10.667 13.307 -9.864 1.00 89.62 344 GLY A O 1
ATOM 2562 N N . TRP A 1 345 ? -10.487 11.067 -9.792 1.00 90.75 345 TRP A N 1
ATOM 2563 C CA . TRP A 1 345 ? -9.047 11.062 -9.576 1.00 90.75 345 TRP A CA 1
ATOM 2564 C C . TRP A 1 345 ? -8.326 11.491 -10.852 1.00 90.75 345 TRP A C 1
ATOM 2566 O O . TRP A 1 345 ? -8.682 11.062 -11.948 1.00 90.75 345 TRP A O 1
ATOM 2576 N N . ALA A 1 346 ? -7.342 12.375 -10.722 1.00 85.00 346 ALA A N 1
ATOM 2577 C CA . ALA A 1 346 ? -6.716 13.054 -11.860 1.00 85.00 346 ALA A CA 1
ATOM 2578 C C . ALA A 1 346 ? -5.229 12.715 -12.026 1.00 85.00 346 ALA A C 1
ATOM 2580 O O . ALA A 1 346 ? -4.704 12.741 -13.141 1.00 85.00 346 ALA A O 1
ATOM 2581 N N . SER A 1 347 ? -4.575 12.370 -10.918 1.00 83.38 347 SER A N 1
ATOM 2582 C CA . SER A 1 347 ? -3.140 12.084 -10.835 1.00 83.38 347 SER A CA 1
ATOM 2583 C C . SER A 1 347 ? -2.920 10.608 -10.476 1.00 83.38 347 SER A C 1
ATOM 2585 O O . SER A 1 347 ? -3.683 9.755 -10.915 1.00 83.38 347 SER A O 1
ATOM 2587 N N . ASP A 1 348 ? -1.896 10.296 -9.680 1.00 85.81 348 ASP A N 1
ATOM 2588 C CA . ASP A 1 348 ? -1.518 8.923 -9.347 1.00 85.81 348 ASP A CA 1
ATOM 2589 C C . ASP A 1 348 ? -2.680 8.088 -8.788 1.00 85.81 348 ASP A C 1
ATOM 2591 O O . ASP A 1 348 ? -3.253 8.430 -7.748 1.00 85.81 348 ASP A O 1
ATOM 2595 N N . PHE A 1 349 ? -2.942 6.946 -9.425 1.00 92.75 349 PHE A N 1
ATOM 2596 C CA . PHE A 1 349 ? -3.654 5.812 -8.842 1.00 92.75 349 PHE A CA 1
ATOM 2597 C C . PHE A 1 349 ? -2.645 4.699 -8.557 1.00 92.75 349 PHE A C 1
ATOM 2599 O O . PHE A 1 349 ? -1.813 4.375 -9.402 1.00 92.75 349 PHE A O 1
ATOM 2606 N N . THR A 1 350 ? -2.692 4.100 -7.372 1.00 92.44 350 THR A N 1
ATOM 2607 C CA . THR A 1 350 ? -1.791 3.019 -6.949 1.00 92.44 350 THR A CA 1
ATOM 2608 C C . THR A 1 350 ? -2.604 1.839 -6.429 1.00 92.44 350 THR A C 1
ATOM 2610 O O . THR A 1 350 ? -3.488 2.038 -5.603 1.00 92.44 350 THR A O 1
ATOM 2613 N N . ASP A 1 351 ? -2.276 0.626 -6.872 1.00 95.19 351 ASP A N 1
ATOM 2614 C CA . ASP A 1 351 ? -2.727 -0.662 -6.332 1.00 95.19 351 ASP A CA 1
ATOM 2615 C C . ASP A 1 351 ? -1.494 -1.412 -5.818 1.00 95.19 351 ASP A C 1
ATOM 2617 O O . ASP A 1 351 ? -0.554 -1.680 -6.566 1.00 95.19 351 ASP A O 1
ATOM 2621 N N . PHE A 1 352 ? -1.472 -1.719 -4.529 1.00 93.25 352 PHE A N 1
ATOM 2622 C CA . PHE A 1 352 ? -0.413 -2.474 -3.886 1.00 93.25 352 PHE A CA 1
ATOM 2623 C C . PHE A 1 352 ? -0.994 -3.710 -3.210 1.00 93.25 352 PHE A C 1
ATOM 2625 O O . PHE A 1 352 ? -1.982 -3.628 -2.489 1.00 93.25 352 PHE A O 1
ATOM 2632 N N . ARG A 1 353 ? -0.370 -4.867 -3.407 1.00 93.94 353 ARG A N 1
ATOM 2633 C CA . ARG A 1 353 ? -0.835 -6.147 -2.868 1.00 93.94 353 ARG A CA 1
ATOM 2634 C C . ARG A 1 353 ? 0.298 -6.877 -2.193 1.00 93.94 353 ARG A C 1
ATOM 2636 O O . ARG A 1 353 ? 1.438 -6.826 -2.654 1.00 93.94 353 ARG A O 1
ATOM 2643 N N . GLY A 1 354 ? -0.040 -7.620 -1.151 1.00 91.94 354 GLY A N 1
ATOM 2644 C CA . GLY A 1 354 ? 0.898 -8.504 -0.481 1.00 91.94 354 GLY A CA 1
ATOM 2645 C C . GLY A 1 354 ? 0.212 -9.761 0.018 1.00 91.94 354 GLY A C 1
ATOM 2646 O O . GLY A 1 354 ? -0.892 -9.700 0.551 1.00 91.94 354 GLY A O 1
ATOM 2647 N N . ASN A 1 355 ? 0.894 -10.890 -0.131 1.00 93.12 355 ASN A N 1
ATOM 2648 C CA . ASN A 1 355 ? 0.551 -12.155 0.502 1.00 93.12 355 ASN A CA 1
ATOM 2649 C C . ASN A 1 355 ? 1.814 -12.710 1.146 1.00 93.12 355 ASN A C 1
ATOM 2651 O O . ASN A 1 355 ? 2.754 -13.066 0.436 1.00 93.12 355 ASN A O 1
ATOM 2655 N N . PHE A 1 356 ? 1.860 -12.713 2.473 1.00 88.81 356 PHE A N 1
ATOM 2656 C CA . PHE A 1 356 ? 3.085 -13.015 3.198 1.00 88.81 356 PHE A CA 1
ATOM 2657 C C . PHE A 1 356 ? 2.820 -13.674 4.547 1.00 88.81 356 PHE A C 1
ATOM 2659 O O . PHE A 1 356 ? 1.758 -13.522 5.156 1.00 88.81 356 PHE A O 1
ATOM 2666 N N . ASN A 1 357 ? 3.819 -14.403 5.028 1.00 85.56 357 ASN A N 1
ATOM 2667 C CA . ASN A 1 357 ? 3.841 -14.931 6.382 1.00 85.56 357 ASN A CA 1
ATOM 2668 C C . ASN A 1 357 ? 4.312 -13.820 7.349 1.00 85.56 357 ASN A C 1
ATOM 2670 O O . ASN A 1 357 ? 5.434 -13.349 7.187 1.00 85.56 357 ASN A O 1
ATOM 2674 N N . PRO A 1 358 ? 3.517 -13.396 8.348 1.00 79.25 358 PRO A N 1
ATOM 2675 C CA . PRO A 1 358 ? 3.871 -12.272 9.221 1.00 79.25 358 PRO A CA 1
ATOM 2676 C C . PRO A 1 358 ? 5.092 -12.521 10.119 1.00 79.25 358 PRO A C 1
ATOM 2678 O O . PRO A 1 358 ? 5.750 -11.564 10.506 1.00 79.25 358 PRO A O 1
ATOM 2681 N N . ASP A 1 359 ? 5.450 -13.778 10.392 1.00 77.25 359 ASP A N 1
ATOM 2682 C CA . ASP A 1 359 ? 6.602 -14.118 11.241 1.00 77.25 359 ASP A CA 1
ATOM 2683 C C . ASP A 1 359 ? 7.940 -13.997 10.491 1.00 77.25 359 ASP A C 1
ATOM 2685 O O . ASP A 1 359 ? 8.999 -13.825 11.094 1.00 77.25 359 ASP A O 1
ATOM 2689 N N . THR A 1 360 ? 7.911 -14.139 9.162 1.00 77.06 360 THR A N 1
ATOM 2690 C CA . THR A 1 360 ? 9.119 -14.229 8.314 1.00 77.06 360 THR A CA 1
ATOM 2691 C C . THR A 1 360 ? 9.163 -13.204 7.187 1.00 77.06 360 THR A C 1
ATOM 2693 O O . THR A 1 360 ? 10.203 -13.027 6.562 1.00 77.06 360 THR A O 1
ATOM 2696 N N . LEU A 1 361 ? 8.021 -12.588 6.883 1.00 79.94 361 LEU A N 1
ATOM 2697 C CA . LEU A 1 361 ? 7.739 -11.754 5.714 1.00 79.94 361 LEU A CA 1
ATOM 2698 C C . LEU A 1 361 ? 8.073 -12.383 4.352 1.00 79.94 361 LEU A C 1
ATOM 2700 O O . LEU A 1 361 ? 8.145 -11.700 3.332 1.00 79.94 361 LEU A O 1
ATOM 2704 N N . VAL A 1 362 ? 8.236 -13.705 4.322 1.00 85.31 362 VAL A N 1
ATOM 2705 C CA . VAL A 1 362 ? 8.336 -14.490 3.091 1.00 85.31 362 VAL A CA 1
ATOM 2706 C C . VAL A 1 362 ? 6.982 -14.446 2.395 1.00 85.31 362 VAL A C 1
ATOM 2708 O O . VAL A 1 362 ? 5.946 -14.680 3.027 1.00 85.31 362 VAL A O 1
ATOM 2711 N N . GLY A 1 363 ? 6.983 -14.142 1.100 1.00 89.06 363 GLY A N 1
ATOM 2712 C CA . GLY A 1 363 ? 5.752 -13.890 0.370 1.00 89.06 363 GLY A CA 1
ATOM 2713 C C . GLY A 1 363 ? 5.951 -13.192 -0.965 1.00 89.06 363 GLY A C 1
ATOM 2714 O O . GLY A 1 363 ? 7.072 -12.988 -1.432 1.00 89.06 363 GLY A O 1
ATOM 2715 N N . THR A 1 364 ? 4.832 -12.810 -1.569 1.00 92.44 364 THR A N 1
ATOM 2716 C CA . THR A 1 364 ? 4.775 -12.092 -2.844 1.00 92.44 364 THR A CA 1
ATOM 2717 C C . THR A 1 364 ? 4.157 -10.717 -2.636 1.00 92.44 364 THR A C 1
ATOM 2719 O O . THR A 1 364 ? 3.171 -10.565 -1.914 1.00 92.44 364 THR A O 1
ATOM 2722 N N . TYR A 1 365 ? 4.722 -9.722 -3.309 1.00 91.56 365 TYR A N 1
ATOM 2723 C CA . TYR A 1 365 ? 4.343 -8.320 -3.254 1.00 91.56 365 TYR A CA 1
ATOM 2724 C C . TYR A 1 365 ? 4.192 -7.796 -4.679 1.00 91.56 365 TYR A C 1
ATOM 2726 O O . TYR A 1 365 ? 4.990 -8.130 -5.552 1.00 91.56 365 TYR A O 1
ATOM 2734 N N . SER A 1 366 ? 3.188 -6.968 -4.936 1.00 93.12 366 SER A N 1
ATOM 2735 C CA . SER A 1 366 ? 3.022 -6.326 -6.240 1.00 93.12 366 SER A CA 1
ATOM 2736 C C . SER A 1 366 ? 2.560 -4.895 -6.084 1.00 93.12 366 SER A C 1
ATOM 2738 O O . SER A 1 366 ? 1.677 -4.635 -5.277 1.00 93.12 366 SER A O 1
ATOM 2740 N N . ALA A 1 367 ? 3.088 -3.996 -6.896 1.00 92.00 367 ALA A N 1
ATOM 2741 C CA . ALA A 1 367 ? 2.656 -2.617 -6.992 1.00 92.00 367 ALA A CA 1
ATOM 2742 C C . ALA A 1 367 ? 2.357 -2.284 -8.448 1.00 92.00 367 ALA A C 1
ATOM 2744 O O . ALA A 1 367 ? 3.181 -2.535 -9.321 1.00 92.00 367 ALA A O 1
ATOM 2745 N N . ALA A 1 368 ? 1.203 -1.696 -8.704 1.00 93.62 368 ALA A N 1
ATOM 2746 C CA . ALA A 1 368 ? 0.849 -1.122 -9.983 1.00 93.62 368 ALA A CA 1
ATOM 2747 C C . ALA A 1 368 ? 0.464 0.335 -9.769 1.00 93.62 368 ALA A C 1
ATOM 2749 O O . ALA A 1 368 ? -0.324 0.639 -8.875 1.00 93.62 368 ALA A O 1
ATOM 2750 N N . TRP A 1 369 ? 1.012 1.242 -10.567 1.00 91.69 369 TRP A N 1
ATOM 2751 C CA . TRP A 1 369 ? 0.607 2.640 -10.516 1.00 91.69 369 TRP A CA 1
ATOM 2752 C C . TRP A 1 369 ? 0.401 3.219 -11.903 1.00 91.69 369 TRP A C 1
ATOM 2754 O O . TRP A 1 369 ? 1.100 2.879 -12.857 1.00 91.69 369 TRP A O 1
ATOM 2764 N N . GLN A 1 370 ? -0.576 4.105 -11.990 1.00 90.75 370 GLN A N 1
ATOM 2765 C CA . GLN A 1 370 ? -0.936 4.835 -13.188 1.00 90.75 370 GLN A CA 1
ATOM 2766 C C . GLN A 1 370 ? -0.822 6.321 -12.871 1.00 90.75 370 GLN A C 1
ATOM 2768 O O . GLN A 1 370 ? -1.428 6.787 -11.910 1.00 90.75 370 GLN A O 1
ATOM 2773 N N . ALA A 1 371 ? -0.004 7.044 -13.638 1.00 82.12 371 ALA A N 1
ATOM 2774 C CA . ALA A 1 371 ? 0.394 8.415 -13.306 1.00 82.12 371 ALA A CA 1
ATOM 2775 C C . ALA A 1 371 ? -0.746 9.438 -13.480 1.00 82.12 371 ALA A C 1
ATOM 2777 O O . ALA A 1 371 ? -0.707 10.530 -12.914 1.00 82.12 371 ALA A O 1
ATOM 2778 N N . GLY A 1 372 ? -1.775 9.095 -14.258 1.00 85.44 372 GLY A N 1
ATOM 2779 C CA . GLY A 1 372 ? -2.940 9.951 -14.440 1.00 85.44 372 GLY A CA 1
ATOM 2780 C C . GLY A 1 372 ? -4.116 9.253 -15.113 1.00 85.44 372 GLY A C 1
ATOM 2781 O O . GLY A 1 372 ? -3.993 8.177 -15.698 1.00 85.44 372 GLY A O 1
ATOM 2782 N N . ALA A 1 373 ? -5.275 9.903 -15.057 1.00 87.62 373 ALA A N 1
ATOM 2783 C CA . ALA A 1 373 ? -6.541 9.339 -15.531 1.00 87.62 373 ALA A CA 1
ATOM 2784 C C . ALA A 1 373 ? -6.589 9.049 -17.043 1.00 87.62 373 ALA A C 1
ATOM 2786 O O . ALA A 1 373 ? -7.437 8.289 -17.499 1.00 87.62 373 ALA A O 1
ATOM 2787 N N . LEU A 1 374 ? -5.703 9.669 -17.826 1.00 86.75 374 LEU A N 1
ATOM 2788 C CA . LEU A 1 374 ? -5.626 9.501 -19.284 1.00 86.75 374 LEU A CA 1
ATOM 2789 C C . LEU A 1 374 ? -4.584 8.476 -19.729 1.00 86.75 374 LEU A C 1
ATOM 2791 O O . LEU A 1 374 ? -4.463 8.200 -20.920 1.00 86.75 374 LEU A O 1
ATOM 2795 N N . ASP A 1 375 ? -3.814 7.958 -18.784 1.00 87.06 375 ASP A N 1
ATOM 2796 C CA . ASP A 1 375 ? -2.878 6.880 -19.030 1.00 87.06 375 ASP A CA 1
ATOM 2797 C C . ASP A 1 375 ? -3.655 5.570 -19.289 1.00 87.06 375 ASP A C 1
ATOM 2799 O O . ASP A 1 375 ? -4.749 5.374 -18.759 1.00 87.06 375 ASP A O 1
ATOM 2803 N N . SER A 1 376 ? -3.126 4.707 -20.153 1.00 88.75 376 SER A N 1
ATOM 2804 C CA . SER A 1 376 ? -3.734 3.432 -20.551 1.00 88.75 376 SER A CA 1
ATOM 2805 C C . SER A 1 376 ? -3.042 2.212 -19.955 1.00 88.75 376 SER A C 1
ATOM 2807 O O . SER A 1 376 ? -3.505 1.087 -20.160 1.00 88.75 376 SER A O 1
ATOM 2809 N N . ASN A 1 377 ? -1.913 2.404 -19.267 1.00 91.38 377 ASN A N 1
ATOM 2810 C CA . ASN A 1 377 ? -1.115 1.314 -18.734 1.00 91.38 377 ASN A CA 1
ATOM 2811 C C . ASN A 1 377 ? -0.607 1.634 -17.334 1.00 91.38 377 ASN A C 1
ATOM 2813 O O . ASN A 1 377 ? -0.089 2.712 -17.043 1.00 91.38 377 ASN A O 1
ATOM 2817 N N . THR A 1 378 ? -0.655 0.631 -16.468 1.00 93.31 378 THR A N 1
ATOM 2818 C CA . THR A 1 378 ? 0.069 0.707 -15.204 1.00 93.31 378 THR A CA 1
ATOM 2819 C C . THR A 1 378 ? 1.553 0.466 -15.426 1.00 93.31 378 THR A C 1
ATOM 2821 O O . THR A 1 378 ? 1.950 -0.355 -16.248 1.00 93.31 378 THR A O 1
ATOM 2824 N N . ARG A 1 379 ? 2.392 1.131 -14.639 1.00 91.00 379 ARG A N 1
ATOM 2825 C CA . ARG A 1 379 ? 3.730 0.630 -14.335 1.00 91.00 379 ARG A CA 1
ATOM 2826 C C . ARG A 1 379 ? 3.555 -0.437 -13.265 1.00 91.00 379 ARG A C 1
ATOM 2828 O O . ARG A 1 379 ? 2.979 -0.150 -12.219 1.00 91.00 379 ARG A O 1
ATOM 2835 N N . ALA A 1 380 ? 3.997 -1.654 -13.541 1.00 93.06 380 ALA A N 1
ATOM 2836 C CA . ALA A 1 380 ? 3.789 -2.818 -12.697 1.00 93.06 380 ALA A CA 1
ATOM 2837 C C . ALA A 1 380 ? 5.131 -3.354 -12.199 1.00 93.06 380 ALA A C 1
ATOM 2839 O O . ALA A 1 380 ? 6.060 -3.598 -12.967 1.00 93.06 380 ALA A O 1
ATOM 2840 N N . PHE A 1 381 ? 5.211 -3.551 -10.892 1.00 91.88 381 PHE A N 1
ATOM 2841 C CA . PHE A 1 381 ? 6.361 -4.073 -10.184 1.00 91.88 381 PHE A CA 1
ATOM 2842 C C . PHE A 1 381 ? 5.917 -5.274 -9.356 1.00 91.88 381 PHE A C 1
ATOM 2844 O O . PHE A 1 381 ? 4.970 -5.172 -8.577 1.00 91.88 381 PHE A O 1
ATOM 2851 N N . LEU A 1 382 ? 6.590 -6.410 -9.495 1.00 93.62 382 LEU A N 1
ATOM 2852 C CA . LEU A 1 382 ? 6.316 -7.620 -8.720 1.00 93.62 382 LEU A CA 1
ATOM 2853 C C . LEU A 1 382 ? 7.585 -8.044 -8.014 1.00 93.62 382 LEU A C 1
ATOM 2855 O O . LEU A 1 382 ? 8.658 -7.981 -8.597 1.00 93.62 382 LEU A O 1
ATOM 2859 N N . ALA A 1 383 ? 7.468 -8.539 -6.794 1.00 92.12 383 ALA A N 1
ATOM 2860 C CA . ALA A 1 383 ? 8.579 -9.133 -6.087 1.00 92.12 383 ALA A CA 1
ATOM 2861 C C . ALA A 1 383 ? 8.141 -10.322 -5.254 1.00 92.12 383 ALA A C 1
ATOM 2863 O O . ALA A 1 383 ? 7.016 -10.388 -4.762 1.00 92.12 383 ALA A O 1
ATOM 2864 N N . GLN A 1 384 ? 9.065 -11.249 -5.069 1.00 91.44 384 GLN A N 1
ATOM 2865 C CA . GLN A 1 384 ? 8.892 -12.383 -4.184 1.00 91.44 384 GLN A CA 1
ATOM 2866 C C . GLN A 1 384 ? 10.126 -12.519 -3.306 1.00 91.44 384 GLN A C 1
ATOM 2868 O O . GLN A 1 384 ? 11.247 -12.347 -3.784 1.00 91.44 384 GLN A O 1
ATOM 2873 N N . ILE A 1 385 ? 9.897 -12.850 -2.040 1.00 88.56 385 ILE A N 1
ATOM 2874 C CA . ILE A 1 385 ? 10.918 -13.363 -1.135 1.00 88.56 385 ILE A CA 1
ATOM 2875 C C . ILE A 1 385 ? 10.585 -14.815 -0.852 1.00 88.56 385 ILE A C 1
ATOM 2877 O O . ILE A 1 385 ? 9.449 -15.141 -0.504 1.00 88.56 385 ILE A O 1
ATOM 2881 N N . GLU A 1 386 ? 11.594 -15.663 -0.960 1.00 87.44 386 GLU A N 1
ATOM 2882 C CA . GLU A 1 386 ? 11.526 -17.075 -0.638 1.00 87.44 386 GLU A CA 1
ATOM 2883 C C . GLU A 1 386 ? 12.484 -17.407 0.507 1.00 87.44 386 GLU A C 1
ATOM 2885 O O . GLU A 1 386 ? 13.443 -16.688 0.802 1.00 87.44 386 GLU A O 1
ATOM 2890 N N . SER A 1 387 ? 12.197 -18.520 1.176 1.00 83.50 387 SER A N 1
ATOM 2891 C CA . SER A 1 387 ? 13.044 -19.076 2.222 1.00 83.50 387 SER A CA 1
ATOM 2892 C C . SER A 1 387 ? 13.232 -20.565 1.977 1.00 83.50 387 SER A C 1
ATOM 2894 O O . SER A 1 387 ? 12.261 -21.320 1.900 1.00 83.50 387 SER A O 1
ATOM 2896 N N . ALA A 1 388 ? 14.489 -20.987 1.871 1.00 77.44 388 ALA A N 1
ATOM 2897 C CA . ALA A 1 388 ? 14.881 -22.387 1.767 1.00 77.44 388 ALA A CA 1
ATOM 2898 C C . ALA A 1 388 ? 16.072 -22.640 2.693 1.00 77.44 388 ALA A C 1
ATOM 2900 O O . ALA A 1 388 ? 17.048 -21.895 2.663 1.00 77.44 388 ALA A O 1
ATOM 2901 N N . ASP A 1 389 ? 15.998 -23.660 3.552 1.00 73.88 389 ASP A N 1
ATOM 2902 C CA . ASP A 1 389 ? 17.082 -24.036 4.475 1.00 73.88 389 ASP A CA 1
ATOM 2903 C C . ASP A 1 389 ? 17.663 -22.856 5.291 1.00 73.88 389 ASP A C 1
ATOM 2905 O O . ASP A 1 389 ? 18.864 -22.776 5.551 1.00 73.88 389 ASP A O 1
ATOM 2909 N N . GLN A 1 390 ? 16.799 -21.924 5.718 1.00 67.00 390 GLN A N 1
ATOM 2910 C CA . GLN A 1 390 ? 17.169 -20.686 6.427 1.00 67.00 390 GLN A CA 1
ATOM 2911 C C . GLN A 1 390 ? 18.066 -19.718 5.627 1.00 67.00 390 GLN A C 1
ATOM 2913 O O . GLN A 1 390 ? 18.764 -18.880 6.216 1.00 67.00 390 GLN A O 1
ATOM 2918 N N . THR A 1 391 ? 18.070 -19.840 4.304 1.00 76.12 391 THR A N 1
ATOM 2919 C CA . THR A 1 391 ? 18.566 -18.829 3.368 1.00 76.12 391 THR A CA 1
ATOM 2920 C C . THR A 1 391 ? 17.376 -18.080 2.790 1.00 76.12 391 THR A C 1
ATOM 2922 O O . THR A 1 391 ? 16.339 -18.690 2.532 1.00 76.12 391 THR A O 1
ATOM 2925 N N . TYR A 1 392 ? 17.517 -16.764 2.650 1.00 84.19 392 TYR A N 1
ATOM 2926 C CA . TYR A 1 392 ? 16.488 -15.906 2.077 1.00 84.19 392 TYR A CA 1
ATOM 2927 C C . TYR A 1 392 ? 17.020 -15.342 0.773 1.00 84.19 392 TYR A C 1
ATOM 2929 O O . TYR A 1 392 ? 18.136 -14.821 0.737 1.00 84.19 392 TYR A O 1
ATOM 2937 N N . ASN A 1 393 ? 16.218 -15.451 -0.270 1.00 88.56 393 ASN A N 1
ATOM 2938 C CA . ASN A 1 393 ? 16.492 -14.878 -1.574 1.00 88.56 393 ASN A CA 1
ATOM 2939 C C . ASN A 1 393 ? 15.189 -14.320 -2.144 1.00 88.56 393 ASN A C 1
ATOM 2941 O O . ASN A 1 393 ? 14.114 -14.487 -1.564 1.00 88.56 393 ASN A O 1
ATOM 2945 N N . GLY A 1 394 ? 15.289 -13.604 -3.248 1.00 89.38 394 GLY A N 1
ATOM 2946 C CA . GLY A 1 394 ? 14.121 -13.057 -3.902 1.00 89.38 394 GLY A CA 1
ATOM 2947 C C . GLY A 1 394 ? 14.442 -12.502 -5.268 1.00 89.38 394 GLY A C 1
ATOM 2948 O O . GLY A 1 394 ? 15.598 -12.272 -5.612 1.00 89.38 394 GLY A O 1
ATOM 2949 N N . CYS A 1 395 ? 13.402 -12.254 -6.046 1.00 93.19 395 CYS A N 1
ATOM 2950 C CA . CYS A 1 395 ? 13.513 -11.563 -7.319 1.00 93.19 395 CYS A CA 1
ATOM 2951 C C . CYS A 1 395 ? 12.416 -10.520 -7.410 1.00 93.19 395 CYS A C 1
ATOM 2953 O O . CYS A 1 395 ? 11.277 -10.781 -7.016 1.00 93.19 395 CYS A O 1
ATOM 2955 N N . GLY A 1 396 ? 12.756 -9.362 -7.963 1.00 93.81 396 GLY A N 1
ATOM 2956 C CA . GLY A 1 396 ? 11.775 -8.394 -8.416 1.00 93.81 396 GLY A CA 1
ATOM 2957 C C . GLY A 1 396 ? 11.820 -8.206 -9.919 1.00 93.81 396 GLY A C 1
ATOM 2958 O O . GLY A 1 396 ? 12.849 -8.409 -10.569 1.00 93.81 396 GLY A O 1
ATOM 2959 N N . TYR A 1 397 ? 10.666 -7.834 -10.445 1.00 94.75 397 TYR A N 1
ATOM 2960 C CA . TYR A 1 397 ? 10.366 -7.706 -11.852 1.00 94.75 397 TYR A CA 1
ATOM 2961 C C . TYR A 1 397 ? 9.638 -6.401 -12.097 1.00 94.75 397 TYR A C 1
ATOM 2963 O O . TYR A 1 397 ? 8.847 -5.960 -11.261 1.00 94.75 397 TYR A O 1
ATOM 2971 N N . TYR A 1 398 ? 9.868 -5.818 -13.264 1.00 93.62 398 TYR A N 1
ATOM 2972 C CA . TYR A 1 398 ? 9.175 -4.612 -13.677 1.00 93.62 398 TYR A CA 1
ATOM 2973 C C . TYR A 1 398 ? 8.814 -4.633 -15.151 1.00 93.62 398 TYR A C 1
ATOM 2975 O O . TYR A 1 398 ? 9.607 -5.045 -15.999 1.00 93.62 398 TYR A O 1
ATOM 2983 N N . GLY A 1 399 ? 7.626 -4.115 -15.432 1.00 93.12 399 GLY A N 1
ATOM 2984 C CA . GLY A 1 399 ? 7.197 -3.735 -16.762 1.00 93.12 399 GLY A CA 1
ATOM 2985 C C . GLY A 1 399 ? 5.905 -2.942 -16.711 1.00 93.12 399 GLY A C 1
ATOM 2986 O O . GLY A 1 399 ? 5.602 -2.283 -15.720 1.00 93.12 399 GLY A O 1
ATOM 2987 N N . PHE A 1 400 ? 5.133 -3.010 -17.784 1.00 93.69 400 PHE A N 1
ATOM 2988 C CA . PHE A 1 400 ? 3.853 -2.334 -17.912 1.00 93.69 400 PHE A CA 1
ATOM 2989 C C . PHE A 1 400 ? 2.717 -3.347 -17.868 1.00 93.69 400 PHE A C 1
ATOM 2991 O O . PHE A 1 400 ? 2.800 -4.436 -18.442 1.00 93.69 400 PHE A O 1
ATOM 2998 N N . GLY A 1 401 ? 1.662 -2.985 -17.155 1.00 94.38 401 GLY A N 1
ATOM 2999 C CA . GLY A 1 401 ? 0.455 -3.769 -16.969 1.00 94.38 401 GLY A CA 1
ATOM 3000 C C . GLY A 1 401 ? -0.752 -3.167 -17.685 1.00 94.38 401 GLY A C 1
ATOM 3001 O O . GLY A 1 401 ? -0.628 -2.172 -18.412 1.00 94.38 401 GLY A O 1
ATOM 3002 N N . PRO A 1 402 ? -1.935 -3.767 -17.490 1.00 94.56 402 PRO A N 1
ATOM 3003 C CA . PRO A 1 402 ? -3.184 -3.183 -17.956 1.00 94.56 402 PRO A CA 1
ATOM 3004 C C . PRO A 1 402 ? -3.522 -1.902 -17.174 1.00 94.56 402 PRO A C 1
ATOM 3006 O O . PRO A 1 402 ? -2.848 -1.557 -16.198 1.00 94.56 402 PRO A O 1
ATOM 3009 N N . ASP A 1 403 ? -4.562 -1.200 -17.615 1.00 94.38 403 ASP A N 1
ATOM 3010 C CA . ASP A 1 403 ? -5.165 -0.068 -16.901 1.00 94.38 403 ASP A CA 1
ATOM 3011 C C . ASP A 1 403 ? -5.598 -0.464 -15.474 1.00 94.38 403 ASP A C 1
ATOM 3013 O O . ASP A 1 403 ? -5.922 -1.627 -15.214 1.00 94.38 403 ASP A O 1
ATOM 3017 N N . VAL A 1 404 ? -5.612 0.495 -14.544 1.00 94.69 404 VAL A N 1
ATOM 3018 C CA . VAL A 1 404 ? -5.993 0.256 -13.136 1.00 94.69 404 VAL A CA 1
ATOM 3019 C C . VAL A 1 404 ? -7.418 -0.267 -12.942 1.00 94.69 404 VAL A C 1
ATOM 3021 O O . VAL A 1 404 ? -7.702 -0.878 -11.914 1.00 94.69 404 VAL A O 1
ATOM 3024 N N . GLU A 1 405 ? -8.308 -0.055 -13.911 1.00 93.94 405 GLU A N 1
ATOM 3025 C CA . GLU A 1 405 ? -9.671 -0.597 -13.903 1.00 93.94 405 GLU A CA 1
ATOM 3026 C C . GLU A 1 405 ? -9.735 -2.085 -14.282 1.00 93.94 405 GLU A C 1
ATOM 3028 O O . GLU A 1 405 ? -10.755 -2.741 -14.057 1.00 93.94 405 GLU A O 1
ATOM 3033 N N . ASP A 1 406 ? -8.674 -2.640 -14.876 1.00 94.44 406 ASP A N 1
ATOM 3034 C CA . ASP A 1 406 ? -8.676 -4.028 -15.319 1.00 94.44 406 ASP A CA 1
ATOM 3035 C C . ASP A 1 406 ? -8.620 -4.990 -14.127 1.00 94.44 406 ASP A C 1
ATOM 3037 O O . ASP A 1 406 ? -7.846 -4.840 -13.181 1.00 94.44 406 ASP A O 1
ATOM 3041 N N . THR A 1 407 ? -9.386 -6.074 -14.221 1.00 89.81 407 THR A N 1
ATOM 3042 C CA . THR A 1 407 ? -9.360 -7.188 -13.260 1.00 89.81 407 THR A CA 1
ATO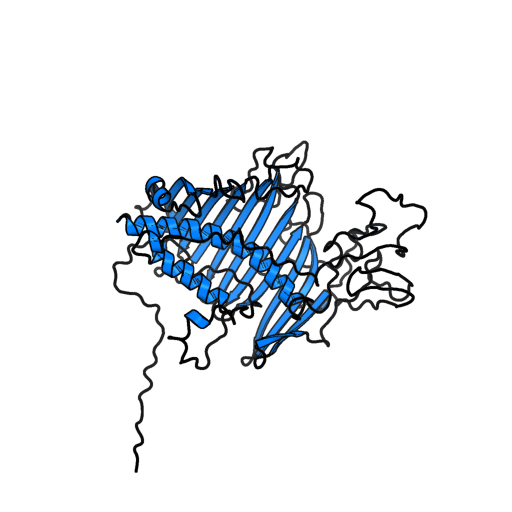M 3043 C C . THR A 1 407 ? -7.968 -7.805 -13.053 1.00 89.81 407 THR A C 1
ATOM 3045 O O . THR A 1 407 ? -7.702 -8.401 -12.011 1.00 89.81 407 THR A O 1
ATOM 3048 N N . ASN A 1 408 ? -7.076 -7.653 -14.033 1.00 91.88 408 ASN A N 1
ATOM 3049 C CA . ASN A 1 408 ? -5.709 -8.156 -14.052 1.00 91.88 408 ASN A CA 1
ATOM 3050 C C . ASN A 1 408 ? -4.677 -7.095 -13.643 1.00 91.88 408 ASN A C 1
ATOM 3052 O O . ASN A 1 408 ? -3.481 -7.334 -13.833 1.00 91.88 408 ASN A O 1
ATOM 3056 N N . VAL A 1 409 ? -5.092 -5.942 -13.102 1.00 93.69 409 VAL A N 1
ATOM 3057 C CA . VAL A 1 409 ? -4.168 -4.929 -12.572 1.00 93.69 409 VAL A CA 1
ATOM 3058 C C . VAL A 1 409 ? -3.178 -5.559 -11.584 1.00 93.69 409 VAL A C 1
ATOM 3060 O O . VAL A 1 409 ? -3.523 -6.459 -10.811 1.00 93.69 409 VAL A O 1
ATOM 3063 N N . GLY A 1 410 ? -1.917 -5.133 -11.671 1.00 91.94 410 GLY A N 1
ATOM 3064 C CA . GLY A 1 410 ? -0.790 -5.758 -10.977 1.00 91.94 410 GLY A CA 1
ATOM 3065 C C . GLY A 1 410 ? -0.023 -6.780 -11.816 1.00 91.94 410 GLY A C 1
ATOM 3066 O O . GLY A 1 410 ? 1.114 -7.078 -11.473 1.00 91.94 410 GLY A O 1
ATOM 3067 N N . ASN A 1 411 ? -0.583 -7.306 -12.912 1.00 94.69 411 ASN A N 1
ATOM 3068 C CA . ASN A 1 411 ? 0.171 -8.156 -13.838 1.00 94.69 411 ASN A CA 1
ATOM 3069 C C . ASN A 1 411 ? 1.099 -7.325 -14.728 1.00 94.69 411 ASN A C 1
ATOM 3071 O O . ASN A 1 411 ? 0.707 -6.267 -15.219 1.00 94.69 411 ASN A O 1
ATOM 3075 N N . ILE A 1 412 ? 2.282 -7.860 -15.031 1.00 95.56 412 ILE A N 1
ATOM 3076 C CA . ILE A 1 412 ? 3.126 -7.339 -16.110 1.00 95.56 412 ILE A CA 1
ATOM 3077 C C . ILE A 1 412 ? 2.677 -7.988 -17.421 1.00 95.56 412 ILE A C 1
ATOM 3079 O O . ILE A 1 412 ? 2.677 -9.208 -17.557 1.00 95.56 412 ILE A O 1
ATOM 3083 N N . SER A 1 413 ? 2.282 -7.156 -18.379 1.00 94.19 413 SER A N 1
ATOM 3084 C CA . SER A 1 413 ? 1.856 -7.557 -19.726 1.00 94.19 413 SER A CA 1
ATOM 3085 C C . SER A 1 413 ? 2.984 -7.445 -20.763 1.00 94.19 413 SER A C 1
ATOM 3087 O O . SER A 1 413 ? 2.876 -8.001 -21.857 1.00 94.19 413 SER A O 1
ATOM 3089 N N . GLY A 1 414 ? 4.062 -6.735 -20.427 1.00 92.88 414 GLY A N 1
ATOM 3090 C CA . GLY A 1 414 ? 5.262 -6.592 -21.247 1.00 92.88 414 GLY A CA 1
ATOM 3091 C C . GLY A 1 414 ? 6.030 -5.314 -20.922 1.00 92.88 414 GLY A C 1
ATOM 3092 O O . GLY A 1 414 ? 5.783 -4.689 -19.893 1.00 92.88 414 GLY A O 1
ATOM 3093 N N . MET A 1 415 ? 6.929 -4.898 -21.810 1.00 90.25 415 MET A N 1
ATOM 3094 C CA . MET A 1 415 ? 7.681 -3.645 -21.682 1.00 90.25 415 MET A CA 1
ATOM 3095 C C . MET A 1 415 ? 7.247 -2.614 -22.727 1.00 90.25 415 MET A C 1
ATOM 3097 O O . MET A 1 415 ? 7.041 -2.950 -23.897 1.00 90.25 415 MET A O 1
ATOM 3101 N N . ILE A 1 416 ? 7.161 -1.353 -22.293 1.00 89.06 416 ILE A N 1
ATOM 3102 C CA . ILE A 1 416 ? 7.107 -0.160 -23.144 1.00 89.06 416 ILE A CA 1
ATOM 3103 C C . ILE A 1 416 ? 8.455 0.532 -22.986 1.00 89.06 416 ILE A C 1
ATOM 3105 O O . ILE A 1 416 ? 8.745 1.075 -21.925 1.00 89.06 416 ILE A O 1
ATOM 3109 N N . CYS A 1 417 ? 9.297 0.482 -24.016 1.00 82.00 417 CYS A N 1
ATOM 3110 C CA . CYS A 1 417 ? 10.652 1.027 -23.911 1.00 82.00 417 CYS A CA 1
ATOM 3111 C C . CYS A 1 417 ? 10.703 2.546 -24.096 1.00 82.00 417 CYS A C 1
ATOM 3113 O O . CYS A 1 417 ? 11.623 3.178 -23.595 1.00 82.00 417 CYS A O 1
ATOM 3115 N N . ASN A 1 418 ? 9.694 3.152 -24.729 1.00 80.00 418 ASN A N 1
ATOM 3116 C CA . ASN A 1 418 ? 9.628 4.598 -24.914 1.00 80.00 418 ASN A CA 1
ATOM 3117 C C . ASN A 1 418 ? 8.231 5.155 -24.614 1.00 80.00 418 ASN A C 1
ATOM 3119 O O . ASN A 1 418 ? 7.440 5.443 -25.514 1.00 80.00 418 ASN A O 1
ATOM 3123 N N . TRP A 1 419 ? 7.929 5.274 -23.318 1.00 83.19 419 TRP A N 1
ATOM 3124 C CA . TRP A 1 419 ? 6.658 5.817 -22.836 1.00 83.19 419 TRP A CA 1
ATOM 3125 C C . TRP A 1 419 ? 6.534 7.337 -23.033 1.00 83.19 419 TRP A C 1
ATOM 3127 O O . TRP A 1 419 ? 5.482 7.812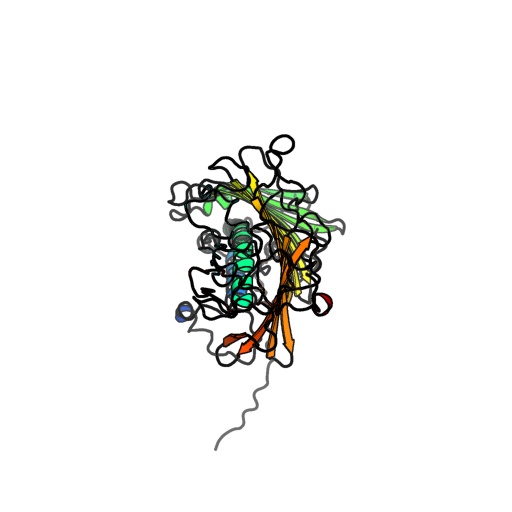 -23.457 1.00 83.19 419 TRP A O 1
ATOM 3137 N N . ALA A 1 420 ? 7.575 8.094 -22.675 1.00 79.44 420 ALA A N 1
ATOM 3138 C CA . ALA A 1 420 ? 7.533 9.561 -22.604 1.00 79.44 420 ALA A CA 1
ATOM 3139 C C . ALA A 1 420 ? 8.594 10.276 -23.465 1.00 79.44 420 ALA A C 1
ATOM 3141 O O . ALA A 1 420 ? 8.658 11.507 -23.444 1.00 79.44 420 ALA A O 1
ATOM 3142 N N . GLY A 1 421 ? 9.424 9.538 -24.208 1.00 75.62 421 GLY A N 1
ATOM 3143 C CA . GLY A 1 421 ? 10.459 10.100 -25.072 1.00 75.62 421 GLY A CA 1
ATOM 3144 C C . GLY A 1 421 ? 10.034 10.349 -26.526 1.00 75.62 421 GLY A C 1
ATOM 3145 O O . GLY A 1 421 ? 8.883 10.175 -26.924 1.00 75.62 421 GLY A O 1
ATOM 3146 N N . PRO A 1 422 ? 10.960 10.800 -27.383 1.00 73.19 422 PRO A N 1
ATOM 3147 C CA . PRO A 1 422 ? 10.638 11.188 -28.755 1.00 73.19 422 PRO A CA 1
ATOM 3148 C C . PRO A 1 422 ? 9.900 10.096 -29.542 1.00 73.19 422 PRO A C 1
ATOM 3150 O O . PRO A 1 422 ? 10.311 8.940 -29.574 1.00 73.19 422 PRO A O 1
ATOM 3153 N N . GLY A 1 423 ? 8.777 10.459 -30.163 1.00 76.00 423 GLY A N 1
ATOM 3154 C CA . GLY A 1 423 ? 7.934 9.526 -30.917 1.00 76.00 423 GLY A CA 1
ATOM 3155 C C . GLY A 1 423 ? 6.951 8.690 -30.085 1.00 76.00 423 GLY A C 1
ATOM 3156 O O . GLY A 1 423 ? 6.049 8.135 -30.702 1.00 76.00 423 GLY A O 1
ATOM 3157 N N . ASN A 1 424 ? 7.073 8.660 -28.746 1.00 75.12 424 ASN A N 1
ATOM 3158 C CA . ASN A 1 424 ? 6.151 8.051 -27.770 1.00 75.12 424 ASN A CA 1
ATOM 3159 C C . ASN A 1 424 ? 5.343 6.858 -28.306 1.00 75.12 424 ASN A C 1
ATOM 3161 O O . ASN A 1 424 ? 4.203 7.017 -28.755 1.00 75.12 424 ASN A O 1
ATOM 3165 N N . SER A 1 425 ? 5.910 5.654 -28.235 1.00 78.62 425 SER A N 1
ATOM 3166 C CA . SER A 1 425 ? 5.226 4.434 -28.665 1.00 78.62 425 SER A CA 1
ATOM 3167 C C . SER A 1 425 ? 4.756 3.615 -27.469 1.00 78.62 425 SER A C 1
ATOM 3169 O O . SER A 1 425 ? 5.553 2.990 -26.775 1.00 78.62 425 SER A O 1
ATOM 3171 N N . HIS A 1 426 ? 3.440 3.574 -27.250 1.00 78.62 426 HIS A N 1
ATOM 3172 C CA . HIS A 1 426 ? 2.814 2.782 -26.177 1.00 78.62 426 HIS A CA 1
ATOM 3173 C C . HIS A 1 426 ? 2.367 1.392 -26.646 1.00 78.62 426 HIS A C 1
ATOM 3175 O O . HIS A 1 426 ? 1.788 0.626 -25.877 1.00 78.62 426 HIS A O 1
ATOM 3181 N N . THR A 1 427 ? 2.603 1.052 -27.920 1.00 69.75 427 THR A N 1
ATOM 3182 C CA . THR A 1 427 ? 2.140 -0.206 -28.515 1.00 69.75 427 THR A CA 1
ATOM 3183 C C . THR A 1 427 ? 3.056 -0.724 -29.628 1.00 69.75 427 THR A C 1
ATOM 3185 O O . THR A 1 427 ? 3.513 0.074 -30.445 1.00 69.75 427 THR A O 1
ATOM 3188 N N . PRO A 1 428 ? 3.192 -2.056 -29.778 1.00 66.19 428 PRO A N 1
ATOM 3189 C CA . PRO A 1 428 ? 2.736 -3.086 -28.846 1.00 66.19 428 PRO A CA 1
ATOM 3190 C C . PRO A 1 428 ? 3.692 -3.230 -27.654 1.00 66.19 428 PRO A C 1
ATOM 3192 O O . PRO A 1 428 ? 4.879 -2.938 -27.758 1.00 66.19 428 PRO A O 1
ATOM 3195 N N . LEU A 1 429 ? 3.174 -3.755 -26.543 1.00 77.44 429 LEU A N 1
ATOM 3196 C CA . LEU A 1 429 ? 4.010 -4.244 -25.450 1.00 77.44 429 LEU A CA 1
ATOM 3197 C C . LEU A 1 429 ? 4.921 -5.360 -25.965 1.00 77.44 429 LEU A C 1
ATOM 3199 O O . LEU A 1 429 ? 4.442 -6.371 -26.491 1.00 77.44 429 LEU A O 1
ATOM 3203 N N . THR A 1 430 ? 6.229 -5.201 -25.795 1.00 83.75 430 THR A N 1
ATOM 3204 C CA . THR A 1 430 ? 7.164 -6.287 -26.093 1.00 83.75 430 THR A CA 1
ATOM 3205 C C . THR A 1 430 ? 7.043 -7.361 -25.018 1.00 83.75 430 THR A C 1
ATOM 3207 O O . THR A 1 430 ? 6.778 -7.055 -23.857 1.00 83.75 430 THR A O 1
ATOM 3210 N N . GLN A 1 431 ? 7.200 -8.637 -25.386 1.00 91.69 431 GLN A N 1
ATOM 3211 C CA . GLN A 1 431 ? 7.119 -9.772 -24.451 1.00 91.69 431 GLN A CA 1
ATOM 3212 C C . GLN A 1 431 ? 8.402 -9.886 -23.615 1.00 91.69 431 GLN A C 1
ATOM 3214 O O . GLN A 1 431 ? 9.077 -10.912 -23.594 1.00 91.69 431 GLN A O 1
ATOM 3219 N N . LYS A 1 432 ? 8.760 -8.781 -22.967 1.00 92.25 432 LYS A N 1
ATOM 3220 C CA . LYS A 1 432 ? 9.973 -8.575 -22.190 1.00 92.25 432 LYS A CA 1
ATOM 3221 C C . LYS A 1 432 ? 9.630 -8.046 -20.805 1.00 92.25 432 LYS A C 1
ATOM 3223 O O . LYS A 1 432 ? 8.530 -7.540 -20.586 1.00 92.25 432 LYS A O 1
ATOM 3228 N N . VAL A 1 433 ? 10.579 -8.165 -19.883 1.00 93.94 433 VAL A N 1
ATOM 3229 C CA . VAL A 1 433 ? 10.468 -7.701 -18.498 1.00 93.94 433 VAL A CA 1
ATOM 3230 C C . VAL A 1 433 ? 11.857 -7.400 -17.931 1.00 93.94 433 VAL A C 1
ATOM 3232 O O . VAL A 1 433 ? 12.842 -8.040 -18.308 1.00 93.94 433 VAL A O 1
ATOM 3235 N N . GLN A 1 434 ? 11.951 -6.435 -17.019 1.00 93.94 434 GLN A N 1
ATOM 3236 C CA . GLN A 1 434 ? 13.162 -6.240 -16.222 1.00 93.94 434 GLN A CA 1
ATOM 3237 C C . GLN A 1 434 ? 13.182 -7.210 -15.038 1.00 93.94 434 GLN A C 1
ATOM 3239 O O . GLN A 1 434 ? 12.132 -7.476 -14.461 1.00 93.94 434 GLN A O 1
ATOM 3244 N N . ARG A 1 435 ? 14.356 -7.715 -14.642 1.00 95.38 435 ARG A N 1
ATOM 3245 C CA . ARG A 1 435 ? 14.534 -8.571 -13.454 1.00 95.38 435 ARG A CA 1
ATOM 3246 C C . ARG A 1 435 ? 15.779 -8.185 -12.666 1.00 95.38 435 ARG A C 1
ATOM 3248 O O . ARG A 1 435 ? 16.848 -7.996 -13.239 1.00 95.38 435 ARG A O 1
ATOM 3255 N N . GLN A 1 436 ? 15.664 -8.183 -11.345 1.00 95.19 436 GLN A N 1
ATOM 3256 C CA . GLN A 1 436 ? 16.802 -8.187 -10.432 1.00 95.19 436 GLN A CA 1
ATOM 3257 C C . GLN A 1 436 ? 16.542 -9.174 -9.294 1.00 95.19 436 GLN A C 1
ATOM 3259 O O . GLN A 1 436 ? 15.557 -9.033 -8.568 1.00 95.19 436 GLN A O 1
ATOM 3264 N N . CYS A 1 437 ? 17.429 -10.155 -9.131 1.00 94.94 437 CYS A N 1
ATOM 3265 C CA . CYS A 1 437 ? 17.393 -11.079 -8.000 1.00 94.94 437 CYS A CA 1
ATOM 3266 C C . CYS A 1 437 ? 18.417 -10.708 -6.930 1.00 94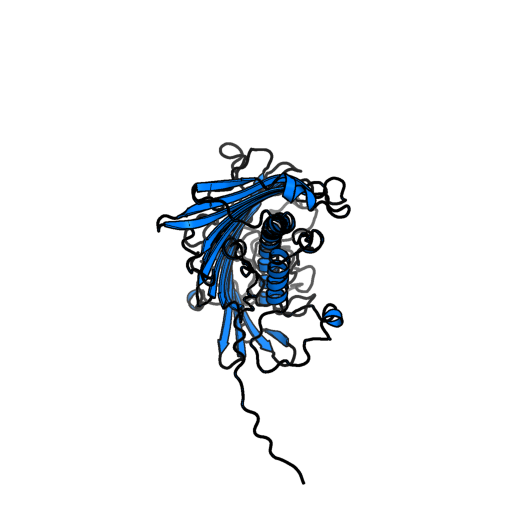.94 437 CYS A C 1
ATOM 3268 O O . CYS A 1 437 ? 19.429 -10.061 -7.213 1.00 94.94 437 CYS A O 1
ATOM 3270 N N . VAL A 1 438 ? 18.112 -11.088 -5.694 1.00 91.50 438 VAL A N 1
ATOM 3271 C CA . VAL A 1 438 ? 18.864 -10.736 -4.495 1.00 91.50 438 VAL A CA 1
ATOM 3272 C C . VAL A 1 438 ? 18.963 -11.911 -3.533 1.00 91.50 438 VAL A C 1
ATOM 3274 O O . VAL A 1 438 ? 18.032 -12.706 -3.405 1.00 91.50 438 VAL A O 1
ATOM 3277 N N . ASP A 1 439 ? 20.061 -11.951 -2.791 1.00 89.25 439 ASP A N 1
ATOM 3278 C CA . ASP A 1 439 ? 20.305 -12.888 -1.701 1.00 89.25 439 ASP A CA 1
ATOM 3279 C C . ASP A 1 439 ? 20.534 -12.125 -0.397 1.00 89.25 439 ASP A C 1
ATOM 3281 O O . ASP A 1 439 ? 21.196 -11.084 -0.362 1.00 89.25 439 ASP A O 1
ATOM 3285 N N . PHE A 1 440 ? 20.002 -12.643 0.708 1.00 85.62 440 PHE A N 1
ATOM 3286 C CA . PHE A 1 440 ? 20.234 -12.055 2.019 1.00 85.62 440 PHE A CA 1
ATOM 3287 C C . PHE A 1 440 ? 21.531 -12.580 2.634 1.00 85.62 440 PHE A C 1
ATOM 3289 O O . PHE A 1 440 ? 21.639 -13.740 3.055 1.00 85.62 440 PHE A O 1
ATOM 3296 N N . ASN A 1 441 ? 22.511 -11.696 2.792 1.00 81.00 441 ASN A N 1
ATOM 3297 C CA . ASN A 1 441 ? 23.758 -12.028 3.454 1.00 81.00 441 ASN A CA 1
ATOM 3298 C C . ASN A 1 441 ? 23.571 -12.010 4.979 1.00 81.00 441 ASN A C 1
ATOM 3300 O O . ASN A 1 441 ? 23.539 -10.969 5.635 1.00 81.00 441 ASN A O 1
ATOM 3304 N N . ARG A 1 442 ? 23.488 -13.197 5.593 1.00 74.62 442 ARG A N 1
ATOM 3305 C CA . ARG A 1 442 ? 23.270 -13.336 7.046 1.00 74.62 442 ARG A CA 1
ATOM 3306 C C . ARG A 1 442 ? 24.429 -12.821 7.904 1.00 74.62 442 ARG A C 1
ATOM 3308 O O . ARG A 1 442 ? 24.209 -12.629 9.105 1.00 74.62 442 ARG A O 1
ATOM 3315 N N . THR A 1 443 ? 25.625 -12.641 7.344 1.00 75.62 443 THR A N 1
ATOM 3316 C CA . THR A 1 443 ? 26.795 -12.119 8.064 1.00 75.62 443 THR A CA 1
ATOM 3317 C C . THR A 1 443 ? 26.756 -10.600 8.133 1.00 75.62 443 THR A C 1
ATOM 3319 O O . THR A 1 443 ? 26.912 -10.044 9.217 1.00 75.62 443 THR A O 1
ATOM 3322 N N . THR A 1 444 ? 26.524 -9.940 7.000 1.00 76.12 444 THR A N 1
ATOM 3323 C CA . THR A 1 444 ? 26.467 -8.473 6.901 1.00 76.12 444 THR A CA 1
ATOM 3324 C C . THR A 1 444 ? 25.077 -7.911 7.201 1.00 76.12 444 THR A C 1
ATOM 3326 O O . THR A 1 444 ? 24.962 -6.726 7.489 1.00 76.12 444 THR A O 1
ATOM 3329 N N . LYS A 1 445 ? 24.045 -8.767 7.218 1.00 75.50 445 LYS A N 1
ATOM 3330 C CA . LYS A 1 445 ? 22.626 -8.427 7.426 1.00 75.50 445 LYS A CA 1
ATOM 3331 C C . LYS A 1 445 ? 22.064 -7.484 6.361 1.00 75.50 445 LYS A C 1
ATOM 3333 O O . LYS A 1 445 ? 21.184 -6.686 6.666 1.00 75.50 445 LYS A O 1
ATOM 3338 N N . VAL A 1 446 ? 22.551 -7.600 5.129 1.00 78.31 446 VAL A N 1
ATOM 3339 C CA . VAL A 1 446 ? 22.082 -6.811 3.985 1.00 78.31 446 VAL A CA 1
ATOM 3340 C C . VAL A 1 446 ? 21.690 -7.713 2.823 1.00 78.31 446 VAL A C 1
ATOM 3342 O O . VAL A 1 446 ? 22.151 -8.851 2.722 1.00 78.31 446 VAL A O 1
ATOM 3345 N N . TRP A 1 447 ? 20.826 -7.195 1.958 1.00 84.56 447 TRP A N 1
ATOM 3346 C CA . TRP A 1 447 ? 20.509 -7.808 0.675 1.00 84.56 447 TRP A CA 1
ATOM 3347 C C . TRP A 1 447 ? 21.587 -7.460 -0.350 1.00 84.56 447 TRP A C 1
ATOM 3349 O O . TRP A 1 447 ? 22.042 -6.319 -0.409 1.00 84.56 447 TRP A O 1
ATOM 3359 N N . GLU A 1 448 ? 21.990 -8.433 -1.159 1.00 88.19 448 GLU A N 1
ATOM 3360 C CA . GLU A 1 448 ? 23.023 -8.293 -2.187 1.00 88.19 448 GLU A CA 1
ATOM 3361 C C . GLU A 1 448 ? 22.457 -8.743 -3.539 1.00 88.19 448 GLU A C 1
ATOM 3363 O O . GLU A 1 448 ? 21.707 -9.713 -3.600 1.00 88.19 448 GLU A O 1
ATOM 3368 N N . SER A 1 449 ? 22.785 -8.033 -4.622 1.00 91.12 449 SER A N 1
ATOM 3369 C CA . SER A 1 449 ? 22.328 -8.393 -5.972 1.00 91.12 449 SER A CA 1
ATOM 3370 C C . SER A 1 449 ? 23.029 -9.648 -6.481 1.00 91.12 449 SER A C 1
ATOM 3372 O O . SER A 1 449 ? 24.260 -9.717 -6.444 1.00 91.12 449 SER A O 1
ATOM 3374 N N . ASP A 1 450 ? 22.274 -10.563 -7.087 1.00 91.56 450 ASP A N 1
ATOM 3375 C CA . ASP A 1 450 ? 22.845 -11.611 -7.930 1.00 91.56 450 ASP A CA 1
ATOM 3376 C C . ASP A 1 450 ? 23.103 -11.051 -9.336 1.00 91.56 450 ASP A C 1
ATOM 3378 O O . ASP A 1 450 ? 22.194 -10.870 -10.152 1.00 91.56 450 ASP A O 1
ATOM 3382 N N . ALA A 1 451 ? 24.376 -10.779 -9.628 1.00 87.38 451 ALA A N 1
ATOM 3383 C CA . ALA A 1 451 ? 24.808 -10.249 -10.917 1.00 87.38 451 ALA A CA 1
ATOM 3384 C C . ALA A 1 451 ? 24.484 -11.178 -12.103 1.00 87.38 451 ALA A C 1
ATOM 3386 O O . ALA A 1 451 ? 24.356 -10.695 -13.226 1.00 87.38 451 ALA A O 1
ATOM 3387 N N . ALA A 1 452 ? 24.346 -12.492 -11.885 1.00 89.25 452 ALA A N 1
ATOM 3388 C CA . ALA A 1 452 ? 23.996 -13.441 -12.942 1.00 89.25 452 ALA A CA 1
ATOM 3389 C C . ALA A 1 452 ? 22.505 -13.394 -13.316 1.00 89.25 452 ALA A C 1
ATOM 3391 O O . ALA A 1 452 ? 22.129 -13.846 -14.398 1.00 89.25 452 ALA A O 1
ATOM 3392 N N . LEU A 1 453 ? 21.663 -12.840 -12.441 1.00 91.25 453 LEU A N 1
ATOM 3393 C CA . LEU A 1 453 ? 20.213 -12.746 -12.611 1.00 91.25 453 LEU A CA 1
ATOM 3394 C C . LEU A 1 453 ? 19.735 -11.293 -12.764 1.00 91.25 453 LEU A C 1
ATOM 3396 O O . LEU A 1 453 ? 18.567 -10.982 -12.510 1.00 91.25 453 LEU A O 1
ATOM 3400 N N . LEU A 1 454 ? 20.637 -10.415 -13.209 1.00 92.75 454 LEU A N 1
ATOM 3401 C CA . LEU A 1 454 ? 20.385 -9.003 -13.459 1.00 92.75 454 LEU A CA 1
ATOM 3402 C C . LEU A 1 454 ? 20.048 -8.757 -14.941 1.00 92.75 454 LEU A C 1
ATOM 3404 O O . LEU A 1 454 ? 20.903 -8.885 -15.816 1.00 92.75 454 LEU A O 1
ATOM 3408 N N . ASN A 1 455 ? 18.802 -8.369 -15.212 1.00 92.81 455 ASN A N 1
ATOM 3409 C CA . ASN A 1 455 ? 18.227 -8.129 -16.539 1.00 92.81 455 ASN A CA 1
ATOM 3410 C C . ASN A 1 455 ? 17.502 -6.778 -16.565 1.00 92.81 455 ASN A C 1
ATOM 3412 O O . ASN A 1 455 ? 16.279 -6.731 -16.501 1.00 92.81 455 ASN A O 1
ATOM 3416 N N . ILE A 1 456 ? 18.250 -5.673 -16.566 1.00 88.88 456 ILE A N 1
ATOM 3417 C CA . ILE A 1 456 ? 17.690 -4.314 -16.372 1.00 88.88 456 ILE A CA 1
ATOM 3418 C C . ILE A 1 456 ? 18.165 -3.312 -17.435 1.00 88.88 456 ILE A C 1
ATOM 3420 O O . ILE A 1 456 ? 17.682 -2.191 -17.512 1.00 88.88 456 ILE A O 1
ATOM 3424 N N . SER A 1 457 ? 19.134 -3.708 -18.262 1.00 85.31 457 SER A N 1
ATOM 3425 C CA . SER A 1 457 ? 19.745 -2.831 -19.261 1.00 85.31 457 SER A CA 1
ATOM 3426 C C . SER A 1 457 ? 18.965 -2.883 -20.568 1.00 85.31 457 SER A C 1
ATOM 3428 O O . SER A 1 457 ? 18.787 -3.960 -21.136 1.00 85.31 457 SER A O 1
ATOM 3430 N N . TYR A 1 458 ? 18.524 -1.722 -21.044 1.00 82.25 458 TYR A N 1
ATOM 3431 C CA . TYR A 1 458 ? 17.935 -1.525 -22.364 1.00 82.25 458 TYR A CA 1
ATOM 3432 C C . TYR A 1 458 ? 18.002 -0.032 -22.734 1.00 82.25 458 TYR A C 1
ATOM 3434 O O . TYR A 1 458 ? 18.213 0.810 -21.860 1.00 82.25 458 TYR A O 1
ATOM 3442 N N . ALA A 1 459 ? 17.848 0.300 -24.017 1.00 77.62 459 ALA A N 1
ATOM 3443 C CA . ALA A 1 459 ? 17.780 1.687 -24.479 1.00 77.62 459 ALA A CA 1
ATOM 3444 C C . ALA A 1 459 ? 16.310 2.143 -24.583 1.00 77.62 459 ALA A C 1
ATOM 3446 O O . ALA A 1 459 ? 15.510 1.407 -25.175 1.00 77.62 459 ALA A O 1
ATOM 3447 N N . PRO A 1 460 ? 15.931 3.329 -24.066 1.00 78.81 460 PRO A N 1
ATOM 3448 C CA . PRO A 1 460 ? 14.541 3.777 -24.048 1.00 78.81 460 PRO A CA 1
ATOM 3449 C C . PRO A 1 460 ? 14.067 4.302 -25.414 1.00 78.81 460 PRO A C 1
ATOM 3451 O O . PRO A 1 460 ? 13.782 5.481 -25.579 1.00 78.81 460 PRO A O 1
ATOM 3454 N N . THR A 1 461 ? 14.011 3.421 -26.413 1.00 77.62 461 THR A N 1
ATOM 3455 C CA . THR A 1 461 ? 13.647 3.736 -27.806 1.00 77.62 461 THR A CA 1
ATOM 3456 C C . THR A 1 461 ? 12.305 3.116 -28.197 1.00 77.62 461 THR A C 1
ATOM 3458 O O . THR A 1 461 ? 11.750 2.288 -27.468 1.00 77.62 461 THR A O 1
ATOM 3461 N N . ASN A 1 462 ? 11.756 3.508 -29.350 1.00 77.81 462 ASN A N 1
ATOM 3462 C CA . ASN A 1 462 ? 10.523 2.917 -29.883 1.00 77.81 462 ASN A CA 1
ATOM 3463 C C . ASN A 1 462 ? 10.667 1.423 -30.229 1.00 77.81 462 ASN A C 1
ATOM 3465 O O . ASN A 1 462 ? 9.651 0.749 -30.408 1.00 77.81 462 ASN A O 1
ATOM 3469 N N . ASP A 1 463 ? 11.898 0.904 -30.306 1.00 77.19 463 ASP A N 1
ATOM 3470 C CA . ASP A 1 463 ? 12.203 -0.512 -30.491 1.00 77.19 463 ASP A CA 1
ATOM 3471 C C . ASP A 1 463 ? 13.006 -1.057 -29.301 1.00 77.19 463 ASP A C 1
ATOM 3473 O O . ASP A 1 463 ? 14.197 -0.792 -29.139 1.00 77.19 463 ASP A O 1
ATOM 3477 N N . CYS A 1 464 ? 12.371 -1.889 -28.474 1.00 73.00 464 CYS A N 1
ATOM 3478 C CA . CYS A 1 464 ? 13.052 -2.526 -27.348 1.00 73.00 464 CYS A CA 1
ATOM 3479 C C . CYS A 1 464 ? 14.224 -3.427 -27.770 1.00 73.00 464 CYS A C 1
ATOM 3481 O O . CYS A 1 464 ? 15.066 -3.730 -26.934 1.00 73.00 464 CYS A O 1
ATOM 3483 N N . GLU A 1 465 ? 14.279 -3.878 -29.027 1.00 73.00 465 GLU A N 1
ATOM 3484 C CA . GLU A 1 465 ? 15.295 -4.802 -29.540 1.00 73.00 465 GLU A CA 1
ATOM 3485 C C . GLU A 1 465 ? 16.472 -4.098 -30.233 1.00 73.00 465 GLU A C 1
ATOM 3487 O O . GLU A 1 465 ? 17.347 -4.769 -30.795 1.00 73.00 465 GLU A O 1
ATOM 3492 N N . ILE A 1 466 ? 16.535 -2.759 -30.181 1.00 67.25 466 ILE A N 1
ATOM 3493 C CA . ILE A 1 466 ? 17.682 -2.013 -30.700 1.00 67.25 466 ILE A CA 1
ATOM 3494 C C . ILE A 1 466 ? 18.962 -2.497 -30.007 1.00 67.25 466 ILE A C 1
ATOM 3496 O O . ILE A 1 466 ? 19.098 -2.488 -28.785 1.00 67.25 466 ILE A O 1
ATOM 3500 N N . ASN A 1 467 ? 19.906 -2.973 -30.819 1.00 57.09 467 ASN A N 1
ATOM 3501 C CA . ASN A 1 467 ? 21.143 -3.591 -30.351 1.00 57.09 467 ASN A CA 1
ATOM 3502 C C . ASN A 1 467 ? 22.403 -2.995 -30.989 1.00 57.09 467 ASN A C 1
ATOM 3504 O O . ASN A 1 467 ? 23.472 -3.568 -30.807 1.00 57.09 467 ASN A O 1
ATOM 3508 N N . ASN A 1 468 ? 22.293 -1.911 -31.773 1.00 48.00 468 ASN A N 1
ATOM 3509 C CA . ASN A 1 468 ? 23.395 -1.445 -32.625 1.00 48.00 468 ASN A CA 1
ATOM 3510 C C . ASN A 1 468 ? 23.389 0.043 -33.023 1.00 48.00 468 ASN A C 1
ATOM 3512 O O . ASN A 1 468 ? 24.077 0.391 -33.982 1.00 48.00 468 ASN A O 1
ATOM 3516 N N . GLU A 1 469 ? 22.684 0.939 -32.331 1.00 50.78 469 GLU A N 1
ATOM 3517 C CA . GLU A 1 469 ? 22.717 2.360 -32.712 1.00 50.78 469 GLU A CA 1
ATOM 3518 C C . GLU A 1 469 ? 23.379 3.242 -31.656 1.00 50.78 469 GLU A C 1
ATOM 3520 O O . GLU A 1 469 ? 23.305 2.993 -30.456 1.00 50.78 469 GLU A O 1
ATOM 3525 N N . THR A 1 470 ? 24.085 4.258 -32.149 1.00 48.16 470 THR A N 1
ATOM 3526 C CA . THR A 1 470 ? 24.765 5.321 -31.409 1.00 48.16 470 THR A CA 1
ATOM 3527 C C . THR A 1 470 ? 23.743 6.250 -30.747 1.00 48.16 470 THR A C 1
ATOM 3529 O O . THR A 1 470 ? 23.672 7.428 -31.084 1.00 48.16 470 THR A O 1
ATOM 3532 N N . SER A 1 471 ? 22.906 5.721 -29.856 1.00 46.06 471 SER A N 1
ATOM 3533 C CA . SER A 1 471 ? 22.034 6.530 -29.011 1.00 46.06 471 SER A CA 1
ATOM 3534 C C . SER A 1 471 ? 22.861 7.098 -27.860 1.00 46.06 471 SER A C 1
ATOM 3536 O O . SER A 1 471 ? 23.410 6.335 -27.065 1.00 46.06 471 SER A O 1
ATOM 3538 N N . THR A 1 472 ? 22.985 8.420 -27.783 1.00 46.88 472 THR A N 1
ATOM 3539 C CA . THR A 1 472 ? 23.532 9.095 -26.600 1.00 46.88 472 THR A CA 1
ATOM 3540 C C . THR A 1 472 ? 22.374 9.479 -25.693 1.00 46.88 472 THR A C 1
ATOM 3542 O O . THR A 1 472 ? 21.465 10.173 -26.139 1.00 46.88 472 THR A O 1
ATOM 3545 N N . HIS A 1 473 ? 22.409 9.047 -24.439 1.00 52.09 473 HIS A N 1
ATOM 3546 C CA . HIS A 1 473 ? 21.507 9.509 -23.384 1.00 52.09 473 HIS A CA 1
ATOM 3547 C C . HIS A 1 473 ? 22.406 10.046 -22.264 1.00 52.09 473 HIS A C 1
ATOM 3549 O O . HIS A 1 473 ? 23.255 9.314 -21.777 1.00 52.09 473 HIS A O 1
ATOM 3555 N N . ASP A 1 474 ? 22.317 11.309 -21.861 1.00 45.34 474 ASP A N 1
ATOM 3556 C CA . ASP A 1 474 ? 23.158 11.813 -20.759 1.00 45.34 474 ASP A CA 1
ATOM 3557 C C . ASP A 1 474 ? 22.365 11.759 -19.447 1.00 45.34 474 ASP A C 1
ATOM 3559 O O . ASP A 1 474 ? 21.490 12.575 -19.173 1.00 45.34 474 ASP A O 1
ATOM 3563 N N . GLY A 1 475 ? 22.594 10.735 -18.629 1.00 44.34 475 GLY A N 1
ATOM 3564 C CA . GLY A 1 475 ? 22.064 10.691 -17.274 1.00 44.34 475 GLY A CA 1
ATOM 3565 C C . GLY A 1 475 ? 22.878 11.625 -16.386 1.00 44.34 475 GLY A C 1
ATOM 3566 O O . GLY A 1 475 ? 24.027 11.321 -16.060 1.00 44.34 475 GLY A O 1
ATOM 3567 N N . GLY A 1 476 ? 22.272 12.730 -15.939 1.00 36.34 476 GLY A N 1
ATOM 3568 C CA . GLY A 1 476 ? 22.871 13.786 -15.099 1.00 36.34 476 GLY A CA 1
ATOM 3569 C C . GLY A 1 476 ? 23.365 13.366 -13.702 1.00 36.34 476 GLY A C 1
ATOM 3570 O O . GLY A 1 476 ? 23.598 14.203 -12.830 1.00 36.34 476 GLY A O 1
ATOM 3571 N N . GLY A 1 477 ? 23.564 12.075 -13.474 1.00 38.81 477 GLY A N 1
ATOM 3572 C CA . GLY A 1 477 ? 24.235 11.503 -12.324 1.00 38.81 477 GLY A CA 1
ATOM 3573 C C . GLY A 1 477 ? 24.412 10.011 -12.562 1.00 38.81 477 GLY A C 1
ATOM 3574 O O . GLY A 1 477 ? 23.441 9.276 -12.584 1.00 38.81 477 GLY A O 1
ATOM 3575 N N . VAL A 1 478 ? 25.659 9.566 -12.716 1.00 39.25 478 VAL A N 1
ATOM 3576 C CA . VAL A 1 478 ? 26.107 8.156 -12.775 1.00 39.25 478 VAL A CA 1
ATOM 3577 C C . VAL A 1 478 ? 25.846 7.385 -14.084 1.00 39.25 478 VAL A C 1
ATOM 3579 O O . VAL A 1 478 ? 26.644 6.505 -14.407 1.00 39.25 478 VAL A O 1
ATOM 3582 N N . ALA A 1 479 ? 24.872 7.778 -14.905 1.00 39.94 479 ALA A N 1
ATOM 3583 C CA . ALA A 1 479 ? 24.615 7.176 -16.219 1.00 39.94 479 ALA A CA 1
ATOM 3584 C C . ALA A 1 479 ? 24.823 8.169 -17.378 1.00 39.94 479 ALA A C 1
ATOM 3586 O O . ALA A 1 479 ? 23.953 8.342 -18.223 1.00 39.94 479 ALA A O 1
ATOM 3587 N N . SER A 1 480 ? 25.975 8.840 -17.424 1.00 36.34 480 SER A N 1
ATOM 3588 C CA . SER A 1 480 ? 26.367 9.610 -18.610 1.00 36.34 480 SER A CA 1
ATOM 3589 C C . SER A 1 480 ? 26.699 8.633 -19.740 1.00 36.34 480 SER A C 1
ATOM 3591 O O . SER A 1 480 ? 27.736 7.964 -19.699 1.00 36.34 480 SER A O 1
ATOM 3593 N N . PHE A 1 481 ? 25.811 8.491 -20.728 1.00 48.94 481 PHE A N 1
ATOM 3594 C CA . PHE A 1 481 ? 26.067 7.708 -21.938 1.00 48.94 481 PHE A CA 1
ATOM 3595 C C . PHE A 1 481 ? 26.640 8.626 -23.029 1.00 48.94 481 PHE A C 1
ATOM 3597 O O . PHE A 1 481 ? 26.090 8.783 -24.122 1.00 48.94 481 PHE A O 1
ATOM 3604 N N . ASP A 1 482 ? 27.784 9.238 -22.709 1.00 37.81 482 ASP A N 1
ATOM 3605 C CA . ASP A 1 482 ? 28.608 10.014 -23.633 1.00 37.81 482 ASP A CA 1
ATOM 3606 C C . ASP A 1 482 ? 29.261 9.084 -24.679 1.00 37.81 482 ASP A C 1
ATOM 3608 O O . ASP A 1 482 ? 30.339 8.525 -24.475 1.00 37.81 482 ASP A O 1
ATOM 3612 N N . GLY A 1 483 ? 28.613 8.947 -25.839 1.00 43.69 483 GLY A N 1
ATOM 3613 C CA . GLY A 1 483 ? 29.209 8.442 -27.082 1.00 43.69 483 GLY A CA 1
ATOM 3614 C C . GLY A 1 483 ? 29.297 6.915 -27.250 1.00 43.69 483 GLY A C 1
ATOM 3615 O O . GLY A 1 483 ? 29.580 6.176 -26.313 1.00 43.69 483 GLY A O 1
ATOM 3616 N N . GLU A 1 484 ? 29.060 6.467 -28.496 1.00 45.59 484 GLU A N 1
ATOM 3617 C CA . GLU A 1 484 ? 29.367 5.160 -29.137 1.00 45.59 484 GLU A CA 1
ATOM 3618 C C . GLU A 1 484 ? 29.188 3.849 -28.332 1.00 45.59 484 GLU A C 1
ATOM 3620 O O . GLU A 1 484 ? 29.618 2.782 -28.778 1.00 45.59 484 GLU A O 1
ATOM 3625 N N . THR A 1 485 ? 28.539 3.871 -27.173 1.00 50.03 485 THR A N 1
ATOM 3626 C CA . THR A 1 485 ? 28.387 2.691 -26.325 1.00 50.03 485 THR A CA 1
ATOM 3627 C C . THR A 1 485 ? 27.072 2.011 -26.666 1.00 50.03 485 THR A C 1
ATOM 3629 O O . THR A 1 485 ? 26.000 2.487 -26.310 1.00 50.03 485 THR A O 1
ATOM 3632 N N . VAL A 1 486 ? 27.158 0.885 -27.373 1.00 56.03 486 VAL A N 1
ATOM 3633 C CA . VAL A 1 486 ? 26.006 0.014 -27.630 1.00 56.03 486 VAL A CA 1
ATOM 3634 C C . VAL A 1 486 ? 25.442 -0.445 -26.287 1.00 56.03 486 VAL A C 1
ATOM 3636 O O . VAL A 1 486 ? 26.123 -1.165 -25.555 1.00 56.03 486 VAL A O 1
ATOM 3639 N N . ILE A 1 487 ? 24.208 -0.050 -25.971 1.00 62.91 487 ILE A N 1
ATOM 3640 C CA . ILE A 1 487 ? 23.476 -0.574 -24.815 1.00 62.91 487 ILE A CA 1
ATOM 3641 C C . ILE A 1 487 ? 22.888 -1.925 -25.234 1.00 62.91 487 ILE A C 1
ATOM 3643 O O . ILE A 1 487 ? 21.984 -1.958 -26.071 1.00 62.91 487 ILE A O 1
ATOM 3647 N N . PRO A 1 488 ? 23.386 -3.060 -24.713 1.00 66.94 488 PRO A N 1
ATOM 3648 C CA . PRO A 1 488 ? 22.780 -4.341 -25.023 1.00 66.94 488 PRO A CA 1
ATOM 3649 C C . PRO A 1 488 ? 21.395 -4.403 -24.376 1.00 66.94 488 PRO A C 1
ATOM 3651 O O . PRO A 1 488 ? 21.268 -4.197 -23.167 1.00 66.94 488 PRO A O 1
ATOM 3654 N N . ASN A 1 489 ? 20.371 -4.737 -25.162 1.00 79.69 489 ASN A N 1
ATOM 3655 C CA . ASN A 1 489 ? 19.105 -5.182 -24.597 1.00 79.69 489 ASN A CA 1
ATOM 3656 C C . ASN A 1 489 ? 19.349 -6.490 -23.824 1.00 79.69 489 ASN A C 1
ATOM 3658 O O . ASN A 1 489 ? 19.676 -7.524 -24.409 1.00 79.69 489 ASN A O 1
ATOM 3662 N N . ASN A 1 490 ? 19.212 -6.422 -22.503 1.00 87.50 490 ASN A N 1
ATOM 3663 C CA . ASN A 1 490 ? 19.347 -7.538 -21.574 1.00 87.50 490 ASN A CA 1
ATOM 3664 C C . ASN A 1 490 ? 18.031 -7.793 -20.817 1.00 87.50 490 ASN A C 1
ATOM 3666 O O . ASN A 1 490 ? 18.046 -8.315 -19.703 1.00 87.50 490 ASN A O 1
ATOM 3670 N N . LEU A 1 491 ? 16.886 -7.403 -21.385 1.00 90.56 491 LEU A N 1
ATOM 3671 C CA . LEU A 1 491 ? 15.582 -7.711 -20.808 1.00 90.56 491 LEU A CA 1
ATOM 3672 C C . LEU A 1 491 ? 15.294 -9.216 -20.878 1.00 90.56 491 LEU A C 1
ATOM 3674 O O . LEU A 1 491 ? 15.593 -9.889 -21.869 1.00 90.56 491 LEU A O 1
ATOM 3678 N N . LEU A 1 492 ? 14.674 -9.736 -19.822 1.00 93.88 492 LEU A N 1
ATOM 3679 C CA . LEU A 1 492 ? 14.239 -11.126 -19.740 1.00 93.88 492 LEU A CA 1
ATOM 3680 C C . LEU A 1 492 ? 12.990 -11.327 -20.610 1.00 93.88 492 LEU A C 1
ATOM 3682 O O . LEU A 1 492 ? 12.172 -10.416 -20.735 1.00 93.88 492 LEU A O 1
ATOM 3686 N N . ASP A 1 493 ? 12.817 -12.507 -21.205 1.00 94.38 493 ASP A N 1
ATOM 3687 C CA . ASP A 1 493 ? 11.544 -12.862 -21.839 1.00 94.38 493 ASP A CA 1
ATOM 3688 C C . ASP A 1 493 ? 10.434 -12.958 -20.782 1.00 94.38 493 ASP A C 1
ATOM 3690 O O . ASP A 1 493 ? 10.619 -13.565 -19.726 1.00 94.38 493 ASP A O 1
ATOM 3694 N N . LEU A 1 494 ? 9.269 -12.365 -21.050 1.00 93.81 494 LEU A N 1
ATOM 3695 C CA . LEU A 1 494 ? 8.161 -12.356 -20.092 1.00 93.81 494 LEU A CA 1
ATOM 3696 C C . LEU A 1 494 ? 7.708 -13.779 -19.724 1.00 93.81 494 LEU A C 1
ATOM 3698 O O . LEU A 1 494 ? 7.289 -14.014 -18.593 1.00 93.81 494 LEU A O 1
ATOM 3702 N N . SER A 1 495 ? 7.836 -14.744 -20.642 1.00 94.75 495 SER A N 1
ATOM 3703 C CA . SER A 1 495 ? 7.486 -16.148 -20.383 1.00 94.75 495 SER A CA 1
ATOM 3704 C C . SER A 1 495 ? 8.405 -16.847 -19.373 1.00 94.75 495 SER A C 1
ATOM 3706 O O . SER A 1 495 ? 8.044 -17.900 -18.846 1.00 94.75 495 SER A O 1
ATOM 3708 N N . GLU A 1 496 ? 9.568 -16.263 -19.075 1.00 94.44 496 GLU A N 1
ATOM 3709 C CA . GLU A 1 496 ? 10.515 -16.760 -18.075 1.00 94.44 496 GLU A CA 1
ATOM 3710 C C . GLU A 1 496 ? 10.253 -16.193 -16.670 1.00 94.44 496 GLU A C 1
ATOM 3712 O O . GLU A 1 496 ? 10.892 -16.628 -15.712 1.00 94.44 496 GLU A O 1
ATOM 3717 N N . MET A 1 497 ? 9.317 -15.247 -16.514 1.00 94.25 497 MET A N 1
ATOM 3718 C CA . MET A 1 497 ? 8.897 -14.732 -15.210 1.00 94.25 497 MET A CA 1
ATOM 3719 C C . MET A 1 497 ? 7.930 -15.725 -14.538 1.00 94.25 497 MET A C 1
ATOM 3721 O O . MET A 1 497 ? 6.806 -15.897 -15.008 1.00 94.25 497 MET A O 1
ATOM 3725 N N . PRO A 1 498 ? 8.299 -16.352 -13.405 1.00 90.25 498 PRO A N 1
ATOM 3726 C CA . PRO A 1 498 ? 7.467 -17.364 -12.756 1.00 90.25 498 PRO A CA 1
ATOM 3727 C C . PRO A 1 498 ? 6.429 -16.764 -11.789 1.00 90.25 498 PRO A C 1
ATOM 3729 O O . PRO A 1 498 ? 5.848 -17.495 -10.990 1.00 90.25 498 PRO A O 1
ATOM 3732 N N . LEU A 1 499 ? 6.232 -15.441 -11.809 1.00 90.44 499 LEU A N 1
ATOM 3733 C CA . LEU A 1 499 ? 5.469 -14.711 -10.798 1.00 90.44 499 LEU A CA 1
ATOM 3734 C C . LEU A 1 499 ? 4.168 -14.135 -11.340 1.00 90.44 499 LEU A C 1
ATOM 3736 O O . LEU A 1 499 ? 4.092 -13.647 -12.462 1.00 90.44 499 LEU A O 1
ATOM 3740 N N . SER A 1 500 ? 3.167 -14.122 -10.470 1.00 92.56 500 SER A N 1
ATOM 3741 C CA . SER A 1 500 ? 1.905 -13.412 -10.643 1.00 92.56 500 SER A CA 1
ATOM 3742 C C . SER A 1 500 ? 1.638 -12.569 -9.394 1.00 92.56 500 SER A C 1
ATOM 3744 O O . SER A 1 500 ? 2.066 -12.962 -8.303 1.00 92.56 500 SER A O 1
ATOM 3746 N N . PRO A 1 501 ? 0.922 -11.440 -9.505 1.00 93.62 501 PRO A N 1
ATOM 3747 C CA . PRO A 1 501 ? 0.556 -10.648 -8.343 1.00 93.62 501 PRO A CA 1
ATOM 3748 C C . PRO A 1 501 ? -0.325 -11.474 -7.388 1.00 93.62 501 PRO A C 1
ATOM 3750 O O . PRO A 1 501 ? -1.073 -12.352 -7.838 1.00 93.62 501 PRO A O 1
ATOM 3753 N N . PRO A 1 502 ? -0.290 -11.191 -6.074 1.00 94.00 502 PRO A N 1
ATOM 3754 C CA . PRO A 1 502 ? -1.228 -11.778 -5.130 1.00 94.00 502 PRO A CA 1
ATOM 3755 C C . PRO A 1 502 ? -2.682 -11.563 -5.560 1.00 94.00 502 PRO A C 1
ATOM 3757 O O . PRO A 1 502 ? -3.061 -10.492 -6.049 1.00 94.00 502 PRO A O 1
ATOM 3760 N N . THR A 1 503 ? -3.513 -12.584 -5.350 1.00 93.31 503 THR A N 1
ATOM 3761 C CA . THR A 1 503 ? -4.961 -12.448 -5.530 1.00 93.31 503 THR A CA 1
ATOM 3762 C C . THR A 1 503 ? -5.522 -11.587 -4.396 1.00 93.31 503 THR A C 1
ATOM 3764 O O . THR A 1 503 ? -5.277 -11.920 -3.232 1.00 93.31 503 THR A O 1
ATOM 3767 N N . PRO A 1 504 ? -6.276 -10.513 -4.692 1.00 91.19 504 PRO A N 1
ATOM 3768 C CA . PRO A 1 504 ? -6.906 -9.702 -3.659 1.00 91.19 504 PRO A CA 1
ATOM 3769 C C . PRO A 1 504 ? -7.797 -10.536 -2.726 1.00 91.19 504 PRO A C 1
ATOM 3771 O O . PRO A 1 504 ? -8.431 -11.494 -3.184 1.00 91.19 504 PRO A O 1
ATOM 3774 N N . PRO A 1 505 ? -7.886 -10.197 -1.428 1.00 91.88 505 PRO A N 1
ATOM 3775 C CA . PRO A 1 505 ? -8.862 -10.821 -0.543 1.00 91.88 505 PRO A CA 1
ATOM 3776 C C . PRO A 1 505 ? -10.294 -10.575 -1.034 1.00 91.88 505 PRO A C 1
ATOM 3778 O O . PRO A 1 505 ? -10.589 -9.541 -1.627 1.00 91.88 505 PRO A O 1
ATOM 3781 N N . SER A 1 506 ? -11.215 -11.486 -0.714 1.00 78.56 506 SER A N 1
ATOM 3782 C CA . SER A 1 506 ? -12.632 -11.380 -1.107 1.00 78.56 506 SER A CA 1
ATOM 3783 C C . SER A 1 506 ? -13.389 -10.213 -0.454 1.00 78.56 506 SER A C 1
ATOM 3785 O O . SER A 1 506 ? -14.553 -9.992 -0.776 1.00 78.56 506 SER A O 1
ATOM 3787 N N . GLY A 1 507 ? -12.755 -9.495 0.478 1.00 70.25 507 GLY A N 1
ATOM 3788 C CA . GLY A 1 507 ? -13.390 -8.472 1.301 1.00 70.25 507 GLY A CA 1
ATOM 3789 C C . GLY A 1 507 ? -14.417 -9.024 2.286 1.00 70.25 507 GLY A C 1
ATOM 3790 O O . GLY A 1 507 ? -14.513 -10.238 2.501 1.00 70.25 507 GLY A O 1
ATOM 3791 N N . ILE A 1 508 ? -15.129 -8.078 2.894 1.00 73.06 508 ILE A N 1
ATOM 3792 C CA . ILE A 1 508 ? -16.304 -8.252 3.755 1.00 73.06 508 ILE A CA 1
ATOM 3793 C C . ILE A 1 508 ? -17.545 -7.706 3.053 1.00 73.06 508 ILE A C 1
ATOM 3795 O O . ILE A 1 508 ? -17.381 -6.756 2.236 1.00 73.06 508 ILE A O 1
#

Foldseek 3Di:
DDDDDDDDPDDPDPPPPPPVDPQQCLPVQAPLLPAQAQLQCLDPCPPVCVVVVPPPPDDDDFFDDHPVSVVLSVLLVQLLVDQDLVSLEDDQLLPPDQQDFCQWFFWKAQVVPPLDDPPPDPCDDDDRGRTFPGNLLGFGDQAGPVPRAGSLSSVSRRVRSVLRNVVSNLSSLQSSLSSLCVNVVVNHADDEVDKDWSQVSSCSNADPVKGKRWPTWMKHWYADPVRFTKIKTKTWIWMQPPHPLHIKTKIKIKIKTQPDPSSQWIWIKMKMKIWAQNPFDDDQPADGGTKIKIKMKTWIHDPQWIKMKIKIFIWRVVDPADQADPLRHGDLPQADDPPPRPGRGRAKIKIKIWTAHSRHRFTKIKMWMDGGRPDFKTWIKIKGWDADPNWIKMKMKTAIHGRPNDPQGNDHPAHQLACGDNPHDPDDHDQWMFMWMWTQDPVVRGIDTDPVTGQRWAHSDRDRQQFADFRAMQRPPDPGSPTDDGTHRRTDGNVPDPDGHDDHDPHD

pLDDT: mean 76.56, std 20.18, range [23.67, 97.56]

Secondary structure (DSSP, 8-state):
--------------------S---STGGGS-TT-----TT-----TTGGGGTTTT-S---S-----HHHHHHHHHHHHHHH--STTTT----GGGSPP---SSBS--EE-TT-TTS-TTT--S-SSTT--EEPTTTS--B-SB-TTT--BHHHHHHHHHHHHHHHHHHHHHHHHHHHHHHHHHTT--SPPPTTEEEE-HHHHGGG-BTTB-EEEEEEEEEEEE-TTSPEEEEEEEEEEE-TTSTT--EEEEEEEEEEESSTTSSSEEEEEEEEEEETTS----TTPPTT-EEEEEEEEEEEETTEEEEEEEEEEEETTS----B-TTSSB-TT-B-BTTTBTTSEEEEEEEEEEEE-TTT--EEEEEEEESSTT----EEEEEEEEEETTEEEEEEEEEE---TTSTTTT---BB-SBSSSTT-B--SPBSEEEEEEEEEETTTTEEEE-GGG-B-----SS-TT--S-----B-SSS-B--SS------PEEGGG----PPPPP---

Radius of gyration: 24.88 Å; chains: 1; bounding box: 62×59×77 Å